Protein AF-A0A2H0WUJ2-F1 (afdb_monomer_lite)

Structure (mmCIF, N/CA/C/O backbone):
data_AF-A0A2H0WUJ2-F1
#
_entry.id   AF-A0A2H0WUJ2-F1
#
loop_
_atom_site.group_PDB
_atom_site.id
_atom_site.type_symbol
_atom_site.label_atom_id
_atom_site.label_alt_id
_atom_site.label_comp_id
_atom_site.label_asym_id
_atom_site.label_entity_id
_atom_site.label_seq_id
_atom_site.pdbx_PDB_ins_code
_atom_site.Cartn_x
_atom_site.Cartn_y
_atom_site.Cartn_z
_atom_site.occupancy
_atom_site.B_iso_or_equiv
_atom_site.auth_seq_id
_atom_site.auth_comp_id
_atom_site.auth_asym_id
_atom_site.auth_atom_id
_atom_site.pdbx_PDB_model_num
ATOM 1 N N . GLU A 1 1 ? 56.604 -8.129 -50.084 1.00 67.81 1 GLU A N 1
ATOM 2 C CA . GLU A 1 1 ? 56.231 -8.376 -48.683 1.00 67.81 1 GLU A CA 1
ATOM 3 C C . GLU A 1 1 ? 54.816 -8.903 -48.728 1.00 67.81 1 GLU A C 1
ATOM 5 O O . GLU A 1 1 ? 53.974 -8.246 -49.330 1.00 67.81 1 GLU A O 1
ATOM 10 N N . ASP A 1 2 ? 54.598 -10.123 -48.249 1.00 68.94 2 ASP A N 1
ATOM 11 C CA . ASP A 1 2 ? 53.270 -10.730 -48.278 1.00 68.94 2 ASP A CA 1
ATOM 12 C C . ASP A 1 2 ? 52.507 -10.238 -47.051 1.00 68.94 2 ASP A C 1
ATOM 14 O O . ASP A 1 2 ? 52.906 -10.500 -45.915 1.00 68.94 2 ASP A O 1
ATOM 18 N N . VAL A 1 3 ? 51.427 -9.495 -47.280 1.00 77.69 3 VAL A N 1
ATOM 19 C CA . VAL A 1 3 ? 50.536 -9.037 -46.213 1.00 77.69 3 VAL A CA 1
ATOM 20 C C . VAL A 1 3 ? 49.468 -10.104 -46.010 1.00 77.69 3 VAL A C 1
ATOM 22 O O . VAL A 1 3 ? 48.633 -10.340 -46.882 1.00 77.69 3 VAL A O 1
ATOM 25 N N . LEU A 1 4 ? 49.503 -10.772 -44.858 1.00 78.88 4 LEU A N 1
ATOM 26 C CA . LEU A 1 4 ? 48.468 -11.723 -44.465 1.00 78.88 4 LEU A CA 1
ATOM 27 C C . LEU A 1 4 ? 47.256 -10.955 -43.928 1.00 78.88 4 LEU A C 1
ATOM 29 O O . LEU A 1 4 ? 47.328 -10.334 -42.870 1.00 78.88 4 LEU A O 1
ATOM 33 N N . LEU A 1 5 ? 46.139 -11.023 -44.651 1.00 80.19 5 LEU A N 1
ATOM 34 C CA . LEU A 1 5 ? 44.842 -10.531 -44.188 1.00 80.19 5 LEU A CA 1
ATOM 35 C C . LEU A 1 5 ? 44.137 -11.611 -43.363 1.00 80.19 5 LEU A C 1
ATOM 37 O O . LEU A 1 5 ? 43.918 -12.727 -43.837 1.00 80.19 5 LEU A O 1
ATOM 41 N N . SER A 1 6 ? 43.752 -11.274 -42.133 1.00 82.00 6 SER A N 1
ATOM 42 C CA . SER A 1 6 ? 42.848 -12.093 -41.328 1.00 82.00 6 SER A CA 1
ATOM 43 C C . SER A 1 6 ? 41.398 -11.689 -41.589 1.00 82.00 6 SER A C 1
ATOM 45 O O . SER A 1 6 ? 41.070 -10.511 -41.727 1.00 82.00 6 SER A O 1
ATOM 47 N N . LYS A 1 7 ? 40.503 -12.681 -41.652 1.00 86.44 7 LYS A N 1
ATOM 48 C CA . LYS A 1 7 ? 39.064 -12.420 -41.732 1.00 86.44 7 LYS A CA 1
ATOM 49 C C . LYS A 1 7 ? 38.579 -11.886 -40.385 1.00 86.44 7 LYS A C 1
ATOM 51 O O . LYS A 1 7 ? 38.838 -12.508 -39.354 1.00 86.44 7 LYS A O 1
ATOM 56 N N . ASN A 1 8 ? 37.845 -10.775 -40.397 1.00 88.06 8 ASN A N 1
ATOM 57 C CA . ASN A 1 8 ? 37.172 -10.278 -39.203 1.00 88.06 8 ASN A CA 1
ATOM 58 C C . ASN A 1 8 ? 36.077 -11.274 -38.782 1.00 88.06 8 ASN A C 1
ATOM 60 O O . ASN A 1 8 ? 35.103 -11.475 -39.505 1.00 88.06 8 ASN A O 1
ATOM 64 N N . ALA A 1 9 ? 36.255 -11.913 -37.626 1.00 92.00 9 ALA A N 1
ATOM 65 C CA . ALA A 1 9 ? 35.328 -12.917 -37.105 1.00 92.00 9 ALA A CA 1
ATOM 66 C C . ALA A 1 9 ? 34.037 -12.316 -36.522 1.00 92.00 9 ALA A C 1
ATOM 68 O O . ALA A 1 9 ? 33.087 -13.053 -36.270 1.00 92.00 9 ALA A O 1
ATOM 69 N N . PHE A 1 10 ? 34.001 -10.999 -36.304 1.00 94.31 10 PHE A N 1
ATOM 70 C CA . PHE A 1 10 ? 32.861 -10.289 -35.723 1.00 94.31 10 PHE A CA 1
ATOM 71 C C . PHE A 1 10 ? 31.959 -9.638 -36.768 1.00 94.31 10 PHE A C 1
ATOM 73 O O . PHE A 1 10 ? 30.916 -9.096 -36.399 1.00 94.31 10 PHE A O 1
ATOM 80 N N . SER A 1 11 ? 32.347 -9.696 -38.047 1.00 91.19 11 SER A N 1
ATOM 81 C CA . SER A 1 11 ? 31.480 -9.271 -39.137 1.00 91.19 11 SER A CA 1
ATOM 82 C C . SER A 1 11 ? 30.548 -10.405 -39.545 1.00 91.19 11 SER A C 1
ATOM 84 O O . SER A 1 11 ? 31.017 -11.476 -39.942 1.00 91.19 11 SER A O 1
ATOM 86 N N . LEU A 1 12 ? 29.242 -10.195 -39.367 1.00 93.00 12 LEU A N 1
ATOM 87 C CA . LEU A 1 12 ? 28.237 -11.263 -39.449 1.00 93.00 12 LEU A CA 1
ATOM 88 C C . LEU A 1 12 ? 27.212 -11.057 -40.567 1.00 93.00 12 LEU A C 1
ATOM 90 O O . LEU A 1 12 ? 26.552 -12.016 -40.961 1.00 93.00 12 LEU A O 1
ATOM 94 N N . THR A 1 13 ? 27.055 -9.827 -41.050 1.00 94.19 13 THR A N 1
ATOM 95 C CA . THR A 1 13 ? 26.090 -9.471 -42.093 1.00 94.19 13 THR A CA 1
ATOM 96 C C . THR A 1 13 ? 26.704 -9.650 -43.479 1.00 94.19 13 THR A C 1
ATOM 98 O O . THR A 1 13 ? 27.832 -9.229 -43.724 1.00 94.19 13 THR A O 1
ATOM 101 N N . ASP A 1 14 ? 25.948 -10.254 -44.396 1.00 93.81 14 ASP A N 1
ATOM 102 C CA . ASP A 1 14 ? 26.376 -10.427 -45.783 1.00 93.81 14 ASP A CA 1
ATOM 103 C C . ASP A 1 14 ? 26.557 -9.077 -46.490 1.00 93.81 14 ASP A C 1
ATOM 105 O O . ASP A 1 14 ? 25.712 -8.186 -46.391 1.00 93.81 14 ASP A O 1
ATOM 109 N N . GLU A 1 15 ? 27.620 -8.959 -47.285 1.00 93.44 15 GLU A N 1
ATOM 110 C CA . GLU A 1 15 ? 27.978 -7.735 -48.018 1.00 93.44 15 GLU A CA 1
ATOM 111 C C . GLU A 1 15 ? 26.830 -7.211 -48.895 1.00 93.44 15 GLU A C 1
ATOM 113 O O . GLU A 1 15 ? 26.529 -6.022 -48.870 1.00 93.44 15 GLU A O 1
ATOM 118 N N . SER A 1 16 ? 26.094 -8.104 -49.565 1.00 93.44 16 SER A N 1
ATOM 119 C CA . SER A 1 16 ? 24.930 -7.727 -50.387 1.00 93.44 16 SER A CA 1
ATOM 120 C C . SER A 1 16 ? 23.806 -7.022 -49.609 1.00 93.44 16 SER A C 1
ATOM 122 O O . SER A 1 16 ? 23.046 -6.247 -50.186 1.00 93.44 16 SER A O 1
ATOM 124 N N . VAL A 1 17 ? 23.687 -7.274 -48.300 1.00 95.12 17 VAL A N 1
ATOM 125 C CA . VAL A 1 17 ? 22.738 -6.565 -47.430 1.00 95.12 17 VAL A CA 1
ATOM 126 C C . VAL A 1 17 ? 23.285 -5.182 -47.087 1.00 95.12 17 VAL A C 1
ATOM 128 O O . VAL A 1 17 ? 22.532 -4.212 -47.103 1.00 95.12 17 VAL A O 1
ATOM 131 N N . LEU A 1 18 ? 24.589 -5.084 -46.812 1.00 96.00 18 LEU A N 1
ATOM 132 C CA . LEU A 1 18 ? 25.268 -3.834 -46.462 1.00 96.00 18 LEU A CA 1
ATOM 133 C C . LEU A 1 18 ? 25.298 -2.846 -47.635 1.00 96.00 18 LEU A C 1
ATOM 135 O O . LEU A 1 18 ? 25.065 -1.658 -47.432 1.00 96.00 18 LEU A O 1
ATOM 139 N N . GLU A 1 19 ? 25.493 -3.335 -48.861 1.00 94.38 19 GLU A N 1
ATOM 140 C CA . GLU A 1 19 ? 25.427 -2.548 -50.102 1.00 94.38 19 GLU A CA 1
ATOM 141 C C . GLU A 1 19 ? 24.089 -1.821 -50.289 1.00 94.38 19 GLU A C 1
ATOM 143 O O . GLU A 1 19 ? 24.043 -0.731 -50.860 1.00 94.38 19 GLU A O 1
ATOM 148 N N . ALA A 1 20 ? 22.994 -2.415 -49.809 1.00 95.12 20 ALA A N 1
ATOM 149 C CA . ALA A 1 20 ? 21.650 -1.864 -49.947 1.00 95.12 20 ALA A CA 1
ATOM 150 C C . ALA A 1 20 ? 21.293 -0.831 -48.860 1.00 95.12 20 ALA A C 1
ATOM 152 O O . ALA A 1 20 ? 20.237 -0.197 -48.940 1.00 95.12 20 ALA A O 1
ATOM 153 N N . ILE A 1 21 ? 22.132 -0.659 -47.832 1.00 97.38 21 ILE A N 1
ATOM 154 C CA . ILE A 1 21 ? 21.874 0.280 -46.737 1.00 97.38 21 ILE A CA 1
ATOM 155 C C . ILE A 1 21 ? 22.119 1.711 -47.220 1.00 97.38 21 ILE A C 1
ATOM 157 O O . ILE A 1 21 ? 23.231 2.094 -47.560 1.00 97.38 21 ILE A O 1
ATOM 161 N N . THR A 1 22 ? 21.068 2.531 -47.181 1.00 96.62 22 THR A N 1
ATOM 162 C CA . THR A 1 22 ? 21.132 3.972 -47.495 1.00 96.62 22 THR A CA 1
ATOM 163 C C . THR A 1 22 ? 20.835 4.863 -46.291 1.00 96.62 22 THR A C 1
ATOM 165 O O . THR A 1 22 ? 20.802 6.083 -46.413 1.00 96.62 22 THR A O 1
ATOM 168 N N . TYR A 1 23 ? 20.534 4.262 -45.140 1.00 97.19 23 TYR A N 1
ATOM 169 C CA . TYR A 1 23 ? 20.039 4.958 -43.951 1.00 97.19 23 TYR A CA 1
ATOM 170 C C . TYR A 1 23 ? 21.100 5.128 -42.857 1.00 97.19 23 TYR A C 1
ATOM 172 O O . TYR A 1 23 ? 20.799 5.735 -41.827 1.00 97.19 23 TYR A O 1
ATOM 180 N N . ILE A 1 24 ? 22.308 4.592 -43.068 1.00 98.19 24 ILE A N 1
ATOM 181 C CA . ILE A 1 24 ? 23.489 4.836 -42.238 1.00 98.19 24 ILE A CA 1
ATOM 182 C C . ILE A 1 24 ? 24.445 5.718 -43.044 1.00 98.19 24 ILE A C 1
ATOM 184 O O . ILE A 1 24 ? 24.920 5.315 -44.103 1.00 98.19 24 ILE A O 1
ATOM 188 N N . ASN A 1 25 ? 24.715 6.920 -42.546 1.00 97.44 25 ASN A N 1
ATOM 189 C CA . ASN A 1 25 ? 25.648 7.871 -43.143 1.00 97.44 25 ASN A CA 1
ATOM 190 C C . ASN A 1 25 ? 26.857 8.058 -42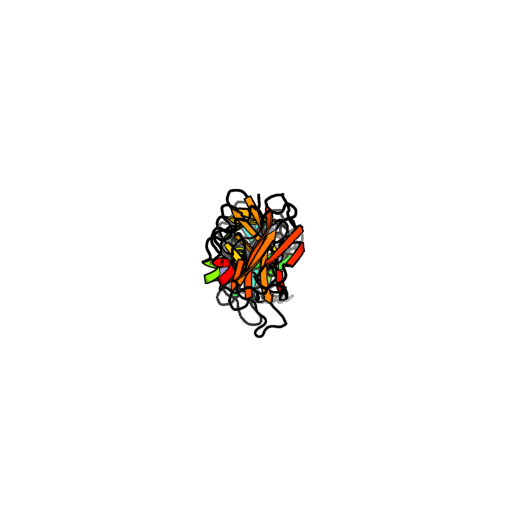.223 1.00 97.44 25 ASN A C 1
ATOM 192 O O . ASN A 1 25 ? 26.671 8.253 -41.024 1.00 97.44 25 ASN A O 1
ATOM 196 N N . ILE A 1 26 ? 28.069 8.029 -42.780 1.00 97.81 26 ILE A N 1
ATOM 197 C CA . ILE A 1 26 ? 29.316 8.249 -42.039 1.00 97.81 26 ILE A CA 1
ATOM 198 C C . ILE A 1 26 ? 29.948 9.544 -42.545 1.00 97.81 26 ILE A C 1
ATOM 200 O O . ILE A 1 26 ? 30.345 9.638 -43.705 1.00 97.81 26 ILE A O 1
ATOM 204 N N . ASP A 1 27 ? 30.042 10.544 -41.674 1.00 97.06 27 ASP A N 1
ATOM 205 C CA . ASP A 1 27 ? 30.787 11.769 -41.938 1.00 97.06 27 ASP A CA 1
ATOM 206 C C . ASP A 1 27 ? 32.141 11.695 -41.229 1.00 97.06 27 ASP A C 1
ATOM 208 O O . ASP A 1 27 ? 32.268 11.960 -40.035 1.00 97.06 27 ASP A O 1
ATOM 212 N N . TYR A 1 28 ? 33.179 11.334 -41.982 1.00 95.81 28 TYR A N 1
ATOM 213 C CA . TYR A 1 28 ? 34.544 11.237 -41.464 1.00 95.81 28 TYR A CA 1
ATOM 214 C C . TYR A 1 28 ? 35.166 12.587 -41.084 1.00 95.81 28 TYR A C 1
ATOM 216 O O . TYR A 1 28 ? 36.140 12.608 -40.332 1.00 95.81 28 TYR A O 1
ATOM 224 N N . ALA A 1 29 ? 34.656 13.705 -41.611 1.00 94.81 29 ALA A N 1
ATOM 225 C CA . ALA A 1 29 ? 35.167 15.032 -41.283 1.00 94.81 29 ALA A CA 1
ATOM 226 C C . ALA A 1 29 ? 34.565 15.542 -39.969 1.00 94.81 29 ALA A C 1
ATOM 228 O O . ALA A 1 29 ? 35.290 16.098 -39.144 1.00 94.81 29 ALA A O 1
ATOM 229 N N . ALA A 1 30 ? 33.263 15.321 -39.775 1.00 96.00 30 ALA A N 1
ATOM 230 C CA . ALA A 1 30 ? 32.561 15.628 -38.531 1.00 96.00 30 ALA A CA 1
ATOM 231 C C . ALA A 1 30 ? 32.790 14.574 -37.433 1.00 96.00 30 ALA A C 1
ATOM 233 O O . ALA A 1 30 ? 32.595 14.881 -36.264 1.00 96.00 30 ALA A O 1
ATOM 234 N N . LYS A 1 31 ? 33.253 13.370 -37.805 1.00 97.12 31 LYS A N 1
ATOM 235 C CA . LYS A 1 31 ? 33.313 12.170 -36.953 1.00 97.12 31 LYS A CA 1
ATOM 236 C C . LYS A 1 31 ? 31.930 11.737 -36.452 1.00 97.12 31 LYS A C 1
ATOM 238 O O . LYS A 1 31 ? 31.743 11.415 -35.283 1.00 97.12 31 LYS A O 1
ATOM 243 N N . GLU A 1 32 ? 30.956 11.688 -37.351 1.00 97.81 32 GLU A N 1
ATOM 244 C CA . GLU A 1 32 ? 29.572 11.346 -37.013 1.00 97.81 32 GLU A CA 1
ATOM 245 C C . GLU A 1 32 ? 29.101 10.108 -37.778 1.00 97.81 32 GLU A C 1
ATOM 247 O O . GLU A 1 32 ? 29.320 9.975 -38.984 1.00 97.81 32 GLU A O 1
ATOM 252 N N . VAL A 1 33 ? 28.383 9.216 -37.094 1.00 98.38 33 VAL A N 1
ATOM 253 C CA . VAL A 1 33 ? 27.589 8.160 -37.730 1.00 98.38 33 VAL A CA 1
ATOM 254 C C . VAL A 1 33 ? 26.113 8.451 -37.500 1.00 98.38 33 VAL A C 1
ATOM 256 O O . VAL A 1 33 ? 25.636 8.408 -36.371 1.00 98.38 33 VAL A O 1
ATOM 259 N N . THR A 1 34 ? 25.369 8.727 -38.570 1.00 98.50 34 THR A N 1
ATOM 260 C CA . THR A 1 34 ? 23.936 9.043 -38.508 1.00 98.50 34 THR A CA 1
ATOM 261 C C . THR A 1 34 ? 23.085 7.874 -38.990 1.00 98.50 34 THR A C 1
ATOM 263 O O . THR A 1 34 ? 23.279 7.378 -40.097 1.00 98.50 34 THR A O 1
ATOM 266 N N . VAL A 1 35 ? 22.099 7.474 -38.187 1.00 98.62 35 VAL A N 1
ATOM 267 C CA . VAL A 1 35 ? 21.146 6.393 -38.465 1.00 98.62 35 VAL A CA 1
ATOM 268 C C . VAL A 1 35 ? 19.733 6.961 -38.586 1.00 98.62 35 VAL A C 1
ATOM 270 O O . VAL A 1 35 ? 19.217 7.561 -37.643 1.00 98.62 35 VAL A O 1
ATOM 273 N N . THR A 1 36 ? 19.099 6.739 -39.741 1.00 98.31 36 THR A N 1
ATOM 274 C CA . THR A 1 36 ? 17.780 7.306 -40.104 1.00 98.31 36 THR A CA 1
ATOM 275 C C . THR A 1 36 ? 16.676 6.269 -40.328 1.00 98.31 36 THR A C 1
ATOM 277 O O . THR A 1 36 ? 15.532 6.627 -40.604 1.00 98.31 36 THR A O 1
ATOM 280 N N . ALA A 1 37 ? 16.988 4.978 -40.192 1.00 98.12 37 ALA A N 1
ATOM 281 C CA . ALA A 1 37 ? 16.012 3.892 -40.221 1.00 98.12 37 ALA A CA 1
ATOM 282 C C . ALA A 1 37 ? 16.367 2.818 -39.189 1.00 98.12 37 ALA A C 1
ATOM 284 O O . ALA A 1 37 ? 17.520 2.689 -38.772 1.00 98.12 37 ALA A O 1
ATOM 285 N N . SER A 1 38 ? 15.356 2.063 -38.755 1.00 98.12 38 SER A N 1
ATOM 286 C CA . SER A 1 38 ? 15.509 1.066 -37.696 1.00 98.12 38 SER A CA 1
ATOM 287 C C . SER A 1 38 ? 16.495 -0.035 -38.079 1.00 98.12 38 SER A C 1
ATOM 289 O O . SER A 1 38 ? 16.425 -0.591 -39.172 1.00 98.12 38 SER A O 1
ATOM 291 N N . THR A 1 39 ? 17.400 -0.366 -37.162 1.00 97.69 39 THR A N 1
ATOM 292 C CA . THR A 1 39 ? 18.475 -1.340 -37.383 1.00 97.69 39 THR A CA 1
ATOM 293 C C . THR A 1 39 ? 18.961 -1.929 -36.053 1.00 97.69 39 THR A C 1
ATOM 295 O O . THR A 1 39 ? 18.383 -1.678 -34.996 1.00 97.69 39 THR A O 1
ATOM 298 N N . THR A 1 40 ? 20.019 -2.736 -36.090 1.00 97.75 40 THR A N 1
ATOM 299 C CA . THR A 1 40 ? 20.667 -3.308 -34.902 1.00 97.75 40 THR A CA 1
ATOM 300 C C . THR A 1 40 ? 22.104 -2.813 -34.771 1.00 97.75 40 THR A C 1
ATOM 302 O O . THR A 1 40 ? 22.696 -2.330 -35.738 1.00 97.75 40 THR A O 1
ATOM 305 N N . ILE A 1 41 ? 22.690 -2.974 -33.583 1.00 97.94 41 ILE A N 1
ATOM 306 C CA . ILE A 1 41 ? 24.096 -2.625 -33.329 1.00 97.94 41 ILE A CA 1
ATOM 307 C C . ILE A 1 41 ? 25.033 -3.486 -34.191 1.00 97.94 41 ILE A C 1
ATOM 309 O O . ILE A 1 41 ? 26.042 -2.983 -34.675 1.00 97.94 41 ILE A O 1
ATOM 313 N N . GLN A 1 42 ? 24.687 -4.757 -34.445 1.00 97.44 42 GLN A N 1
ATOM 314 C CA . GLN A 1 42 ? 25.459 -5.610 -35.359 1.00 97.44 42 GLN A CA 1
ATOM 315 C C . GLN A 1 42 ? 25.503 -5.038 -36.778 1.00 97.44 42 GLN A C 1
ATOM 317 O O . GLN A 1 42 ? 26.581 -4.921 -37.347 1.00 97.44 42 GLN A O 1
ATOM 322 N N . ILE A 1 43 ? 24.346 -4.673 -37.338 1.00 97.44 43 ILE A N 1
ATOM 323 C CA . ILE A 1 43 ? 24.272 -4.130 -38.701 1.00 97.44 43 ILE A CA 1
ATOM 324 C C . ILE A 1 43 ? 25.004 -2.788 -38.778 1.00 97.44 43 ILE A C 1
ATOM 326 O O . ILE A 1 43 ? 25.695 -2.530 -39.758 1.00 97.44 43 ILE A O 1
ATOM 330 N N . LEU A 1 44 ? 24.892 -1.951 -37.740 1.00 97.75 44 LEU A N 1
ATOM 331 C CA . LEU A 1 44 ? 25.644 -0.700 -37.644 1.00 97.75 44 LEU A CA 1
ATOM 332 C C . LEU A 1 44 ? 27.157 -0.950 -37.713 1.00 97.75 44 LEU A C 1
ATOM 334 O O . LEU A 1 44 ? 27.839 -0.336 -38.527 1.00 97.75 44 LEU A O 1
ATOM 338 N N . TYR A 1 45 ? 27.668 -1.874 -36.896 1.00 97.81 45 TYR A N 1
ATOM 339 C CA . TYR A 1 45 ? 29.079 -2.251 -36.907 1.00 97.81 45 TYR A CA 1
ATOM 340 C C . TYR A 1 45 ? 29.523 -2.783 -38.275 1.00 97.81 45 TYR A C 1
ATOM 342 O O . TYR A 1 45 ? 30.519 -2.308 -38.818 1.00 97.81 45 TYR A O 1
ATOM 350 N N . ASP A 1 46 ? 28.775 -3.734 -38.837 1.00 97.62 46 ASP A N 1
ATOM 351 C CA . ASP A 1 46 ? 29.104 -4.370 -40.114 1.00 97.62 46 ASP A CA 1
ATOM 352 C C . ASP A 1 46 ? 29.113 -3.365 -41.262 1.00 97.62 46 ASP A C 1
ATOM 354 O O . ASP A 1 46 ? 30.037 -3.372 -42.071 1.00 97.62 46 ASP A O 1
ATOM 358 N N . TYR A 1 47 ? 28.139 -2.452 -41.294 1.00 98.00 47 TYR A N 1
ATOM 359 C CA . TYR A 1 47 ? 28.099 -1.391 -42.291 1.00 98.00 47 TYR A CA 1
ATOM 360 C C . TYR A 1 47 ? 29.299 -0.452 -42.171 1.00 98.00 47 TYR A C 1
ATOM 362 O O . TYR A 1 47 ? 29.895 -0.112 -43.184 1.00 98.00 47 TYR A O 1
ATOM 370 N N . ILE A 1 48 ? 29.702 -0.071 -40.955 1.00 96.81 48 ILE A N 1
ATOM 371 C CA . ILE A 1 48 ? 30.890 0.769 -40.762 1.00 96.81 48 ILE A CA 1
ATOM 372 C C . ILE A 1 48 ? 32.165 0.042 -41.227 1.00 96.81 48 ILE A C 1
ATOM 374 O O . 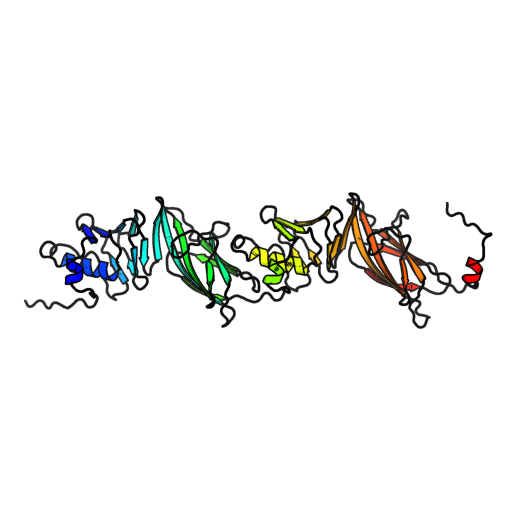ILE A 1 48 ? 33.017 0.656 -41.870 1.00 96.81 48 ILE A O 1
ATOM 378 N N . GLN A 1 49 ? 32.288 -1.267 -40.960 1.00 95.06 49 GLN A N 1
ATOM 379 C CA . GLN A 1 49 ? 33.407 -2.062 -41.484 1.00 95.06 49 GLN A CA 1
ATOM 380 C C . GLN A 1 49 ? 33.392 -2.131 -43.016 1.00 95.06 49 GLN A C 1
ATOM 382 O O . GLN A 1 49 ? 34.448 -2.054 -43.631 1.00 95.06 49 GLN A O 1
ATOM 387 N N . TYR A 1 50 ? 32.216 -2.271 -43.625 1.00 95.06 50 TYR A N 1
ATOM 388 C CA . TYR A 1 50 ? 32.053 -2.275 -45.078 1.00 95.06 50 TYR A CA 1
ATOM 389 C C . TYR A 1 50 ? 32.328 -0.899 -45.709 1.00 95.06 50 TYR A C 1
ATOM 391 O O . TYR A 1 50 ? 32.906 -0.808 -46.787 1.00 95.06 50 TYR A O 1
ATOM 399 N N . ASP A 1 51 ? 31.949 0.197 -45.054 1.00 96.19 51 ASP A N 1
ATOM 400 C CA . ASP A 1 51 ? 32.127 1.537 -45.613 1.00 96.19 51 ASP A CA 1
ATOM 401 C C . ASP A 1 51 ? 33.602 1.954 -45.666 1.00 96.19 51 ASP A C 1
ATOM 403 O O . ASP A 1 51 ? 34.047 2.523 -46.664 1.00 96.19 51 ASP A O 1
ATOM 407 N N . VAL A 1 52 ? 34.389 1.604 -44.640 1.00 93.88 52 VAL A N 1
ATOM 408 C CA . VAL A 1 52 ? 35.824 1.936 -44.587 1.00 93.88 52 VAL A CA 1
ATOM 409 C C . VAL A 1 52 ? 36.674 1.089 -45.548 1.00 93.88 52 VAL A C 1
ATOM 411 O O . VAL A 1 52 ? 37.810 1.451 -45.847 1.00 93.88 52 VAL A O 1
ATOM 414 N N . THR A 1 53 ? 36.150 -0.032 -46.064 1.00 91.44 53 THR A N 1
ATOM 415 C CA . THR A 1 53 ? 36.852 -0.854 -47.069 1.00 91.44 53 THR A CA 1
ATOM 416 C C . THR A 1 53 ? 36.645 -0.364 -48.502 1.00 91.44 53 THR A C 1
ATOM 418 O O . THR A 1 53 ? 37.329 -0.849 -49.408 1.00 91.44 53 THR A O 1
AT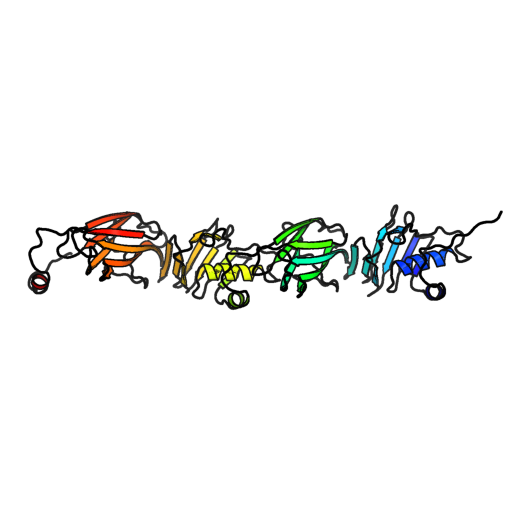OM 421 N N . LYS A 1 54 ? 35.743 0.601 -48.732 1.00 93.12 54 LYS A N 1
ATOM 422 C CA . LYS A 1 54 ? 35.544 1.218 -50.049 1.00 93.12 54 LYS A CA 1
ATOM 423 C C . LYS A 1 54 ? 36.804 1.954 -50.499 1.00 93.12 54 LYS A C 1
ATOM 425 O O . LYS A 1 54 ? 37.518 2.548 -49.693 1.00 93.12 54 LYS A O 1
ATOM 430 N N . ALA A 1 55 ? 37.070 1.938 -51.805 1.00 94.25 55 ALA A N 1
ATOM 431 C CA . ALA A 1 55 ? 38.309 2.470 -52.375 1.00 94.25 55 ALA A CA 1
ATOM 432 C C . ALA A 1 55 ? 38.530 3.958 -52.040 1.00 94.25 55 ALA A C 1
ATOM 434 O O . ALA A 1 55 ? 39.656 4.379 -51.786 1.00 94.25 55 ALA A O 1
ATOM 435 N N . GLU A 1 56 ? 37.452 4.738 -52.011 1.00 93.62 56 GLU A N 1
ATOM 436 C CA . GLU A 1 56 ? 37.424 6.157 -51.659 1.00 93.62 56 GLU A CA 1
ATOM 437 C C . GLU A 1 56 ? 37.668 6.448 -50.169 1.00 93.62 56 GLU A C 1
ATOM 439 O O . GLU A 1 56 ? 38.014 7.580 -49.834 1.00 93.62 56 GLU A O 1
ATOM 444 N N . ASN A 1 57 ? 37.531 5.441 -49.299 1.00 95.06 57 ASN A N 1
ATOM 445 C CA . ASN A 1 57 ? 37.620 5.573 -47.844 1.00 95.06 57 ASN A CA 1
ATOM 446 C C . ASN A 1 57 ? 38.850 4.873 -47.239 1.00 95.06 57 ASN A C 1
ATOM 448 O O . ASN A 1 57 ? 39.005 4.850 -46.020 1.00 95.06 57 ASN A O 1
ATOM 452 N N . LEU A 1 58 ? 39.758 4.337 -48.064 1.00 89.81 58 LEU A N 1
ATOM 453 C CA . LEU A 1 58 ? 40.951 3.615 -47.597 1.00 89.81 58 LEU A CA 1
ATOM 454 C C . LEU A 1 58 ? 41.885 4.453 -46.706 1.00 89.81 58 LEU A C 1
ATOM 456 O O . LEU A 1 58 ? 42.681 3.891 -45.956 1.00 89.81 58 LEU A O 1
ATOM 460 N N . ASP A 1 59 ? 41.832 5.784 -46.809 1.00 91.69 59 ASP A N 1
ATOM 461 C CA . ASP A 1 59 ? 42.614 6.715 -45.988 1.00 91.69 59 ASP A CA 1
ATOM 462 C C . ASP A 1 59 ? 41.928 7.080 -44.661 1.00 91.69 59 ASP A C 1
ATOM 464 O O . ASP A 1 59 ? 42.510 7.800 -43.845 1.00 91.69 59 ASP A O 1
ATOM 468 N N . LYS A 1 60 ? 40.689 6.625 -44.444 1.00 93.81 60 LYS A N 1
ATOM 469 C CA . LYS A 1 60 ? 39.890 6.968 -43.269 1.00 93.81 60 LYS A CA 1
ATOM 470 C C . LYS A 1 60 ? 40.172 6.028 -42.108 1.00 93.81 60 LYS A C 1
ATOM 472 O O . LYS A 1 60 ? 40.490 4.852 -42.275 1.00 93.81 60 LYS A O 1
ATOM 477 N N . THR A 1 61 ? 40.037 6.557 -40.896 1.00 90.81 61 THR A N 1
ATOM 478 C CA . THR A 1 61 ? 40.090 5.737 -39.686 1.00 90.81 61 THR A CA 1
ATOM 479 C C . THR A 1 61 ? 38.798 4.945 -39.538 1.00 90.81 61 THR A C 1
ATOM 481 O O . THR A 1 61 ? 37.727 5.406 -39.926 1.00 90.81 61 THR A O 1
ATOM 484 N N . ASN A 1 62 ? 38.898 3.744 -38.968 1.00 92.06 62 ASN A N 1
ATOM 485 C CA . ASN A 1 62 ? 37.735 2.922 -38.657 1.00 92.06 62 ASN A CA 1
ATOM 486 C C . ASN A 1 62 ? 37.003 3.515 -37.435 1.00 92.06 62 ASN A C 1
ATOM 488 O O . ASN A 1 62 ? 37.592 3.524 -36.352 1.00 92.06 62 ASN A O 1
ATOM 492 N N . PRO A 1 63 ? 35.752 3.992 -37.572 1.00 95.12 63 PRO A N 1
ATOM 493 C CA . PRO A 1 63 ? 35.032 4.674 -36.495 1.00 95.12 63 PRO A CA 1
ATOM 494 C C . PRO A 1 63 ? 34.727 3.801 -35.280 1.00 95.12 63 PRO A C 1
ATOM 496 O O . PRO A 1 63 ? 34.502 4.325 -34.195 1.00 95.12 63 PRO A O 1
ATOM 499 N N . ILE A 1 64 ? 34.655 2.480 -35.451 1.00 96.69 64 ILE A N 1
ATOM 500 C CA . ILE A 1 64 ? 34.194 1.566 -34.408 1.00 96.69 64 ILE A CA 1
ATOM 501 C C . ILE A 1 64 ? 35.001 0.272 -34.425 1.00 96.69 64 ILE A C 1
ATOM 503 O O . ILE A 1 64 ? 35.351 -0.268 -35.476 1.00 96.69 64 ILE A O 1
ATOM 507 N N . SER A 1 65 ? 35.275 -0.261 -33.242 1.00 95.00 65 SER A N 1
ATOM 508 C CA . SER A 1 65 ? 35.996 -1.520 -33.076 1.00 95.00 65 SER A CA 1
ATOM 509 C C . SER A 1 65 ? 35.329 -2.414 -32.036 1.00 95.00 65 SER A C 1
ATOM 511 O O . SER A 1 65 ? 34.533 -1.963 -31.213 1.00 95.00 65 SER A O 1
ATOM 513 N N . THR A 1 66 ? 35.643 -3.706 -32.080 1.00 96.69 66 THR A N 1
ATOM 514 C CA . THR A 1 66 ? 35.260 -4.673 -31.048 1.00 96.69 66 THR A CA 1
ATOM 515 C C . THR A 1 66 ? 36.338 -5.746 -30.936 1.00 96.69 66 THR A C 1
ATOM 517 O O . THR A 1 66 ? 36.988 -6.086 -31.926 1.00 96.69 66 THR A O 1
ATOM 520 N N . ALA A 1 67 ? 36.535 -6.262 -29.724 1.00 94.75 67 ALA A N 1
ATOM 521 C CA . ALA A 1 67 ? 37.458 -7.362 -29.443 1.00 94.75 67 ALA A CA 1
ATOM 522 C C . ALA A 1 67 ? 36.735 -8.676 -29.097 1.00 94.75 67 ALA A C 1
ATOM 524 O O . ALA A 1 67 ? 37.365 -9.731 -29.079 1.00 94.75 67 ALA A O 1
ATOM 525 N N . ASP A 1 68 ? 35.436 -8.613 -28.800 1.00 94.94 68 ASP A N 1
ATOM 526 C CA . ASP A 1 68 ? 34.641 -9.715 -28.248 1.00 94.94 68 ASP A CA 1
ATOM 527 C C . ASP A 1 68 ? 33.303 -9.932 -28.984 1.00 94.94 68 ASP A C 1
ATOM 529 O O . ASP A 1 68 ? 32.611 -10.916 -28.727 1.00 94.94 68 ASP A O 1
ATOM 533 N N . GLY A 1 69 ? 32.916 -9.030 -29.895 1.00 94.19 69 GLY A N 1
ATOM 534 C CA . GLY A 1 69 ? 31.628 -9.060 -30.588 1.00 94.19 69 GLY A CA 1
ATOM 535 C C . GLY A 1 69 ? 30.426 -8.674 -29.714 1.00 94.19 69 GLY A C 1
ATOM 536 O O . GLY A 1 69 ? 29.288 -8.715 -30.196 1.00 94.19 69 GLY A O 1
ATOM 537 N N . ALA A 1 70 ? 30.650 -8.280 -28.460 1.00 96.00 70 ALA A N 1
ATOM 538 C CA . ALA A 1 70 ? 29.624 -7.880 -27.497 1.00 96.00 70 ALA A CA 1
ATOM 539 C C . ALA A 1 70 ? 29.761 -6.404 -27.100 1.00 96.00 70 ALA A C 1
ATOM 541 O O . ALA A 1 70 ? 28.761 -5.698 -26.994 1.00 96.00 70 ALA A O 1
ATOM 542 N N . THR A 1 71 ? 30.988 -5.921 -26.939 1.00 97.25 71 THR A N 1
ATOM 543 C CA . THR A 1 71 ? 31.319 -4.542 -26.597 1.00 97.25 71 THR A CA 1
ATOM 544 C C . THR A 1 71 ? 31.925 -3.855 -27.812 1.00 97.25 71 THR A C 1
ATOM 546 O O . THR A 1 71 ? 32.944 -4.285 -28.354 1.00 97.25 71 THR A O 1
ATOM 549 N N . PHE A 1 72 ? 31.293 -2.770 -28.233 1.00 97.69 72 PHE A N 1
ATOM 550 C CA . PHE A 1 72 ? 31.699 -1.942 -29.354 1.00 97.69 72 PHE A CA 1
ATOM 551 C C . PHE A 1 72 ? 32.205 -0.614 -28.815 1.00 97.69 72 PHE A C 1
ATOM 553 O O . PHE A 1 72 ? 31.589 -0.012 -27.937 1.00 97.69 72 PHE A O 1
ATOM 560 N N . LEU A 1 73 ? 33.349 -0.176 -29.319 1.00 97.56 73 LEU A N 1
ATOM 561 C CA . LEU A 1 73 ? 34.013 1.037 -28.879 1.00 97.56 73 LEU A CA 1
ATOM 562 C C . LEU A 1 73 ? 34.157 1.966 -30.077 1.00 97.56 73 LEU A C 1
ATOM 564 O O . LEU A 1 73 ? 34.883 1.634 -31.020 1.00 97.56 73 LEU A O 1
ATOM 568 N N . PHE A 1 74 ? 33.460 3.100 -30.035 1.00 97.75 74 PHE A N 1
ATOM 569 C CA . PHE A 1 74 ? 33.705 4.187 -30.975 1.00 97.75 74 PHE A CA 1
ATOM 570 C C . PHE A 1 74 ? 35.097 4.775 -30.737 1.00 97.75 74 PHE A C 1
ATOM 572 O O . PHE A 1 74 ? 35.565 4.874 -29.597 1.00 97.75 74 PHE A O 1
ATOM 579 N N . ASP A 1 75 ? 35.775 5.127 -31.825 1.00 96.38 75 ASP A N 1
ATOM 580 C CA . ASP A 1 75 ? 37.061 5.812 -31.787 1.00 96.38 75 ASP A CA 1
ATOM 581 C C . ASP A 1 75 ? 36.909 7.222 -31.182 1.00 96.38 75 ASP A C 1
ATOM 583 O O . ASP A 1 75 ? 35.808 7.722 -30.942 1.00 96.38 75 ASP A O 1
ATOM 587 N N . THR A 1 76 ? 38.033 7.857 -30.875 1.00 96.50 76 THR A N 1
ATOM 588 C CA . THR A 1 76 ? 38.082 9.105 -30.110 1.00 96.50 76 THR A CA 1
ATOM 589 C C . THR A 1 76 ? 37.291 10.220 -30.801 1.00 96.50 76 THR A C 1
ATOM 591 O O . THR A 1 76 ? 37.572 10.575 -31.953 1.00 96.50 76 THR A O 1
ATOM 594 N N . ASP A 1 77 ? 36.348 10.798 -30.054 1.00 96.25 77 ASP A N 1
ATOM 595 C CA . ASP A 1 77 ? 35.465 11.903 -30.452 1.00 96.25 77 ASP A CA 1
ATOM 596 C C . ASP A 1 77 ? 34.443 11.564 -31.547 1.00 96.25 77 ASP A C 1
ATOM 598 O O . ASP A 1 77 ? 33.954 12.475 -32.206 1.00 96.25 77 ASP A O 1
ATOM 602 N N . TRP A 1 78 ? 34.141 10.282 -31.774 1.00 97.81 78 TRP A N 1
ATOM 603 C CA . TRP A 1 78 ? 33.070 9.892 -32.692 1.00 97.81 78 TRP A CA 1
ATOM 604 C C . TRP A 1 78 ? 31.697 9.881 -32.022 1.00 97.81 78 TRP A C 1
ATOM 606 O O . TRP A 1 78 ? 31.530 9.282 -30.955 1.00 97.81 78 TRP A O 1
ATOM 616 N N . ASP A 1 79 ? 30.715 10.452 -32.715 1.00 97.88 79 ASP A N 1
ATOM 617 C CA . ASP A 1 79 ? 29.324 10.511 -32.275 1.00 97.88 79 ASP A CA 1
ATOM 618 C C . ASP A 1 79 ? 28.450 9.498 -33.025 1.00 97.88 79 ASP A C 1
ATOM 620 O O . ASP A 1 79 ? 28.587 9.279 -34.234 1.00 97.88 79 ASP A O 1
ATOM 624 N N . LEU A 1 80 ? 27.493 8.907 -32.306 1.00 98.50 80 LEU A N 1
ATOM 625 C CA . LEU A 1 80 ? 26.386 8.156 -32.892 1.00 98.50 80 LEU A CA 1
ATOM 626 C C . LEU A 1 80 ? 25.114 8.996 -32.809 1.00 98.50 80 LEU A C 1
ATOM 628 O O . LEU A 1 80 ? 24.613 9.282 -31.723 1.00 98.50 80 LEU A O 1
ATOM 632 N N . ILE A 1 81 ? 24.545 9.332 -33.961 1.00 98.50 81 ILE A N 1
ATOM 633 C CA . ILE A 1 81 ? 23.298 10.083 -34.077 1.00 98.50 81 ILE A CA 1
ATOM 634 C C . ILE A 1 81 ? 22.198 9.131 -34.543 1.00 98.50 81 ILE A C 1
ATOM 636 O O . ILE A 1 81 ? 22.236 8.613 -35.655 1.00 98.50 81 ILE A O 1
ATOM 640 N N . VAL A 1 82 ? 21.179 8.917 -33.715 1.00 98.62 82 VAL A N 1
ATOM 641 C CA . VAL A 1 82 ? 19.974 8.162 -34.081 1.00 98.62 82 VAL A CA 1
ATOM 642 C C . VAL A 1 82 ? 18.817 9.143 -34.195 1.00 98.62 82 VAL A C 1
ATOM 644 O O . VAL A 1 82 ? 18.457 9.812 -33.223 1.00 98.62 82 VAL A O 1
ATOM 647 N N . THR A 1 83 ? 18.244 9.269 -35.391 1.00 98.31 83 THR A N 1
ATOM 648 C CA . THR A 1 83 ? 17.260 10.317 -35.671 1.00 98.31 83 THR A CA 1
ATOM 649 C C . THR A 1 83 ? 16.149 9.848 -36.598 1.00 98.31 83 THR A C 1
ATOM 651 O O . THR A 1 83 ? 16.376 9.058 -37.509 1.00 98.31 83 THR A O 1
ATOM 654 N N . GLY A 1 84 ? 14.939 10.352 -36.370 1.00 96.94 84 GLY A N 1
ATOM 655 C CA . GLY A 1 84 ? 13.768 10.095 -37.203 1.00 96.94 84 GLY A CA 1
ATOM 656 C C . GLY A 1 84 ? 12.624 9.440 -36.435 1.00 96.94 84 GLY A C 1
ATOM 657 O O . GLY A 1 84 ? 12.823 8.611 -35.544 1.00 96.94 84 GLY A O 1
ATOM 658 N N . ALA A 1 85 ? 11.397 9.808 -36.802 1.00 95.44 85 ALA A N 1
ATOM 659 C CA . ALA A 1 85 ? 10.207 9.366 -36.091 1.00 95.44 85 ALA A CA 1
ATOM 660 C C . ALA A 1 85 ? 10.046 7.843 -36.198 1.00 95.44 85 ALA A C 1
ATOM 662 O O . ALA A 1 85 ? 9.924 7.296 -37.295 1.00 95.44 85 ALA A O 1
ATOM 663 N N . GLY A 1 86 ? 10.033 7.155 -35.053 1.00 93.94 86 GLY A N 1
ATOM 664 C CA . GLY A 1 86 ? 9.880 5.700 -35.004 1.00 93.94 86 GLY A CA 1
ATOM 665 C C . GLY A 1 86 ? 11.134 4.908 -35.389 1.00 93.94 86 GLY A C 1
ATOM 666 O O . GLY A 1 86 ? 11.054 3.682 -35.492 1.00 93.94 86 GLY A O 1
ATOM 667 N N . VAL A 1 87 ? 12.280 5.574 -35.570 1.00 98.00 87 VAL A N 1
ATOM 668 C CA . VAL A 1 87 ? 13.576 4.919 -35.783 1.00 98.00 87 VAL A CA 1
ATOM 669 C C . VAL A 1 87 ? 14.028 4.251 -34.491 1.00 98.00 87 VAL A C 1
ATOM 671 O O . VAL A 1 87 ? 14.039 4.873 -33.429 1.00 98.00 87 VAL A O 1
ATOM 674 N N . LYS A 1 88 ? 14.394 2.970 -34.581 1.00 98.00 88 LYS A N 1
ATOM 675 C CA . LYS A 1 88 ? 14.827 2.155 -33.443 1.00 98.00 88 LYS A CA 1
ATOM 676 C C . LYS A 1 88 ? 16.172 1.498 -33.716 1.00 98.00 88 LYS A C 1
ATOM 678 O O . LYS A 1 88 ? 16.297 0.739 -34.674 1.00 98.00 88 LYS A O 1
ATOM 683 N N . VAL A 1 89 ? 17.140 1.724 -32.837 1.00 98.31 89 VAL A N 1
ATOM 684 C CA . VAL A 1 89 ? 18.400 0.972 -32.792 1.00 98.31 89 VAL A CA 1
ATOM 685 C C . VAL A 1 89 ? 18.430 0.209 -31.477 1.00 98.31 89 VAL A C 1
ATOM 687 O O . VAL A 1 89 ? 18.698 0.793 -30.436 1.00 98.31 89 VAL A O 1
ATOM 690 N N . VAL A 1 90 ? 18.083 -1.079 -31.512 1.00 97.25 90 VAL A N 1
ATOM 691 C CA . VAL A 1 90 ? 17.875 -1.880 -30.293 1.00 97.25 90 VAL A CA 1
ATOM 692 C C . VAL A 1 90 ? 18.656 -3.181 -30.374 1.00 97.25 90 VAL A C 1
ATOM 694 O O . VAL A 1 90 ? 18.405 -3.999 -31.259 1.00 97.25 90 VAL A O 1
ATOM 697 N N . GLN A 1 91 ? 19.586 -3.394 -29.441 1.00 97.12 91 GLN A N 1
ATOM 698 C CA . GLN A 1 91 ? 20.241 -4.686 -29.244 1.00 97.12 91 GLN A CA 1
ATOM 699 C C . GLN A 1 91 ? 20.868 -4.793 -27.844 1.00 97.12 91 GLN A C 1
ATOM 701 O O . GLN A 1 91 ? 22.055 -4.548 -27.653 1.00 97.12 91 GLN A O 1
ATOM 706 N N . THR A 1 92 ? 20.083 -5.242 -26.866 1.00 95.12 92 THR A N 1
ATOM 707 C CA . THR A 1 92 ? 20.485 -5.323 -25.445 1.00 95.12 92 THR A CA 1
ATOM 708 C C . THR A 1 92 ? 21.595 -6.334 -25.147 1.00 95.12 92 THR A C 1
ATOM 710 O O . THR A 1 92 ? 22.236 -6.266 -24.101 1.00 95.12 92 THR A O 1
ATOM 713 N N . SER A 1 93 ? 21.867 -7.265 -26.066 1.00 95.25 93 SER A N 1
ATOM 714 C CA . SER A 1 93 ? 22.979 -8.217 -25.954 1.00 95.25 93 SER A CA 1
ATOM 715 C C . SER A 1 93 ? 24.346 -7.605 -26.285 1.00 95.25 93 SER A C 1
ATOM 717 O O . SER A 1 93 ? 25.356 -8.298 -26.185 1.00 95.25 93 SER A O 1
ATOM 719 N N . LYS A 1 94 ? 24.386 -6.352 -26.754 1.00 96.62 94 LYS A N 1
ATOM 720 C CA . LYS A 1 94 ? 25.603 -5.633 -27.149 1.00 96.62 94 LYS A CA 1
ATOM 721 C C . LYS A 1 94 ? 25.667 -4.284 -26.455 1.00 96.62 94 LYS A C 1
ATOM 723 O O . LYS A 1 94 ? 24.639 -3.768 -26.046 1.00 96.62 94 LYS A O 1
ATOM 728 N N . LYS A 1 95 ? 26.857 -3.709 -26.333 1.00 96.44 95 LYS A N 1
ATOM 729 C CA . LYS A 1 95 ? 27.098 -2.415 -25.684 1.00 96.44 95 LYS A CA 1
ATOM 730 C C . LYS A 1 95 ? 27.888 -1.509 -26.606 1.00 96.44 95 LYS A C 1
ATOM 732 O O . LYS A 1 95 ? 28.827 -1.988 -27.235 1.00 96.44 95 LYS A O 1
ATOM 737 N N . ILE A 1 96 ? 27.548 -0.228 -26.649 1.00 97.31 96 ILE A N 1
ATOM 738 C CA . ILE A 1 96 ? 28.344 0.804 -27.308 1.00 97.31 96 ILE A CA 1
ATOM 739 C C . ILE A 1 96 ? 28.942 1.718 -26.242 1.00 97.31 96 ILE A C 1
ATOM 741 O O . ILE A 1 96 ? 28.235 2.288 -25.413 1.00 97.31 96 ILE A O 1
ATOM 745 N N . ASN A 1 97 ? 30.260 1.868 -26.294 1.00 96.62 97 ASN A N 1
ATOM 746 C CA . ASN A 1 97 ? 31.024 2.797 -25.478 1.00 96.62 97 ASN A CA 1
ATOM 747 C C . ASN A 1 97 ? 31.662 3.865 -26.374 1.00 96.62 97 ASN A C 1
ATOM 749 O O . ASN A 1 97 ? 32.006 3.597 -27.527 1.00 96.62 97 ASN A O 1
ATOM 753 N N . TYR A 1 98 ? 31.867 5.053 -25.811 1.00 96.25 98 TYR A N 1
ATOM 754 C CA . TYR A 1 98 ? 32.425 6.213 -26.505 1.00 96.25 98 TYR A CA 1
ATOM 755 C C . TYR A 1 98 ? 33.732 6.662 -25.843 1.00 96.25 98 TYR A C 1
ATOM 757 O O . TYR A 1 98 ? 33.953 6.412 -24.654 1.00 96.25 98 TYR A O 1
ATOM 765 N N . GLN A 1 99 ? 34.603 7.311 -26.615 1.00 94.31 99 GLN A N 1
ATOM 766 C CA . GLN A 1 99 ? 35.902 7.819 -26.166 1.00 94.31 99 GLN A CA 1
ATOM 767 C C . GLN A 1 99 ? 36.024 9.321 -26.430 1.00 94.31 99 GLN A C 1
ATOM 769 O O . GLN A 1 99 ? 35.441 9.845 -27.379 1.00 94.31 99 GLN A O 1
ATOM 774 N N . GLY A 1 100 ? 36.838 10.010 -25.626 1.00 95.12 100 GLY A N 1
ATOM 775 C CA . GLY A 1 100 ? 37.046 11.452 -25.770 1.00 95.12 100 GLY A CA 1
ATOM 776 C C . GLY A 1 100 ? 35.757 12.232 -25.518 1.00 95.12 100 GLY A C 1
ATOM 777 O O . GLY A 1 100 ? 35.121 12.047 -24.480 1.00 95.12 100 GLY A O 1
ATOM 778 N N . THR A 1 101 ? 35.382 13.098 -26.459 1.00 94.88 101 THR A N 1
ATOM 779 C CA . THR A 1 101 ? 34.110 13.839 -26.424 1.00 94.88 101 THR A CA 1
ATOM 780 C C . THR A 1 101 ? 32.957 13.128 -27.128 1.00 94.88 101 THR A C 1
ATOM 782 O O . THR A 1 101 ? 31.862 13.682 -27.150 1.00 94.88 101 THR A O 1
ATOM 785 N N . GLY A 1 102 ? 33.198 11.935 -27.682 1.00 95.81 102 GLY A N 1
ATOM 786 C CA . GLY A 1 102 ? 32.209 11.181 -28.446 1.00 95.81 102 GLY A CA 1
ATOM 787 C C . GLY A 1 102 ? 30.977 10.839 -27.610 1.00 95.81 102 GLY A C 1
ATOM 788 O O . GLY A 1 102 ? 31.099 10.506 -26.424 1.00 95.81 102 GLY A O 1
ATOM 789 N N . ASN A 1 103 ? 29.789 10.916 -28.201 1.00 96.12 103 ASN A N 1
ATOM 790 C CA . ASN A 1 103 ? 28.541 10.664 -27.493 1.00 96.12 103 ASN A CA 1
ATOM 791 C C . ASN A 1 103 ? 27.440 10.015 -28.352 1.00 96.12 103 ASN A C 1
ATOM 793 O O . ASN A 1 103 ? 27.512 9.895 -29.573 1.00 96.12 103 ASN A O 1
ATOM 797 N N . LEU A 1 104 ? 26.380 9.582 -27.666 1.00 97.69 104 LEU A N 1
ATOM 798 C CA . LEU A 1 104 ? 25.111 9.221 -28.287 1.00 97.69 104 LEU A CA 1
ATOM 799 C C . LEU A 1 104 ? 24.202 10.451 -28.336 1.00 97.69 104 LEU A C 1
ATOM 801 O O . LEU A 1 104 ? 23.913 11.049 -27.297 1.00 97.69 104 LEU A O 1
ATOM 805 N N . THR A 1 105 ? 23.651 10.737 -29.510 1.00 97.56 105 THR A N 1
ATOM 806 C CA . THR A 1 105 ? 22.571 11.705 -29.699 1.00 97.56 105 THR A CA 1
ATOM 807 C C . THR A 1 105 ? 21.332 10.997 -30.239 1.00 97.56 105 THR A C 1
ATOM 809 O O . THR A 1 105 ? 21.346 10.444 -31.335 1.00 97.56 105 THR A O 1
ATOM 812 N N . VAL A 1 106 ? 20.229 11.041 -29.488 1.00 98.19 106 VAL A N 1
ATOM 813 C CA . VAL A 1 106 ? 18.914 10.549 -29.934 1.00 98.19 106 VAL A CA 1
ATOM 814 C C . VAL A 1 106 ? 17.991 11.740 -30.156 1.00 98.19 106 VAL A C 1
ATOM 816 O O . VAL A 1 106 ? 17.890 12.608 -29.291 1.00 98.19 106 VAL A O 1
ATOM 819 N N . SER A 1 107 ? 17.339 11.810 -31.318 1.00 97.75 107 SER A N 1
ATOM 820 C CA . SER A 1 107 ? 16.511 12.964 -31.694 1.00 97.75 107 SER A CA 1
ATOM 821 C C . SER A 1 107 ? 15.333 12.611 -32.603 1.00 97.75 107 SER A C 1
ATOM 823 O O . SER A 1 107 ? 15.267 11.530 -33.187 1.00 97.75 107 SER A O 1
ATOM 825 N N . SER A 1 108 ? 14.411 13.559 -32.766 1.00 96.50 108 SER A N 1
ATOM 826 C CA . SER A 1 108 ? 13.284 13.500 -33.706 1.00 96.50 108 SER A CA 1
ATOM 827 C C . SER A 1 108 ? 12.388 12.263 -33.541 1.00 96.50 108 SER A C 1
ATOM 829 O O . SER A 1 108 ? 11.962 11.674 -34.532 1.00 96.50 108 SER A O 1
ATOM 831 N N . GLY A 1 109 ? 12.096 11.858 -32.305 1.00 96.38 109 GLY A N 1
ATOM 832 C CA . GLY A 1 109 ? 11.232 10.714 -31.998 1.00 96.38 109 GLY A CA 1
ATOM 833 C C . GLY A 1 109 ? 11.905 9.344 -32.120 1.00 96.38 109 GLY A C 1
ATOM 834 O O . GLY A 1 109 ? 11.203 8.334 -32.242 1.00 96.38 109 GLY A O 1
ATOM 835 N N . ALA A 1 110 ? 13.239 9.300 -32.142 1.00 98.25 110 ALA A N 1
ATOM 836 C CA . ALA A 1 110 ? 14.003 8.062 -32.219 1.00 98.25 110 ALA A CA 1
ATOM 837 C C . ALA A 1 110 ? 14.173 7.370 -30.852 1.00 98.25 110 ALA A C 1
ATOM 839 O O . ALA A 1 110 ? 13.984 7.964 -29.786 1.00 98.25 110 ALA A O 1
ATOM 840 N N . PHE A 1 111 ? 14.564 6.096 -30.904 1.00 98.38 111 PHE A N 1
ATOM 841 C CA . PHE A 1 111 ? 14.842 5.247 -29.751 1.00 98.38 111 PHE A CA 1
ATOM 842 C C . PHE A 1 111 ? 16.134 4.450 -29.951 1.00 98.38 111 PHE A C 1
ATOM 844 O O . PHE A 1 111 ? 16.327 3.799 -30.979 1.00 98.38 111 PHE A O 1
ATOM 851 N N . PHE A 1 112 ? 16.990 4.469 -28.939 1.00 98.50 112 PHE A N 1
ATOM 852 C CA . PHE A 1 112 ? 18.204 3.675 -28.854 1.00 98.50 112 PHE A CA 1
ATOM 853 C C . PHE A 1 112 ? 18.169 2.828 -27.583 1.00 98.50 112 PHE A C 1
ATOM 855 O O . PHE A 1 112 ? 17.844 3.334 -26.510 1.00 98.50 112 PHE A O 1
ATOM 862 N N . GLU A 1 113 ? 18.534 1.556 -27.688 1.00 98.12 113 GLU A N 1
ATOM 863 C CA . GLU A 1 113 ? 18.739 0.706 -26.522 1.00 98.12 113 GLU A CA 1
ATOM 864 C C . GLU A 1 113 ? 19.839 -0.327 -26.763 1.00 98.12 113 GLU A C 1
ATOM 866 O O . GLU A 1 113 ? 19.818 -1.098 -27.727 1.00 98.12 113 GLU A O 1
ATOM 871 N N . ASP A 1 114 ? 20.777 -0.384 -25.830 1.00 96.81 114 ASP A N 1
ATOM 872 C CA . ASP A 1 114 ? 21.849 -1.364 -25.787 1.00 96.81 114 ASP A CA 1
ATOM 873 C C . ASP A 1 114 ? 21.973 -1.957 -24.369 1.00 96.81 114 ASP A C 1
ATOM 875 O O . ASP A 1 114 ? 21.121 -1.768 -23.500 1.00 96.81 114 ASP A O 1
ATOM 879 N N . GLY A 1 115 ? 23.030 -2.720 -24.114 1.00 94.50 115 GLY A N 1
ATOM 880 C CA . GLY A 1 115 ? 23.314 -3.299 -22.804 1.00 94.50 115 GLY A CA 1
ATOM 881 C C . GLY A 1 115 ? 23.786 -2.286 -21.750 1.00 94.50 115 GLY A C 1
ATOM 882 O O . GLY A 1 115 ? 24.051 -2.698 -20.619 1.00 94.50 115 GLY A O 1
ATOM 883 N N . ASN A 1 116 ? 23.938 -1.005 -22.100 1.00 93.38 116 ASN A N 1
ATOM 884 C CA . ASN A 1 116 ? 24.235 0.092 -21.179 1.00 93.38 116 ASN A CA 1
ATOM 885 C C . ASN A 1 116 ? 22.979 0.884 -20.793 1.00 93.38 116 ASN A C 1
ATOM 887 O O . ASN A 1 116 ? 23.015 1.561 -19.768 1.00 93.38 116 ASN A O 1
ATOM 891 N N . GLY A 1 117 ? 21.889 0.785 -21.559 1.00 94.88 117 GLY A N 1
ATOM 892 C CA . GLY A 1 117 ? 20.599 1.369 -21.206 1.00 94.88 117 GLY A CA 1
ATOM 893 C C . GLY A 1 117 ? 19.762 1.807 -22.397 1.00 94.88 117 GLY A C 1
ATOM 894 O O . GLY A 1 117 ? 20.087 1.545 -23.553 1.00 94.88 117 GLY A O 1
ATOM 895 N N . ALA A 1 118 ? 18.671 2.501 -22.087 1.00 98.06 118 ALA A N 1
ATOM 896 C CA . ALA A 1 118 ? 17.716 3.017 -23.056 1.00 98.06 118 ALA A CA 1
ATOM 897 C C . ALA A 1 118 ? 17.767 4.549 -23.121 1.00 98.06 118 ALA A C 1
ATOM 899 O O . ALA A 1 118 ? 17.838 5.224 -22.090 1.00 98.06 118 ALA A O 1
ATOM 900 N N . VAL A 1 119 ? 17.682 5.099 -24.333 1.00 98.38 119 VAL A N 1
ATOM 901 C CA . VAL A 1 119 ? 17.590 6.538 -24.595 1.00 98.38 119 VAL A CA 1
ATOM 902 C C . VAL A 1 119 ? 16.530 6.797 -25.664 1.00 98.38 119 VAL A C 1
ATOM 904 O O . VAL A 1 119 ? 16.554 6.183 -26.729 1.00 98.38 119 VAL A O 1
ATOM 907 N N . TRP A 1 120 ? 15.595 7.711 -25.413 1.00 98.44 120 TRP A N 1
ATOM 908 C CA . TRP A 1 120 ? 14.628 8.157 -26.426 1.00 98.44 120 TRP A CA 1
ATOM 909 C C . TRP A 1 120 ? 14.441 9.662 -26.403 1.00 98.44 120 TRP A C 1
ATOM 911 O O . TRP A 1 120 ? 14.652 10.311 -25.382 1.00 98.44 120 TRP A O 1
ATOM 921 N N . GLU A 1 121 ? 13.991 10.206 -27.526 1.00 97.56 121 GLU A N 1
ATOM 922 C CA . GLU A 1 121 ? 13.531 11.587 -27.603 1.00 97.56 121 GLU A CA 1
ATOM 923 C C . GLU A 1 121 ? 12.021 11.612 -27.830 1.00 97.56 121 GLU A C 1
ATOM 925 O O . GLU A 1 121 ? 11.490 10.878 -28.663 1.00 97.56 121 GLU A O 1
ATOM 930 N N . THR A 1 122 ? 11.315 12.432 -27.057 1.00 95.69 122 THR A N 1
ATOM 931 C CA . THR A 1 122 ? 9.904 12.730 -27.299 1.00 95.69 122 THR A CA 1
ATOM 932 C C . THR A 1 122 ? 9.566 14.133 -26.812 1.00 95.69 122 THR A C 1
ATOM 934 O O . THR A 1 122 ? 9.987 14.561 -25.734 1.00 95.69 122 THR A O 1
ATOM 937 N N . GLY A 1 123 ? 8.791 14.867 -27.613 1.00 90.62 123 GLY A N 1
ATOM 938 C CA . GLY A 1 123 ? 8.306 16.200 -27.251 1.00 90.62 123 GLY A CA 1
ATOM 939 C C . GLY A 1 123 ? 9.408 17.239 -27.009 1.00 90.62 123 GLY A C 1
ATOM 940 O O . GLY A 1 123 ? 9.177 18.186 -26.261 1.00 90.62 123 GLY A O 1
ATOM 941 N N . GLY A 1 124 ? 10.593 17.069 -27.600 1.00 92.88 124 GLY A N 1
ATOM 942 C CA . GLY A 1 124 ? 11.753 17.946 -27.432 1.00 92.88 124 GLY A CA 1
ATOM 943 C C . GLY A 1 124 ? 12.646 17.600 -26.238 1.00 92.88 124 GLY A C 1
ATOM 944 O O . GLY A 1 124 ? 13.634 18.295 -26.008 1.00 92.88 124 GLY A O 1
ATOM 945 N N . ASN A 1 125 ? 12.326 16.546 -25.481 1.00 96.69 125 ASN A N 1
ATOM 946 C CA . ASN A 1 125 ? 13.115 16.092 -24.339 1.00 96.69 125 ASN A CA 1
ATOM 947 C C . ASN A 1 125 ? 13.761 14.736 -24.625 1.00 96.69 125 ASN A C 1
ATOM 949 O O . ASN A 1 125 ? 13.121 13.833 -25.161 1.00 96.69 125 ASN A O 1
ATOM 953 N N . VAL A 1 126 ? 15.015 14.583 -24.195 1.00 98.00 126 VAL A N 1
ATOM 954 C CA . VAL A 1 126 ? 15.746 13.312 -24.249 1.00 98.00 126 VAL A CA 1
ATOM 955 C C . VAL A 1 126 ? 15.678 12.635 -22.887 1.00 98.00 126 VAL A C 1
ATOM 957 O O . VAL A 1 126 ? 16.044 13.231 -21.874 1.00 98.00 126 VAL A O 1
ATOM 960 N N . TYR A 1 127 ? 15.226 11.393 -22.872 1.00 98.50 127 TYR A N 1
ATOM 961 C CA . TYR A 1 127 ? 15.036 10.566 -21.693 1.00 98.50 127 TYR A CA 1
ATOM 962 C C . TYR A 1 127 ? 16.112 9.490 -21.661 1.00 98.50 127 TYR A C 1
ATOM 964 O O . TYR A 1 127 ? 16.361 8.843 -22.675 1.00 98.50 127 TYR A O 1
ATOM 972 N N . TYR A 1 128 ? 16.711 9.280 -20.494 1.00 98.38 128 TYR A N 1
ATOM 973 C CA . TYR A 1 128 ? 17.681 8.222 -20.235 1.00 98.38 128 TYR A CA 1
ATOM 974 C C . TYR A 1 128 ? 17.102 7.292 -19.172 1.00 98.38 128 TYR A C 1
ATOM 976 O O . TYR A 1 128 ? 16.672 7.752 -18.109 1.00 98.38 128 TYR A O 1
ATOM 984 N N . ALA A 1 129 ? 17.086 5.991 -19.446 1.00 98.44 129 ALA A N 1
ATOM 985 C CA . ALA A 1 129 ? 16.422 5.018 -18.593 1.00 98.44 129 ALA A CA 1
ATOM 986 C C . ALA A 1 129 ? 17.197 3.710 -18.443 1.00 98.44 129 ALA A C 1
ATOM 988 O O . ALA A 1 129 ? 17.954 3.300 -19.323 1.00 98.44 129 ALA A O 1
ATOM 989 N N . SER A 1 130 ? 16.938 3.039 -17.325 1.00 98.12 130 SER A N 1
ATOM 990 C CA . SER A 1 130 ? 17.270 1.633 -17.121 1.00 98.12 130 SER A CA 1
ATOM 991 C C . SER A 1 130 ? 16.116 0.764 -17.612 1.00 98.12 130 SER A C 1
ATOM 993 O O . SER A 1 130 ? 14.972 0.986 -17.215 1.00 98.12 130 SER A O 1
ATOM 995 N N . HIS A 1 131 ? 16.404 -0.247 -18.435 1.00 97.94 131 HIS A N 1
ATOM 996 C CA . HIS A 1 131 ? 15.450 -1.325 -18.712 1.00 97.94 131 HIS A CA 1
ATOM 997 C C . HIS A 1 131 ? 15.325 -2.196 -17.460 1.00 97.94 131 HIS A C 1
ATOM 999 O O . HIS A 1 131 ? 16.319 -2.748 -16.991 1.00 97.94 131 HIS A O 1
ATOM 1005 N N . ILE A 1 132 ? 14.123 -2.292 -16.899 1.00 97.88 132 ILE A N 1
ATOM 1006 C CA . ILE A 1 132 ? 13.845 -3.053 -15.680 1.00 97.88 132 ILE A CA 1
ATOM 1007 C C . ILE A 1 132 ? 13.153 -4.377 -16.005 1.00 97.88 132 ILE A C 1
ATOM 1009 O O . ILE A 1 132 ? 12.235 -4.424 -16.820 1.00 97.88 132 ILE A O 1
ATOM 1013 N N . LYS A 1 133 ? 13.605 -5.446 -15.348 1.00 97.81 133 LYS A N 1
ATOM 1014 C CA . LYS A 1 133 ? 13.044 -6.799 -15.397 1.00 97.81 133 LYS A CA 1
ATOM 1015 C C . LYS A 1 133 ? 13.006 -7.352 -13.982 1.00 97.81 133 LYS A C 1
ATOM 1017 O O . LYS A 1 133 ? 14.052 -7.657 -13.413 1.00 97.81 133 LYS A O 1
ATOM 1022 N N . HIS A 1 134 ? 11.815 -7.480 -13.421 1.00 98.38 134 HIS A N 1
ATOM 1023 C CA . HIS A 1 134 ? 11.634 -7.964 -12.056 1.00 98.38 134 HIS A CA 1
ATOM 1024 C C . HIS A 1 134 ? 10.853 -9.263 -12.048 1.00 98.38 134 HIS A C 1
ATOM 1026 O O . HIS A 1 134 ? 9.909 -9.425 -12.817 1.00 98.38 134 HIS A O 1
ATOM 1032 N N . THR A 1 135 ? 11.237 -10.172 -11.157 1.00 98.25 135 THR A N 1
ATOM 1033 C CA . THR A 1 135 ? 10.407 -11.326 -10.795 1.00 98.25 135 THR A CA 1
ATOM 1034 C C . THR A 1 135 ? 9.955 -11.168 -9.349 1.00 98.25 135 THR A C 1
ATOM 1036 O O . THR A 1 135 ? 10.776 -11.187 -8.431 1.00 98.25 135 THR A O 1
ATOM 1039 N N . ILE A 1 136 ? 8.654 -10.982 -9.144 1.00 98.44 136 ILE A N 1
ATOM 1040 C CA . ILE A 1 136 ? 8.040 -10.784 -7.832 1.00 98.44 136 ILE A CA 1
ATOM 1041 C C . ILE A 1 136 ? 7.643 -12.142 -7.264 1.00 98.44 136 ILE A C 1
ATOM 1043 O O . ILE A 1 136 ? 6.941 -12.920 -7.917 1.00 98.44 136 ILE A O 1
ATOM 1047 N N . LYS A 1 137 ? 8.129 -12.460 -6.061 1.00 97.25 137 LYS A N 1
ATOM 1048 C CA . LYS A 1 137 ? 7.931 -13.789 -5.474 1.00 97.25 137 LYS A CA 1
ATOM 1049 C C . LYS A 1 137 ? 7.993 -13.816 -3.953 1.00 97.25 137 LYS A C 1
ATOM 1051 O O . LYS A 1 137 ? 8.597 -12.952 -3.319 1.00 97.25 137 LYS A O 1
ATOM 1056 N N . ILE A 1 138 ? 7.454 -14.887 -3.380 1.00 95.25 138 ILE A N 1
ATOM 1057 C CA . ILE A 1 138 ? 7.664 -15.304 -1.993 1.00 95.25 138 ILE A CA 1
ATOM 1058 C C . ILE A 1 138 ? 8.334 -16.679 -1.974 1.00 95.25 138 ILE A C 1
ATOM 1060 O O . ILE A 1 138 ? 7.772 -17.687 -2.402 1.00 95.25 138 ILE A O 1
ATOM 1064 N N . GLY A 1 139 ? 9.580 -16.736 -1.503 1.00 90.94 139 GLY A N 1
ATOM 1065 C CA . GLY A 1 139 ? 10.390 -17.948 -1.627 1.00 90.94 139 GLY A CA 1
ATOM 1066 C C . GLY A 1 139 ? 10.520 -18.381 -3.094 1.00 90.94 139 GLY A C 1
ATOM 1067 O O . GLY A 1 139 ? 11.223 -17.734 -3.869 1.00 90.94 139 GLY A O 1
ATOM 1068 N N . VAL A 1 140 ? 9.845 -19.474 -3.463 1.00 90.31 140 VAL A N 1
ATOM 1069 C CA . VAL A 1 140 ? 9.797 -20.011 -4.839 1.00 90.31 140 VAL A CA 1
ATOM 1070 C C . VAL A 1 140 ? 8.474 -19.733 -5.566 1.00 90.31 140 VAL A C 1
ATOM 1072 O O . VAL A 1 140 ? 8.373 -20.019 -6.756 1.00 90.31 140 VAL A O 1
ATOM 1075 N N . THR A 1 141 ? 7.467 -19.202 -4.871 1.00 95.44 141 THR A N 1
ATOM 1076 C CA . THR A 1 141 ? 6.133 -18.939 -5.423 1.00 95.44 141 THR A CA 1
ATOM 1077 C C . THR A 1 141 ? 6.103 -17.569 -6.084 1.00 95.44 141 THR A C 1
ATOM 1079 O O . THR A 1 141 ? 6.448 -16.575 -5.451 1.00 95.44 141 THR A O 1
ATOM 1082 N N . LEU A 1 142 ? 5.688 -17.521 -7.346 1.00 97.44 142 LEU A N 1
ATOM 1083 C CA . LEU A 1 142 ? 5.564 -16.295 -8.135 1.00 97.44 142 LEU A CA 1
ATOM 1084 C C . LEU A 1 142 ? 4.264 -15.569 -7.771 1.00 97.44 142 LEU A C 1
ATOM 1086 O O . LEU A 1 142 ? 3.255 -16.225 -7.518 1.00 97.44 142 LEU A O 1
ATOM 1090 N N . ILE A 1 143 ? 4.301 -14.238 -7.734 1.00 97.62 143 ILE A N 1
ATOM 1091 C CA . ILE A 1 143 ? 3.167 -13.403 -7.318 1.00 97.62 143 ILE A CA 1
ATOM 1092 C C . ILE A 1 143 ? 2.621 -12.658 -8.536 1.00 97.62 143 ILE A C 1
ATOM 1094 O O . ILE A 1 143 ? 3.308 -11.801 -9.093 1.00 97.62 143 ILE A O 1
ATOM 1098 N N . GLU A 1 144 ? 1.396 -12.982 -8.941 1.00 97.38 144 GLU A N 1
ATOM 1099 C CA . GLU A 1 144 ? 0.625 -12.250 -9.955 1.00 97.38 144 GLU A CA 1
ATOM 1100 C C . GLU A 1 144 ? -0.068 -11.032 -9.333 1.00 97.38 144 GLU A C 1
ATOM 1102 O O . GLU A 1 144 ? -0.390 -11.051 -8.150 1.00 97.38 144 GLU A O 1
ATOM 1107 N N . GLY A 1 145 ? -0.294 -9.975 -10.117 1.00 96.75 145 GLY A N 1
ATOM 1108 C CA . GLY A 1 145 ? -1.065 -8.809 -9.677 1.00 96.75 145 GLY A CA 1
ATOM 1109 C C . GLY A 1 145 ? -0.292 -7.800 -8.824 1.00 96.75 145 GLY A C 1
ATOM 1110 O O . GLY A 1 145 ? -0.833 -6.752 -8.488 1.00 96.75 145 GLY A O 1
ATOM 1111 N N . ALA A 1 146 ? 0.982 -8.052 -8.516 1.00 98.06 146 ALA A N 1
ATOM 1112 C CA . ALA A 1 146 ? 1.798 -7.110 -7.764 1.00 98.06 146 ALA A CA 1
ATOM 1113 C C . ALA A 1 146 ? 2.082 -5.855 -8.595 1.00 98.06 146 ALA A C 1
ATOM 1115 O O . ALA A 1 146 ? 2.607 -5.927 -9.709 1.00 98.06 146 ALA A O 1
ATOM 1116 N N . GLU A 1 147 ? 1.794 -4.697 -8.016 1.00 98.50 147 GLU A N 1
ATOM 1117 C CA . GLU A 1 147 ? 2.069 -3.400 -8.612 1.00 98.50 147 GLU A CA 1
ATOM 1118 C C . GLU A 1 147 ? 3.501 -2.959 -8.303 1.00 98.50 147 GLU A C 1
ATOM 1120 O O . GLU A 1 147 ? 3.960 -2.991 -7.155 1.00 98.50 147 GLU A O 1
ATOM 1125 N N . VAL A 1 148 ? 4.211 -2.521 -9.341 1.00 98.44 148 VAL A N 1
ATOM 1126 C CA . VAL A 1 148 ? 5.629 -2.156 -9.300 1.00 98.44 148 VAL A CA 1
ATOM 1127 C C . VAL A 1 148 ? 5.833 -0.772 -9.896 1.00 98.44 148 VAL A C 1
ATOM 1129 O O . VAL A 1 148 ? 5.437 -0.503 -11.029 1.00 98.44 148 VAL A O 1
ATOM 1132 N N . ALA A 1 149 ? 6.503 0.108 -9.160 1.00 98.44 149 ALA A N 1
ATOM 1133 C CA . ALA A 1 149 ? 6.861 1.429 -9.658 1.00 98.44 149 ALA A CA 1
ATOM 1134 C C . ALA A 1 149 ? 8.143 1.957 -9.010 1.00 98.44 149 ALA A C 1
ATOM 1136 O O . ALA A 1 149 ? 8.522 1.571 -7.904 1.00 98.44 149 ALA A O 1
ATOM 1137 N N . TYR A 1 150 ? 8.793 2.878 -9.708 1.00 98.50 150 TYR A N 1
ATOM 1138 C CA . TYR A 1 150 ? 9.953 3.616 -9.248 1.00 98.50 150 TYR A CA 1
ATOM 1139 C C . TYR A 1 150 ? 9.589 5.075 -8.977 1.00 98.50 150 TYR A C 1
ATOM 1141 O O . TYR A 1 150 ? 9.121 5.790 -9.865 1.00 98.50 150 TYR A O 1
ATOM 1149 N N . PHE A 1 151 ? 9.852 5.531 -7.757 1.00 98.31 151 PHE A N 1
ATOM 1150 C CA . PHE A 1 151 ? 9.627 6.916 -7.348 1.00 98.31 151 PHE A CA 1
ATOM 1151 C C . PHE A 1 151 ? 10.942 7.590 -7.010 1.00 98.31 151 PHE A C 1
ATOM 1153 O O . PHE A 1 151 ? 11.797 6.977 -6.387 1.00 98.31 151 PHE A O 1
ATOM 1160 N N . VAL A 1 152 ? 11.103 8.862 -7.362 1.00 97.88 152 VAL A N 1
ATOM 1161 C CA . VAL A 1 152 ? 12.248 9.661 -6.903 1.00 97.88 152 VAL A CA 1
ATOM 1162 C C . VAL A 1 152 ? 12.281 9.657 -5.372 1.00 97.88 152 VAL A C 1
ATOM 1164 O O . VAL A 1 152 ? 11.260 9.922 -4.734 1.00 97.88 152 VAL A O 1
ATOM 1167 N N . SER A 1 153 ? 13.438 9.347 -4.780 1.00 94.69 153 SER A N 1
ATOM 1168 C CA . SER A 1 153 ? 13.571 9.210 -3.325 1.00 94.69 153 SER A CA 1
ATOM 1169 C C . SER A 1 153 ? 13.115 10.482 -2.605 1.00 94.69 153 SER A C 1
ATOM 1171 O O . SER A 1 153 ? 13.438 11.594 -3.024 1.00 94.69 153 SER A O 1
ATOM 1173 N N . ALA A 1 154 ? 12.371 10.318 -1.506 1.00 88.19 154 ALA A N 1
ATOM 1174 C CA . ALA A 1 154 ? 11.767 11.418 -0.738 1.00 88.19 154 ALA A CA 1
ATOM 1175 C C . ALA A 1 154 ? 10.826 12.343 -1.550 1.00 88.19 154 ALA A C 1
ATOM 1177 O O . ALA A 1 154 ? 10.553 13.472 -1.140 1.00 88.19 154 ALA A O 1
ATOM 1178 N N . SER A 1 155 ? 10.301 11.861 -2.679 1.00 91.81 155 SER A N 1
ATOM 1179 C CA . SER A 1 155 ? 9.324 12.543 -3.528 1.00 91.81 155 SER A CA 1
ATOM 1180 C C . SER A 1 155 ? 8.178 11.594 -3.907 1.00 91.81 155 SER A C 1
ATOM 1182 O O . SER A 1 155 ? 8.226 10.387 -3.672 1.00 91.81 155 SER A O 1
ATOM 1184 N N . THR A 1 156 ? 7.127 12.150 -4.503 1.00 91.25 156 THR A N 1
ATOM 1185 C CA . THR A 1 156 ? 6.013 11.413 -5.118 1.00 91.25 156 THR A CA 1
ATOM 1186 C C . THR A 1 156 ? 6.136 11.339 -6.644 1.00 91.25 156 THR A C 1
ATOM 1188 O O . THR A 1 156 ? 5.251 10.813 -7.316 1.00 91.25 156 THR A O 1
ATOM 1191 N N . THR A 1 157 ? 7.227 11.859 -7.220 1.00 96.62 157 THR A N 1
ATOM 1192 C CA . THR A 1 157 ? 7.482 11.813 -8.666 1.00 96.62 157 THR A CA 1
ATOM 1193 C C . THR A 1 157 ? 7.741 10.378 -9.120 1.00 96.62 157 THR A C 1
ATOM 1195 O O . THR A 1 157 ? 8.778 9.804 -8.794 1.00 96.62 157 THR A O 1
ATOM 1198 N N . ASN A 1 158 ? 6.819 9.821 -9.902 1.00 98.06 158 ASN A N 1
ATOM 1199 C CA . ASN A 1 158 ? 6.957 8.513 -10.538 1.00 98.06 158 ASN A CA 1
ATOM 1200 C C . ASN A 1 158 ? 7.803 8.616 -11.819 1.00 98.06 158 ASN A C 1
ATOM 1202 O O . ASN A 1 158 ? 7.578 9.517 -12.627 1.00 98.06 158 ASN A O 1
ATOM 1206 N N . GLN A 1 159 ? 8.752 7.698 -12.004 1.00 98.19 159 GLN A N 1
ATOM 1207 C CA . GLN A 1 159 ? 9.616 7.609 -13.187 1.00 98.19 159 GLN A CA 1
ATOM 1208 C C . GLN A 1 159 ? 9.465 6.282 -13.943 1.00 98.19 159 GLN A C 1
ATOM 1210 O O . GLN A 1 159 ? 10.368 5.870 -14.671 1.00 98.19 159 GLN A O 1
ATOM 1215 N N . THR A 1 160 ? 8.323 5.616 -13.784 1.00 98.56 160 THR A N 1
ATOM 1216 C CA . THR A 1 160 ? 8.023 4.320 -14.402 1.00 98.56 160 THR A CA 1
ATOM 1217 C C . THR A 1 160 ? 7.379 4.494 -15.773 1.00 98.56 160 THR A C 1
ATOM 1219 O O . THR A 1 160 ? 6.424 5.258 -15.938 1.00 98.56 160 THR A O 1
ATOM 1222 N N . TYR A 1 161 ? 7.880 3.748 -16.755 1.00 98.56 161 TYR A N 1
ATOM 1223 C CA . TYR A 1 161 ? 7.387 3.756 -18.128 1.00 98.56 161 TYR A CA 1
ATOM 1224 C C . TYR A 1 161 ? 7.160 2.329 -18.628 1.00 98.56 161 TYR A C 1
ATOM 1226 O O . TYR A 1 161 ? 7.905 1.408 -18.285 1.00 98.56 161 TYR A O 1
ATOM 1234 N N . ASP A 1 162 ? 6.138 2.153 -19.462 1.00 98.00 162 ASP A N 1
ATOM 1235 C CA . ASP A 1 162 ? 5.871 0.885 -20.142 1.00 98.00 162 ASP A CA 1
ATOM 1236 C C . ASP A 1 162 ? 6.877 0.622 -21.287 1.00 98.00 162 ASP A C 1
ATOM 1238 O O . ASP A 1 162 ? 7.685 1.478 -21.660 1.00 98.00 162 ASP A O 1
ATOM 1242 N N . LEU A 1 163 ? 6.807 -0.557 -21.914 1.00 96.44 163 LEU A N 1
ATOM 1243 C CA . LEU A 1 163 ? 7.650 -0.909 -23.072 1.00 96.44 163 LEU A CA 1
ATOM 1244 C C . LEU A 1 163 ? 7.410 -0.027 -24.319 1.00 96.44 163 LEU A C 1
ATOM 1246 O O . LEU A 1 163 ? 8.230 0.032 -25.247 1.00 96.44 163 LEU A O 1
ATOM 1250 N N . ASN A 1 164 ? 6.294 0.700 -24.352 1.00 95.81 164 ASN A N 1
ATOM 1251 C CA . ASN A 1 164 ? 5.981 1.684 -25.382 1.00 95.81 164 ASN A CA 1
ATOM 1252 C C . ASN A 1 164 ? 6.501 3.091 -25.042 1.00 95.81 164 ASN A C 1
ATOM 1254 O O . ASN A 1 164 ? 6.356 3.987 -25.878 1.00 95.81 164 ASN A O 1
ATOM 1258 N N . ARG A 1 165 ? 7.194 3.250 -23.904 1.00 96.00 165 ARG A N 1
ATOM 1259 C CA . ARG A 1 165 ? 7.733 4.507 -23.360 1.00 96.00 165 ARG A CA 1
ATOM 1260 C C . ARG A 1 165 ? 6.638 5.506 -22.971 1.00 96.00 165 ARG A C 1
ATOM 1262 O O . ARG A 1 165 ? 6.878 6.712 -22.967 1.00 96.00 165 ARG A O 1
ATOM 1269 N N . ASN A 1 166 ? 5.446 5.023 -22.631 1.00 96.69 166 ASN A N 1
ATOM 1270 C CA . ASN A 1 166 ? 4.408 5.839 -22.011 1.00 96.69 166 ASN A CA 1
ATOM 1271 C C . ASN A 1 166 ? 4.616 5.856 -20.497 1.00 96.69 166 ASN A C 1
ATOM 1273 O O . ASN A 1 166 ? 4.893 4.815 -19.900 1.00 96.69 166 ASN A O 1
ATOM 1277 N N . ALA A 1 167 ? 4.452 7.023 -19.875 1.00 97.19 167 ALA A N 1
ATOM 1278 C CA . ALA A 1 167 ? 4.418 7.112 -18.420 1.00 97.19 167 ALA A CA 1
ATOM 1279 C C . ALA A 1 167 ? 3.230 6.298 -17.887 1.00 97.19 167 ALA A C 1
ATOM 1281 O O . ALA A 1 167 ? 2.116 6.413 -18.403 1.00 97.19 167 ALA A O 1
ATOM 1282 N N . THR A 1 168 ? 3.470 5.495 -16.855 1.00 97.69 168 THR A N 1
ATOM 1283 C CA . THR A 1 168 ? 2.445 4.668 -16.209 1.00 97.69 168 THR A CA 1
ATOM 1284 C C . THR A 1 168 ? 2.416 4.932 -14.707 1.00 97.69 168 THR A C 1
ATOM 1286 O O . THR A 1 168 ? 3.412 5.352 -14.120 1.00 97.69 168 THR A O 1
ATOM 1289 N N . THR A 1 169 ? 1.274 4.684 -14.065 1.00 96.88 169 THR A N 1
ATOM 1290 C CA . THR A 1 169 ? 1.174 4.705 -12.598 1.00 96.88 169 THR A CA 1
ATOM 1291 C C . THR A 1 169 ? 1.992 3.580 -11.973 1.00 96.88 169 THR A C 1
ATOM 1293 O O . THR A 1 169 ? 2.611 3.772 -10.930 1.00 96.88 169 THR A O 1
ATOM 1296 N N . SER A 1 170 ? 2.034 2.430 -12.637 1.00 98.25 170 SER A N 1
ATOM 1297 C CA . SER A 1 170 ? 2.733 1.228 -12.194 1.00 98.25 170 SER A CA 1
ATOM 1298 C C . SER A 1 170 ? 2.781 0.194 -13.319 1.00 98.25 170 SER A C 1
ATOM 1300 O O . SER A 1 170 ? 2.163 0.358 -14.376 1.00 98.25 170 SER A O 1
ATOM 1302 N N . LEU A 1 171 ? 3.566 -0.853 -13.102 1.00 98.38 171 LEU A N 1
ATOM 1303 C CA . LEU A 1 171 ? 3.590 -2.064 -13.905 1.00 98.38 171 LEU A CA 1
ATOM 1304 C C . LEU A 1 171 ? 3.065 -3.215 -13.043 1.00 98.38 171 LEU A C 1
ATOM 1306 O O . LEU A 1 171 ? 3.535 -3.393 -11.921 1.00 98.38 171 LEU A O 1
ATOM 1310 N N . THR A 1 172 ? 2.149 -4.010 -13.582 1.00 98.25 172 THR A N 1
ATOM 1311 C CA . THR A 1 172 ? 1.541 -5.142 -12.871 1.00 98.25 172 THR A CA 1
ATOM 1312 C C . THR A 1 172 ? 2.248 -6.445 -13.241 1.00 98.25 172 THR A C 1
ATOM 1314 O O . THR A 1 172 ? 2.494 -6.708 -14.424 1.00 98.25 172 THR A O 1
ATOM 1317 N N . SER A 1 173 ? 2.576 -7.280 -12.254 1.00 98.44 173 SER A N 1
ATOM 1318 C CA . SER A 1 173 ? 3.154 -8.600 -12.505 1.00 98.44 173 SER A CA 1
ATOM 1319 C C . SER A 1 173 ? 2.138 -9.554 -13.134 1.00 98.44 173 SER A C 1
ATOM 1321 O O . SER A 1 173 ? 0.970 -9.605 -12.752 1.00 98.44 173 SER A O 1
ATOM 1323 N N . ASN A 1 174 ? 2.588 -10.332 -14.118 1.00 97.75 174 ASN A N 1
ATOM 1324 C CA . ASN A 1 174 ? 1.768 -11.376 -14.738 1.00 97.75 174 ASN A CA 1
ATOM 1325 C C . ASN A 1 174 ? 1.760 -12.678 -13.906 1.00 97.75 174 ASN A C 1
ATOM 1327 O O . ASN A 1 174 ? 2.427 -12.768 -12.879 1.00 97.75 174 ASN A O 1
ATOM 1331 N N . ALA A 1 175 ? 1.078 -13.722 -14.391 1.00 96.12 175 ALA A N 1
ATOM 1332 C CA . ALA A 1 175 ? 1.031 -15.057 -13.773 1.00 96.12 175 ALA A CA 1
ATOM 1333 C C . ALA A 1 175 ? 2.402 -15.708 -13.474 1.00 96.12 175 ALA A C 1
ATOM 1335 O O . ALA A 1 175 ? 2.501 -16.613 -12.649 1.00 96.12 175 ALA A O 1
ATOM 1336 N N . SER A 1 176 ? 3.476 -15.258 -14.131 1.00 96.12 176 SER A N 1
ATOM 1337 C CA . SER A 1 176 ? 4.853 -15.698 -13.864 1.00 96.12 176 SER A CA 1
ATOM 1338 C C . SER A 1 176 ? 5.585 -14.781 -12.875 1.00 96.12 176 SER A C 1
ATOM 1340 O O . SER A 1 176 ? 6.808 -14.846 -12.766 1.00 96.12 176 SER A O 1
ATOM 1342 N N . GLY A 1 177 ? 4.874 -13.876 -12.203 1.00 97.00 177 GLY A N 1
ATOM 1343 C CA . GLY A 1 177 ? 5.440 -12.839 -11.345 1.00 97.00 177 GLY A CA 1
ATOM 1344 C C . GLY A 1 177 ? 6.327 -11.836 -12.076 1.00 97.00 177 GLY A C 1
ATOM 1345 O O . GLY A 1 177 ? 7.061 -11.091 -11.433 1.00 97.00 177 GLY A O 1
ATOM 1346 N N . PHE A 1 178 ? 6.305 -11.817 -13.410 1.00 98.25 178 PHE A N 1
ATOM 1347 C CA . PHE A 1 178 ? 7.252 -11.045 -14.203 1.00 98.25 178 PHE A CA 1
ATOM 1348 C C . PHE A 1 178 ? 6.717 -9.649 -14.522 1.00 98.25 178 PHE A C 1
ATOM 1350 O O . PHE A 1 178 ? 5.562 -9.498 -14.926 1.00 98.25 178 PHE A O 1
ATOM 1357 N N . VAL A 1 179 ? 7.593 -8.654 -14.385 1.00 98.12 179 VAL A N 1
ATOM 1358 C CA . VAL A 1 179 ? 7.366 -7.248 -14.731 1.00 98.12 179 VAL A CA 1
ATOM 1359 C C . VAL A 1 179 ? 8.506 -6.751 -15.612 1.00 98.12 179 VAL A C 1
ATOM 1361 O O . VAL A 1 179 ? 9.676 -6.977 -15.302 1.00 98.12 179 VAL A O 1
ATOM 1364 N N . GLU A 1 180 ? 8.171 -6.024 -16.678 1.00 98.06 180 GLU A N 1
ATOM 1365 C CA . GLU A 1 180 ? 9.138 -5.427 -17.602 1.00 98.06 180 GLU A CA 1
ATOM 1366 C C . GLU A 1 180 ? 8.712 -4.015 -18.013 1.00 98.06 180 GLU A C 1
ATOM 1368 O O . GLU A 1 180 ? 7.531 -3.745 -18.240 1.00 98.06 180 GLU A O 1
ATOM 1373 N N . GLY A 1 181 ? 9.682 -3.109 -18.108 1.00 98.19 181 GLY A N 1
ATOM 1374 C CA . GLY A 1 181 ? 9.462 -1.721 -18.500 1.00 98.19 181 GLY A CA 1
ATOM 1375 C C . GLY A 1 181 ? 10.738 -0.900 -18.383 1.00 98.19 181 GLY A C 1
ATOM 1376 O O . GLY A 1 181 ? 11.846 -1.435 -18.451 1.00 98.19 181 GLY A O 1
ATOM 1377 N N . TYR A 1 182 ? 10.595 0.400 -18.151 1.00 98.62 182 TYR A N 1
ATOM 1378 C CA . TYR A 1 182 ? 11.726 1.302 -17.958 1.00 98.62 182 TYR A CA 1
ATOM 1379 C C . TYR A 1 182 ? 11.565 2.138 -16.692 1.00 98.62 182 TYR A C 1
ATOM 1381 O O . TYR A 1 182 ? 10.456 2.537 -16.334 1.00 98.62 182 TYR A O 1
ATOM 1389 N N . SER A 1 183 ? 12.693 2.453 -16.056 1.00 98.44 183 SER A N 1
ATOM 1390 C CA . SER A 1 183 ? 12.762 3.540 -15.082 1.00 98.44 183 SER A CA 1
ATOM 1391 C C . SER A 1 183 ? 13.685 4.652 -15.575 1.00 98.44 183 SER A C 1
ATOM 1393 O O . SER A 1 183 ? 14.871 4.420 -15.835 1.00 98.44 183 SER A O 1
ATOM 1395 N N . VAL A 1 184 ? 13.132 5.856 -15.731 1.00 98.50 184 VAL A N 1
ATOM 1396 C CA . VAL A 1 184 ? 13.855 7.041 -16.212 1.00 98.50 184 VAL A CA 1
ATOM 1397 C C . VAL A 1 184 ? 14.666 7.645 -15.082 1.00 98.50 184 VAL A C 1
ATOM 1399 O O . VAL A 1 184 ? 14.126 8.040 -14.054 1.00 98.50 184 VAL A O 1
ATOM 1402 N N . TRP A 1 185 ? 15.969 7.780 -15.293 1.00 98.12 185 TRP A N 1
ATOM 1403 C CA . TRP A 1 185 ? 16.881 8.362 -14.311 1.00 98.12 185 TRP A CA 1
ATOM 1404 C C . TRP A 1 185 ? 17.355 9.760 -14.697 1.00 98.12 185 TRP A C 1
ATOM 1406 O O . TRP A 1 185 ? 17.907 10.454 -13.854 1.00 98.12 185 TRP A O 1
ATOM 1416 N N . LYS A 1 186 ? 17.130 10.207 -15.938 1.00 97.94 186 LYS A N 1
ATOM 1417 C CA . LYS A 1 186 ? 17.471 11.565 -16.378 1.00 97.94 186 LYS A CA 1
ATOM 1418 C C . LYS A 1 186 ? 16.586 12.017 -17.537 1.00 97.94 186 LYS A C 1
ATOM 1420 O O . LYS A 1 186 ? 16.309 11.238 -18.446 1.00 97.94 186 LYS A O 1
ATOM 1425 N N . ILE A 1 187 ? 16.180 13.287 -17.520 1.00 97.50 187 ILE A N 1
ATOM 1426 C CA . ILE A 1 187 ? 15.432 13.940 -18.606 1.00 97.50 187 ILE A CA 1
ATOM 1427 C C . ILE A 1 187 ? 16.130 15.254 -18.943 1.00 97.50 187 ILE A C 1
ATOM 1429 O O . ILE A 1 187 ? 16.244 16.138 -18.095 1.00 97.50 187 ILE A O 1
ATOM 1433 N N . GLY A 1 188 ? 16.625 15.389 -20.173 1.00 95.12 188 GLY A N 1
ATOM 1434 C CA . GLY A 1 188 ? 17.459 16.520 -20.568 1.00 95.12 188 GLY A CA 1
ATOM 1435 C C . GLY A 1 188 ? 18.679 16.634 -19.650 1.00 95.12 188 GLY A C 1
ATOM 1436 O O . GLY A 1 188 ? 19.534 15.749 -19.634 1.00 95.12 188 GLY A O 1
ATOM 1437 N N . SER A 1 189 ? 18.758 17.713 -18.871 1.00 94.00 189 SER A N 1
ATOM 1438 C CA . SER A 1 189 ? 19.794 17.924 -17.850 1.00 94.00 189 SER A CA 1
ATOM 1439 C C . SER A 1 189 ? 19.348 17.596 -16.420 1.00 94.00 189 SER A C 1
ATOM 1441 O O . SER A 1 189 ? 20.181 17.628 -15.516 1.00 94.00 189 SER A O 1
ATOM 1443 N N . THR A 1 190 ? 18.068 17.291 -16.192 1.00 97.12 190 THR A N 1
ATOM 1444 C CA . THR A 1 190 ? 17.526 17.004 -14.859 1.00 97.12 190 THR A CA 1
ATOM 1445 C C . THR A 1 190 ? 17.791 15.557 -14.462 1.00 97.12 190 THR A C 1
ATOM 1447 O O . THR A 1 190 ? 17.446 14.636 -15.202 1.00 97.12 190 THR A O 1
ATOM 1450 N N . ASP A 1 191 ? 18.388 15.378 -13.286 1.00 96.69 191 ASP A N 1
ATOM 1451 C CA . ASP A 1 191 ? 18.749 14.082 -12.718 1.00 96.69 191 ASP A CA 1
ATOM 1452 C C . ASP A 1 191 ? 17.679 13.560 -11.747 1.00 96.69 191 ASP A C 1
ATOM 1454 O O . ASP A 1 191 ? 17.135 14.297 -10.924 1.00 96.69 191 ASP A O 1
ATOM 1458 N N . TYR A 1 192 ? 17.403 12.267 -11.861 1.00 97.56 192 TYR A N 1
ATOM 1459 C CA . TYR A 1 192 ? 16.452 11.496 -11.070 1.00 97.56 192 TYR A CA 1
ATOM 1460 C C . TYR A 1 192 ? 17.065 10.157 -10.641 1.00 97.56 192 TYR A C 1
ATOM 1462 O O . TYR A 1 192 ? 16.327 9.208 -10.397 1.00 97.56 192 TYR A O 1
ATOM 1470 N N . SER A 1 193 ? 18.393 10.024 -10.587 1.00 97.31 193 SER A N 1
ATOM 1471 C CA . SER A 1 193 ? 19.049 8.731 -10.368 1.00 97.31 193 SER A CA 1
ATOM 1472 C C . SER A 1 193 ? 18.745 8.082 -9.013 1.00 97.31 193 SER A C 1
ATOM 1474 O O . SER A 1 193 ? 18.782 6.857 -8.920 1.00 97.31 193 SER A O 1
ATOM 1476 N N . SER A 1 194 ? 18.460 8.865 -7.965 1.00 98.06 194 SER A N 1
ATOM 1477 C CA . SER A 1 194 ? 18.067 8.353 -6.642 1.00 98.06 194 SER A CA 1
ATOM 1478 C C . SER A 1 194 ? 16.570 8.071 -6.602 1.00 98.06 194 SER A C 1
ATOM 1480 O O . SER A 1 194 ? 15.757 9.000 -6.640 1.00 98.06 194 SER A O 1
ATOM 1482 N N . GLN A 1 195 ? 16.206 6.795 -6.508 1.00 98.44 195 GLN A N 1
ATOM 1483 C CA . GLN A 1 195 ? 14.817 6.347 -6.540 1.00 98.44 195 GLN A CA 1
ATOM 1484 C C . GLN A 1 195 ? 14.552 5.241 -5.522 1.00 98.44 195 GLN A C 1
ATOM 1486 O O . GLN A 1 195 ? 15.467 4.559 -5.081 1.00 98.44 195 GLN A O 1
ATOM 1491 N N . ASP A 1 196 ? 13.288 5.023 -5.186 1.00 97.94 196 ASP A N 1
ATOM 1492 C CA . ASP A 1 196 ? 12.806 3.878 -4.429 1.00 97.94 196 ASP A CA 1
ATOM 1493 C C . ASP A 1 19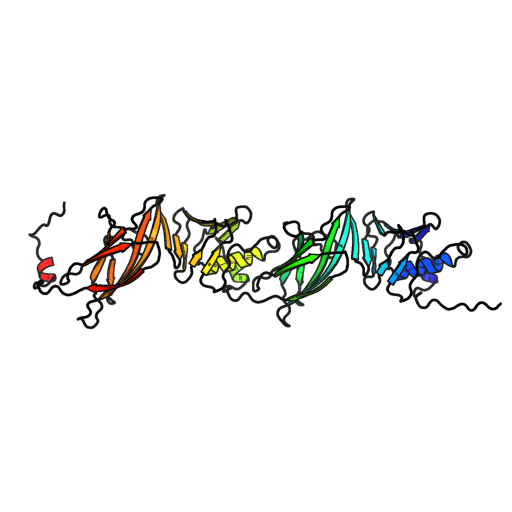6 ? 11.962 2.989 -5.351 1.00 97.94 196 ASP A C 1
ATOM 1495 O O . ASP A 1 196 ? 10.950 3.430 -5.904 1.00 97.94 196 ASP A O 1
ATOM 1499 N N . LEU A 1 19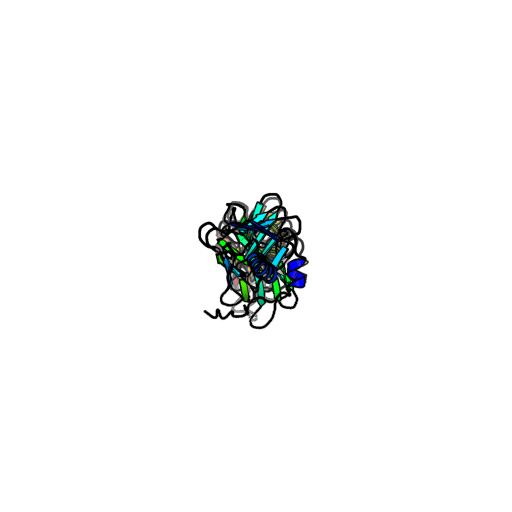7 ? 12.367 1.725 -5.494 1.00 98.19 197 LEU A N 1
ATOM 1500 C CA . LEU A 1 197 ? 11.531 0.669 -6.058 1.00 98.19 197 LEU A CA 1
ATOM 1501 C C . LEU A 1 197 ? 10.461 0.314 -5.026 1.00 98.19 197 LEU A C 1
ATOM 1503 O O . LEU A 1 197 ? 10.776 -0.168 -3.934 1.00 98.19 197 LEU A O 1
ATOM 1507 N N . LYS A 1 198 ? 9.198 0.537 -5.378 1.00 98.12 198 LYS A N 1
ATOM 1508 C CA . LYS A 1 198 ? 8.038 0.177 -4.570 1.00 98.12 198 LYS A CA 1
ATOM 1509 C C . LYS A 1 198 ? 7.313 -0.994 -5.214 1.00 98.12 198 LYS A C 1
ATOM 1511 O O . LYS A 1 198 ? 6.937 -0.916 -6.379 1.00 98.12 198 LYS A O 1
ATOM 1516 N N . VAL A 1 199 ? 7.113 -2.050 -4.429 1.00 98.12 199 VAL A N 1
ATOM 1517 C CA . VAL A 1 199 ? 6.309 -3.218 -4.810 1.00 98.12 199 VAL A CA 1
ATOM 1518 C C . VAL A 1 199 ? 5.195 -3.415 -3.792 1.00 98.12 199 VAL A C 1
ATOM 1520 O O . VAL A 1 199 ? 5.434 -3.350 -2.577 1.00 98.12 199 VAL A O 1
ATOM 1523 N N . ARG A 1 200 ? 3.967 -3.562 -4.280 1.00 97.94 200 ARG A N 1
ATOM 1524 C CA . ARG A 1 200 ? 2.748 -3.621 -3.474 1.00 97.94 200 ARG A CA 1
ATOM 1525 C C . ARG A 1 200 ? 1.842 -4.723 -4.011 1.00 97.94 200 ARG A C 1
ATOM 1527 O O . ARG A 1 200 ? 1.613 -4.797 -5.207 1.00 97.94 200 ARG A O 1
ATOM 1534 N N . GLU A 1 201 ? 1.338 -5.548 -3.114 1.00 97.06 201 GLU A N 1
ATOM 1535 C CA . GLU A 1 201 ? 0.317 -6.564 -3.365 1.00 97.06 201 GLU A CA 1
ATOM 1536 C C . GLU A 1 201 ? -0.411 -6.732 -2.021 1.00 97.06 201 GLU A C 1
ATOM 1538 O O . GLU A 1 201 ? 0.220 -6.566 -0.968 1.00 97.06 201 GLU A O 1
ATOM 1543 N N . TYR A 1 202 ? -1.729 -6.919 -2.055 1.00 97.75 202 TYR A N 1
ATOM 1544 C CA . TYR A 1 202 ? -2.602 -6.883 -0.890 1.00 97.75 202 TYR A CA 1
ATOM 1545 C C . TYR A 1 202 ? -2.149 -7.829 0.222 1.00 97.75 202 TYR A C 1
ATOM 1547 O O . TYR A 1 202 ? -1.947 -7.370 1.345 1.00 97.75 202 TYR A O 1
ATOM 1555 N N . GLU A 1 203 ? -1.899 -9.100 -0.089 1.00 96.06 203 GLU A N 1
ATOM 1556 C CA . GLU A 1 203 ? -1.642 -10.169 0.886 1.00 96.06 203 GLU A CA 1
ATOM 1557 C C . GLU A 1 203 ? -0.226 -10.116 1.498 1.00 96.06 203 GLU A C 1
ATOM 1559 O O . GLU A 1 203 ? 0.132 -10.915 2.374 1.00 96.06 203 GLU A O 1
ATOM 1564 N N . TYR A 1 204 ? 0.615 -9.174 1.057 1.00 96.50 204 TYR A N 1
ATOM 1565 C CA . TYR A 1 204 ? 2.031 -9.114 1.409 1.00 96.50 204 TYR A CA 1
ATOM 1566 C C . TYR A 1 204 ? 2.432 -7.796 2.072 1.00 96.50 204 TYR A C 1
ATOM 1568 O O . TYR A 1 204 ? 1.851 -6.725 1.893 1.00 96.50 204 TYR A O 1
ATOM 1576 N N . ASN A 1 205 ? 3.515 -7.850 2.839 1.00 95.88 205 ASN A N 1
ATOM 1577 C CA . ASN A 1 205 ? 4.181 -6.685 3.396 1.00 95.88 205 ASN A CA 1
ATOM 1578 C C . ASN A 1 205 ? 4.651 -5.742 2.285 1.00 95.88 205 ASN A C 1
ATOM 1580 O O . ASN A 1 205 ? 5.152 -6.162 1.241 1.00 95.88 205 ASN A O 1
ATOM 1584 N N . LEU A 1 206 ? 4.520 -4.441 2.537 1.00 95.62 206 LEU A N 1
ATOM 1585 C CA . LEU A 1 206 ? 4.861 -3.417 1.557 1.00 95.62 206 LEU A CA 1
ATOM 1586 C C . LEU A 1 206 ? 6.387 -3.317 1.408 1.00 95.62 206 LEU A C 1
ATOM 1588 O O . LEU A 1 206 ? 7.096 -3.129 2.396 1.00 95.62 206 LEU A O 1
ATOM 1592 N N . VAL A 1 207 ? 6.901 -3.393 0.178 1.00 96.94 207 VAL A N 1
ATOM 1593 C CA . VAL A 1 207 ? 8.350 -3.406 -0.095 1.00 96.94 207 VAL A CA 1
ATOM 1594 C C . VAL A 1 207 ? 8.828 -2.070 -0.659 1.00 96.94 207 VAL A C 1
ATOM 1596 O O . VAL A 1 207 ? 8.326 -1.606 -1.679 1.00 96.94 207 VAL A O 1
ATOM 1599 N N . SER A 1 208 ? 9.822 -1.443 -0.032 1.00 96.69 208 SER A N 1
ATOM 1600 C CA . SER A 1 208 ? 10.481 -0.235 -0.550 1.00 96.69 208 SER A CA 1
ATOM 1601 C C . SER A 1 208 ? 11.990 -0.442 -0.551 1.00 96.69 208 SER A C 1
ATOM 1603 O O . SER A 1 208 ? 12.577 -0.646 0.510 1.00 96.69 208 SER A O 1
ATOM 1605 N N . ILE A 1 209 ? 12.612 -0.409 -1.729 1.00 97.12 209 ILE A N 1
ATOM 1606 C CA . ILE A 1 209 ? 14.043 -0.678 -1.906 1.00 97.12 209 ILE A CA 1
ATOM 1607 C C . ILE A 1 209 ? 14.696 0.553 -2.545 1.00 97.12 209 ILE A C 1
ATOM 1609 O O . ILE A 1 209 ? 14.384 0.852 -3.698 1.00 97.12 209 ILE A O 1
ATOM 1613 N N . PRO A 1 210 ? 15.618 1.242 -1.853 1.00 97.19 210 PRO A N 1
ATOM 1614 C CA . PRO A 1 210 ? 16.393 2.324 -2.450 1.00 97.19 210 PRO A CA 1
ATOM 1615 C C . PRO A 1 210 ? 17.256 1.828 -3.616 1.00 97.19 210 PRO A C 1
ATOM 1617 O O . PRO A 1 210 ? 17.875 0.762 -3.545 1.00 97.19 210 PRO A O 1
ATOM 1620 N N . LYS A 1 211 ? 17.317 2.613 -4.688 1.00 96.81 211 LYS A N 1
ATOM 1621 C CA . LYS A 1 211 ? 18.027 2.333 -5.936 1.00 96.81 211 LYS A CA 1
ATOM 1622 C C . LYS A 1 211 ? 18.756 3.586 -6.418 1.00 96.81 211 LYS A C 1
ATOM 1624 O O . LYS A 1 211 ? 18.212 4.687 -6.402 1.00 96.81 211 LYS A O 1
ATOM 1629 N N . THR A 1 212 ? 19.967 3.381 -6.925 1.00 96.75 212 THR A N 1
ATOM 1630 C CA . THR A 1 212 ? 20.710 4.391 -7.682 1.00 96.75 212 THR A CA 1
ATOM 1631 C C . THR A 1 212 ? 20.811 3.920 -9.122 1.00 96.75 212 THR A C 1
ATOM 1633 O O . THR A 1 212 ? 21.460 2.912 -9.400 1.00 96.75 212 THR A O 1
ATOM 1636 N N . LEU A 1 213 ? 20.144 4.624 -10.029 1.00 96.88 213 LEU A N 1
ATOM 1637 C CA . LEU A 1 213 ? 20.073 4.272 -11.442 1.00 96.88 213 LEU A CA 1
ATOM 1638 C C . LEU A 1 213 ? 21.175 4.965 -12.247 1.00 96.88 213 LEU A C 1
ATOM 1640 O O . LEU A 1 213 ? 21.491 6.127 -12.014 1.00 96.88 213 LEU A O 1
ATOM 1644 N N . THR A 1 214 ? 21.744 4.250 -13.217 1.00 94.25 214 THR A N 1
ATOM 1645 C CA . THR A 1 214 ? 22.823 4.751 -14.093 1.00 94.25 214 THR A CA 1
ATOM 1646 C C . THR A 1 214 ? 22.544 4.528 -15.581 1.00 94.25 214 THR A C 1
ATOM 1648 O O . THR A 1 214 ? 23.399 4.809 -16.415 1.00 94.25 214 THR A O 1
ATOM 1651 N N . GLY A 1 215 ? 21.371 3.985 -15.921 1.00 92.19 215 GLY A N 1
ATOM 1652 C CA . GLY A 1 215 ? 21.016 3.534 -17.270 1.00 92.19 215 GLY A CA 1
ATOM 1653 C C . GLY A 1 215 ? 21.222 2.040 -17.477 1.00 92.19 215 GLY A C 1
ATOM 1654 O O . GLY A 1 215 ? 20.480 1.436 -18.245 1.00 92.19 215 GLY A O 1
ATOM 1655 N N . ALA A 1 216 ? 22.128 1.409 -16.722 1.00 94.00 216 ALA A N 1
ATOM 1656 C CA . ALA A 1 216 ? 22.352 -0.028 -16.829 1.00 94.00 216 ALA A CA 1
ATOM 1657 C C . ALA A 1 216 ? 21.035 -0.813 -16.627 1.00 94.00 216 ALA A C 1
ATOM 1659 O O . ALA A 1 216 ? 20.265 -0.467 -15.718 1.00 94.00 216 ALA A O 1
ATOM 1660 N N . PRO A 1 217 ? 20.761 -1.849 -17.446 1.00 95.44 217 PRO A N 1
ATOM 1661 C CA . PRO A 1 217 ? 19.609 -2.718 -17.253 1.00 95.44 217 PRO A CA 1
ATOM 1662 C C . PRO A 1 217 ? 19.614 -3.374 -15.870 1.00 95.44 217 PRO A C 1
ATOM 1664 O O . PRO A 1 217 ? 20.661 -3.775 -15.360 1.00 95.44 217 PRO A O 1
ATOM 1667 N N . ILE A 1 218 ? 18.431 -3.513 -15.282 1.00 96.94 218 ILE A N 1
ATOM 1668 C CA . ILE A 1 218 ? 18.218 -4.144 -13.981 1.00 96.94 218 ILE A CA 1
ATOM 1669 C C . ILE A 1 218 ? 17.441 -5.429 -14.213 1.00 96.94 218 ILE A C 1
ATOM 1671 O O . ILE A 1 218 ? 16.365 -5.421 -14.804 1.00 96.94 218 ILE A O 1
ATOM 1675 N N . THR A 1 219 ? 17.993 -6.543 -13.748 1.00 96.62 219 THR A N 1
ATOM 1676 C CA . THR A 1 219 ? 17.309 -7.835 -13.727 1.00 96.62 219 THR A CA 1
ATOM 1677 C C . THR A 1 219 ? 17.500 -8.452 -12.357 1.00 96.62 219 THR A C 1
ATOM 1679 O O . THR A 1 219 ? 18.620 -8.815 -12.001 1.00 96.62 219 THR A O 1
ATOM 1682 N N . GLU A 1 220 ? 16.428 -8.529 -11.576 1.00 96.69 220 GLU A N 1
ATOM 1683 C CA . GLU A 1 220 ? 16.491 -9.027 -10.205 1.00 96.69 220 GLU A CA 1
ATOM 1684 C C . GLU A 1 220 ? 15.179 -9.673 -9.751 1.00 96.69 220 GLU A C 1
ATOM 1686 O O . GLU A 1 220 ? 14.110 -9.501 -10.339 1.00 96.69 220 GLU A O 1
ATOM 1691 N N . ASP A 1 221 ? 15.288 -10.439 -8.673 1.00 97.31 221 ASP A N 1
ATOM 1692 C CA . ASP A 1 221 ? 14.144 -10.930 -7.925 1.00 97.31 221 ASP A CA 1
ATOM 1693 C C . ASP A 1 221 ? 13.768 -9.923 -6.834 1.00 97.31 221 ASP A C 1
ATOM 1695 O O . ASP A 1 221 ? 14.639 -9.458 -6.092 1.00 97.31 221 ASP A O 1
ATOM 1699 N N . VAL A 1 222 ? 12.471 -9.667 -6.661 1.00 97.81 222 VAL A N 1
ATOM 1700 C CA . VAL A 1 222 ? 11.948 -8.936 -5.504 1.00 97.81 222 VAL A CA 1
ATOM 1701 C C . VAL A 1 222 ? 11.227 -9.921 -4.596 1.00 97.81 222 VAL A C 1
ATOM 1703 O O . VAL A 1 222 ? 10.196 -10.490 -4.958 1.00 97.81 222 VAL A O 1
ATOM 1706 N N . LEU A 1 223 ? 11.793 -10.129 -3.408 1.00 96.81 223 LEU A N 1
ATOM 1707 C CA . LEU A 1 223 ? 11.221 -11.015 -2.401 1.00 96.81 223 LEU A CA 1
ATOM 1708 C C . LEU A 1 223 ? 10.220 -10.255 -1.531 1.00 96.81 223 LEU A C 1
ATOM 1710 O O . LEU A 1 223 ? 10.579 -9.275 -0.877 1.00 96.81 223 LEU A O 1
ATOM 1714 N N . MET A 1 224 ? 8.985 -10.743 -1.497 1.00 96.62 224 MET A N 1
ATOM 1715 C CA . MET A 1 224 ? 7.940 -10.281 -0.588 1.00 96.62 224 MET A CA 1
ATOM 1716 C C . MET A 1 224 ? 7.790 -11.243 0.598 1.00 96.62 224 MET A C 1
ATOM 1718 O O . MET A 1 224 ? 8.268 -12.379 0.576 1.00 96.62 224 MET A O 1
ATOM 1722 N N . ALA A 1 225 ? 7.114 -10.782 1.645 1.00 96.19 225 ALA A N 1
ATOM 1723 C CA . ALA A 1 225 ? 6.738 -11.590 2.801 1.00 96.19 225 ALA A CA 1
ATOM 1724 C C . ALA A 1 225 ? 5.241 -11.418 3.047 1.00 96.19 225 ALA A C 1
ATOM 1726 O O . ALA A 1 225 ? 4.751 -10.305 2.899 1.00 96.19 225 ALA A O 1
ATOM 1727 N N . THR A 1 226 ? 4.531 -12.481 3.421 1.00 95.94 226 THR A N 1
ATOM 1728 C CA . THR A 1 226 ? 3.097 -12.405 3.741 1.00 95.94 226 THR A CA 1
ATOM 1729 C C . THR A 1 226 ? 2.839 -11.429 4.881 1.00 95.94 226 THR A C 1
ATOM 1731 O O . THR A 1 226 ? 3.606 -11.386 5.851 1.00 95.94 226 THR A O 1
ATOM 1734 N N . ASP A 1 227 ? 1.737 -10.698 4.794 1.00 96.06 227 ASP A N 1
ATOM 1735 C CA . ASP A 1 227 ? 1.219 -9.909 5.902 1.00 96.06 227 ASP A CA 1
ATOM 1736 C C . ASP A 1 227 ? 0.264 -10.780 6.733 1.00 96.06 227 ASP A C 1
ATOM 1738 O O . ASP A 1 227 ? -0.865 -11.061 6.344 1.00 96.06 227 ASP A O 1
ATOM 1742 N N . GLY A 1 228 ? 0.748 -11.273 7.876 1.00 96.31 228 GLY A N 1
ATOM 1743 C CA . GLY A 1 228 ? 0.011 -12.228 8.712 1.00 96.31 228 GLY A CA 1
ATOM 1744 C C . GLY A 1 228 ? -1.158 -11.632 9.502 1.00 96.31 228 GLY A C 1
ATOM 1745 O O . GLY A 1 228 ? -1.778 -12.358 10.277 1.00 96.31 228 GLY A O 1
ATOM 1746 N N . PHE A 1 229 ? -1.424 -10.331 9.365 1.00 97.31 229 PHE A N 1
ATOM 1747 C CA . PHE A 1 229 ? -2.484 -9.634 10.099 1.00 97.31 229 PHE A CA 1
ATOM 1748 C C . PHE A 1 229 ? -3.714 -9.327 9.250 1.00 97.31 229 PHE A C 1
ATOM 1750 O O . PHE A 1 229 ? -4.715 -8.852 9.790 1.00 97.31 229 PHE A O 1
ATOM 1757 N N . ILE A 1 230 ? -3.643 -9.599 7.950 1.00 97.06 230 ILE A N 1
ATOM 1758 C CA . ILE A 1 230 ? -4.778 -9.502 7.039 1.00 97.06 230 ILE A CA 1
ATOM 1759 C C . ILE A 1 230 ? -5.745 -10.654 7.320 1.00 97.06 230 ILE A C 1
ATOM 1761 O O . ILE A 1 230 ? -5.319 -11.792 7.535 1.00 97.06 230 ILE A O 1
ATOM 1765 N N . VAL A 1 231 ? -7.044 -10.350 7.346 1.00 97.19 231 VAL A N 1
ATOM 1766 C CA . VAL A 1 231 ? -8.097 -11.346 7.601 1.00 97.19 231 VAL A CA 1
ATOM 1767 C C . VAL A 1 231 ? -9.038 -11.492 6.409 1.00 97.19 231 VAL A C 1
ATOM 1769 O O . VAL A 1 231 ? -9.398 -12.619 6.066 1.00 97.19 231 VAL A O 1
ATOM 1772 N N . ALA A 1 232 ? -9.444 -10.387 5.785 1.00 97.31 232 ALA A N 1
ATOM 1773 C CA . ALA A 1 232 ? -10.192 -10.411 4.534 1.00 97.31 232 ALA A CA 1
ATOM 1774 C C . ALA A 1 232 ? -9.299 -10.830 3.353 1.00 97.31 232 ALA A C 1
ATOM 1776 O O . ALA A 1 232 ? -8.100 -10.576 3.358 1.00 97.31 232 ALA A O 1
ATOM 1777 N N . ASP A 1 233 ? -9.884 -11.454 2.330 1.00 96.94 233 ASP A N 1
ATOM 1778 C CA . ASP A 1 233 ? -9.218 -11.574 1.031 1.00 96.94 233 ASP A CA 1
ATOM 1779 C C . ASP A 1 233 ? -9.318 -10.251 0.247 1.00 96.94 233 ASP A C 1
ATOM 1781 O O . ASP A 1 233 ? -10.088 -9.348 0.601 1.00 96.94 233 ASP A O 1
ATOM 1785 N N . GLU A 1 234 ? -8.529 -10.116 -0.824 1.00 96.69 234 GLU A N 1
ATOM 1786 C CA . GLU A 1 234 ? -8.471 -8.873 -1.606 1.00 96.69 234 GLU A CA 1
ATOM 1787 C C . GLU A 1 234 ? -9.847 -8.489 -2.170 1.00 96.69 234 GLU A C 1
ATOM 1789 O O . GLU A 1 234 ? -10.240 -7.319 -2.156 1.00 96.69 234 GLU A O 1
ATOM 1794 N N . ALA A 1 235 ? -10.623 -9.480 -2.617 1.00 97.25 235 ALA A N 1
ATOM 1795 C CA . ALA A 1 235 ? -11.952 -9.256 -3.167 1.00 97.25 235 ALA A CA 1
ATOM 1796 C C . ALA A 1 235 ? -12.909 -8.687 -2.108 1.00 97.25 235 ALA A C 1
ATOM 1798 O O . ALA A 1 235 ? -13.607 -7.706 -2.377 1.00 97.25 235 ALA A O 1
ATOM 1799 N N . ALA A 1 236 ? -12.917 -9.247 -0.899 1.00 98.00 236 ALA A N 1
ATOM 1800 C CA . ALA A 1 236 ? -13.717 -8.766 0.217 1.00 98.00 236 ALA A CA 1
ATOM 1801 C C . ALA A 1 236 ? -13.284 -7.365 0.664 1.00 98.00 236 ALA A C 1
ATOM 1803 O O . ALA A 1 236 ? -14.146 -6.506 0.846 1.00 98.00 236 ALA A O 1
ATOM 1804 N N . ALA A 1 237 ? -11.976 -7.105 0.771 1.00 98.00 237 ALA A N 1
ATOM 1805 C CA . ALA A 1 237 ? -11.453 -5.782 1.108 1.00 98.00 237 ALA A CA 1
ATOM 1806 C C . ALA A 1 237 ? -11.845 -4.730 0.057 1.00 98.00 237 ALA A C 1
ATOM 1808 O O . ALA A 1 237 ? -12.325 -3.654 0.410 1.00 98.00 237 ALA A O 1
ATOM 1809 N N . SER A 1 238 ? -11.739 -5.063 -1.234 1.00 97.44 238 SER A N 1
ATOM 1810 C CA . SER A 1 238 ? -12.136 -4.176 -2.338 1.00 97.44 238 SER A CA 1
ATOM 1811 C C . SER A 1 238 ? -13.631 -3.839 -2.351 1.00 97.44 238 SER A C 1
ATOM 1813 O O . SER A 1 238 ? -14.026 -2.773 -2.827 1.00 97.44 238 SER A O 1
ATOM 1815 N N . ALA A 1 239 ? -14.464 -4.735 -1.815 1.00 98.06 239 ALA A N 1
ATOM 1816 C CA . ALA A 1 239 ? -15.912 -4.583 -1.757 1.00 98.06 239 ALA A CA 1
ATOM 1817 C C . ALA A 1 239 ? -16.395 -3.800 -0.524 1.00 98.06 239 ALA A C 1
ATOM 1819 O O . ALA A 1 239 ? -17.580 -3.461 -0.452 1.00 98.06 239 ALA A O 1
ATOM 1820 N N . MET A 1 240 ? -15.521 -3.506 0.447 1.00 98.06 240 MET A N 1
ATOM 1821 C CA . MET A 1 240 ? -15.900 -2.747 1.639 1.00 98.06 240 MET A CA 1
ATOM 1822 C C . MET A 1 240 ? -16.309 -1.321 1.260 1.00 98.06 240 MET A C 1
ATOM 1824 O O . MET A 1 240 ? -15.566 -0.565 0.637 1.00 98.06 240 MET A O 1
ATOM 1828 N N . THR A 1 241 ? -17.512 -0.930 1.673 1.00 98.00 241 THR A N 1
ATOM 1829 C CA . THR A 1 241 ? -18.056 0.415 1.449 1.00 98.00 241 THR A CA 1
ATOM 1830 C C . THR A 1 241 ? -18.096 1.215 2.741 1.00 98.00 241 THR A C 1
ATOM 1832 O O . THR A 1 241 ? -18.220 0.646 3.820 1.00 98.00 241 THR A O 1
ATOM 1835 N N . GLY A 1 242 ? -18.074 2.543 2.645 1.00 98.06 242 GLY A N 1
ATOM 1836 C CA . GLY A 1 242 ? -18.177 3.414 3.820 1.00 98.06 242 GLY A CA 1
ATOM 1837 C C . GLY A 1 242 ? -16.869 3.580 4.593 1.00 98.06 242 GLY A C 1
ATOM 1838 O O . GLY A 1 242 ? -16.895 4.118 5.690 1.00 98.06 242 GLY A O 1
ATOM 1839 N N . ILE A 1 243 ? -15.734 3.166 4.023 1.00 98.62 243 ILE A N 1
ATOM 1840 C CA . ILE A 1 243 ? -14.390 3.526 4.486 1.00 98.62 243 ILE A CA 1
ATOM 1841 C C . ILE A 1 243 ? -13.735 4.353 3.380 1.00 98.62 243 ILE A C 1
ATOM 1843 O O . ILE A 1 243 ? -13.673 3.940 2.222 1.00 98.62 243 ILE A O 1
ATOM 1847 N N . SER A 1 244 ? -13.239 5.540 3.710 1.00 98.00 244 SER A N 1
ATOM 1848 C CA . SER A 1 244 ? -12.510 6.389 2.763 1.00 98.00 244 SER A CA 1
ATOM 1849 C C . SER A 1 244 ? -11.174 6.824 3.347 1.00 98.00 244 SER A C 1
ATOM 1851 O O . SER A 1 244 ? -11.095 7.213 4.509 1.00 98.00 244 SER A O 1
ATOM 1853 N N . VAL A 1 245 ? -10.117 6.744 2.535 1.00 98.56 245 VAL A N 1
ATOM 1854 C CA . VAL A 1 245 ? -8.752 7.122 2.918 1.00 98.56 245 VAL A CA 1
ATOM 1855 C C . VAL A 1 245 ? -8.351 8.347 2.108 1.00 98.56 245 VAL A C 1
ATOM 1857 O O . VAL A 1 245 ? -8.154 8.267 0.897 1.00 98.56 245 VAL A O 1
ATOM 1860 N N . ASN A 1 246 ? -8.225 9.492 2.770 1.00 97.88 246 ASN A N 1
ATOM 1861 C CA . ASN A 1 246 ? -7.759 10.722 2.148 1.00 97.88 246 ASN A CA 1
ATOM 1862 C C . ASN A 1 246 ? -6.288 10.959 2.503 1.00 97.88 246 ASN A C 1
ATOM 1864 O O . ASN A 1 246 ? -5.959 11.435 3.590 1.00 97.88 246 ASN A O 1
ATOM 1868 N N . TYR A 1 247 ? -5.398 10.649 1.560 1.00 96.38 247 TYR A N 1
ATOM 1869 C CA . TYR A 1 247 ? -3.956 10.843 1.725 1.00 96.38 247 TYR A CA 1
ATOM 1870 C C . TYR A 1 247 ? -3.523 12.315 1.730 1.00 96.38 247 TYR A C 1
ATOM 1872 O O . TYR A 1 247 ? -2.447 12.621 2.236 1.00 96.38 247 TYR A O 1
ATOM 1880 N N . THR A 1 248 ? -4.332 13.230 1.188 1.00 95.06 248 THR A N 1
ATOM 1881 C CA . THR A 1 248 ? -4.027 14.669 1.173 1.00 95.06 248 THR A CA 1
ATOM 1882 C C . THR A 1 248 ? -4.330 15.314 2.519 1.00 95.06 248 THR A C 1
ATOM 1884 O O . THR A 1 248 ? -3.508 16.070 3.027 1.00 95.06 248 THR A O 1
ATOM 1887 N N . SER A 1 249 ? -5.489 15.012 3.111 1.00 96.56 249 SER A N 1
ATOM 1888 C CA . SER A 1 249 ? -5.871 15.516 4.436 1.00 96.56 249 SER A CA 1
ATOM 1889 C C . SER A 1 249 ? -5.437 14.603 5.586 1.00 96.56 249 SER A C 1
ATOM 1891 O O . SER A 1 249 ? -5.819 14.858 6.726 1.00 96.56 249 SER A O 1
ATOM 1893 N N . THR A 1 250 ? -4.718 13.513 5.288 1.00 97.75 250 THR A N 1
ATOM 1894 C CA . THR A 1 250 ? -4.289 12.477 6.246 1.00 97.75 250 THR A CA 1
ATOM 1895 C C . THR A 1 250 ? -5.427 12.041 7.169 1.00 97.75 250 THR A C 1
ATOM 1897 O O . THR A 1 250 ? -5.356 12.157 8.391 1.00 97.75 250 THR A O 1
ATOM 1900 N N . THR A 1 251 ? -6.544 11.621 6.576 1.00 98.38 251 THR A N 1
ATOM 1901 C CA . THR A 1 251 ? -7.773 11.292 7.310 1.00 98.38 251 THR A CA 1
ATOM 1902 C C . THR A 1 251 ? -8.389 10.004 6.781 1.00 98.38 251 THR A C 1
ATOM 1904 O O . THR A 1 251 ? -8.500 9.825 5.568 1.00 98.38 251 THR A O 1
ATOM 1907 N N . VAL A 1 252 ? -8.817 9.129 7.689 1.00 98.75 252 VAL A N 1
ATOM 1908 C CA . VAL A 1 252 ? -9.713 8.009 7.391 1.00 98.75 252 VAL A CA 1
ATOM 1909 C C . VAL A 1 252 ? -11.107 8.363 7.898 1.00 98.75 252 VAL A C 1
ATOM 1911 O O . VAL A 1 252 ? -11.256 8.742 9.057 1.00 98.75 252 VAL A O 1
ATOM 1914 N N . THR A 1 253 ? -12.121 8.254 7.043 1.00 98.75 253 THR A N 1
ATOM 1915 C CA . THR A 1 253 ? -13.519 8.545 7.397 1.00 98.75 253 THR A CA 1
ATOM 1916 C C . THR A 1 253 ? -14.383 7.310 7.208 1.00 98.75 253 THR A C 1
ATOM 1918 O O . THR A 1 253 ? -14.337 6.686 6.143 1.00 98.75 253 THR A O 1
ATOM 1921 N N . ILE A 1 254 ? -15.168 6.998 8.240 1.00 98.81 254 ILE A N 1
ATOM 1922 C CA . ILE A 1 254 ? -16.059 5.845 8.331 1.00 98.81 254 ILE A CA 1
ATOM 1923 C C . ILE A 1 254 ? -17.513 6.322 8.342 1.00 98.81 254 ILE A C 1
ATOM 1925 O O . ILE A 1 254 ? -17.882 7.106 9.211 1.00 98.81 254 ILE A O 1
ATOM 1929 N N . THR A 1 255 ? -18.318 5.848 7.390 1.00 98.62 255 THR A N 1
ATOM 1930 C CA . THR A 1 255 ? -19.741 6.204 7.207 1.00 98.62 255 THR A CA 1
ATOM 1931 C C . THR A 1 255 ? -20.680 4.996 7.141 1.00 98.62 255 THR A C 1
ATOM 1933 O O . THR A 1 255 ? -21.875 5.142 6.890 1.00 98.62 255 THR A O 1
ATOM 1936 N N . ALA A 1 256 ? -20.146 3.795 7.356 1.00 98.44 256 ALA A N 1
ATOM 1937 C CA . ALA A 1 256 ? -20.901 2.561 7.535 1.00 98.44 256 ALA A CA 1
ATOM 1938 C C . ALA A 1 256 ? -20.286 1.759 8.685 1.00 98.44 256 ALA A C 1
ATOM 1940 O O . ALA A 1 256 ? -19.115 1.954 9.007 1.00 98.44 256 ALA A O 1
ATOM 1941 N N . ASN A 1 257 ? -21.066 0.877 9.306 1.00 98.50 257 ASN A N 1
ATOM 1942 C CA . ASN A 1 257 ? -20.592 0.112 10.455 1.00 98.50 257 ASN A CA 1
ATOM 1943 C C . ASN A 1 257 ? -19.480 -0.858 10.044 1.00 98.50 257 ASN A C 1
ATOM 1945 O O . ASN A 1 257 ? -19.640 -1.600 9.076 1.00 98.50 257 ASN A O 1
ATOM 1949 N N . HIS A 1 258 ? -18.394 -0.857 10.812 1.00 98.38 258 HIS A N 1
ATOM 1950 C CA . HIS A 1 258 ? -17.194 -1.665 10.598 1.00 98.38 258 HIS A CA 1
ATOM 1951 C C . HIS A 1 258 ? -16.567 -2.054 11.936 1.00 98.38 258 HIS A C 1
ATOM 1953 O O . HIS A 1 258 ? -16.956 -1.574 12.999 1.00 98.38 258 HIS A O 1
ATOM 1959 N N . ASN A 1 259 ? -15.556 -2.910 11.902 1.00 98.12 259 ASN A N 1
ATOM 1960 C CA . ASN A 1 259 ? -14.684 -3.153 13.047 1.00 98.12 259 ASN A CA 1
ATOM 1961 C C . ASN A 1 259 ? -13.230 -2.747 12.726 1.00 98.12 259 ASN A C 1
ATOM 1963 O O . ASN A 1 259 ? -12.878 -2.442 11.589 1.00 98.12 259 ASN A O 1
ATOM 1967 N N . ILE A 1 260 ? -12.351 -2.736 13.733 1.00 98.44 260 ILE A N 1
ATOM 1968 C CA . ILE A 1 260 ? -10.949 -2.296 13.569 1.00 98.44 260 ILE A CA 1
ATOM 1969 C C . ILE A 1 260 ? -10.168 -3.158 12.552 1.00 98.44 260 ILE A C 1
ATOM 1971 O O . ILE A 1 260 ? -9.260 -2.648 11.898 1.00 98.44 260 ILE A O 1
ATOM 1975 N N . GLN A 1 261 ? -10.511 -4.445 12.399 1.00 98.12 261 GLN A N 1
ATOM 1976 C CA . GLN A 1 261 ? -9.909 -5.311 11.377 1.00 98.12 261 GLN A CA 1
ATOM 1977 C C . GLN A 1 261 ? -10.315 -4.867 9.970 1.00 98.12 261 GLN A C 1
ATOM 1979 O O . GLN A 1 261 ? -9.436 -4.735 9.127 1.00 98.12 261 GLN A O 1
ATOM 1984 N N . ASP A 1 262 ? -11.597 -4.568 9.740 1.00 98.38 262 ASP A N 1
ATOM 1985 C CA . ASP A 1 262 ? -12.084 -4.105 8.430 1.00 98.38 262 ASP A CA 1
ATOM 1986 C C . ASP A 1 262 ? -11.353 -2.826 8.000 1.00 98.38 262 ASP A C 1
ATOM 1988 O O . ASP A 1 262 ? -10.939 -2.681 6.851 1.00 98.38 262 ASP A O 1
ATOM 1992 N N . LEU A 1 263 ? -11.115 -1.911 8.950 1.00 98.44 263 LEU A N 1
ATOM 1993 C CA . LEU A 1 263 ? -10.319 -0.707 8.713 1.00 98.44 263 LEU A CA 1
ATOM 1994 C C . LEU A 1 263 ? -8.894 -1.054 8.268 1.00 98.44 263 LEU A C 1
ATOM 1996 O O . LEU A 1 263 ? -8.407 -0.473 7.302 1.00 98.44 263 LEU A O 1
ATOM 2000 N N . TYR A 1 264 ? -8.216 -1.970 8.961 1.00 98.38 264 TYR A N 1
ATOM 2001 C CA . TYR A 1 264 ? -6.859 -2.379 8.598 1.00 98.38 264 TYR A CA 1
ATOM 2002 C C . TYR A 1 264 ? -6.808 -3.026 7.210 1.00 98.38 264 TYR A C 1
ATOM 2004 O O . TYR A 1 264 ? -6.000 -2.605 6.380 1.00 98.38 264 TYR A O 1
ATOM 2012 N N . ASP A 1 265 ? -7.710 -3.970 6.944 1.00 98.56 265 ASP A N 1
ATOM 2013 C CA . ASP A 1 265 ? -7.800 -4.690 5.675 1.00 98.56 265 ASP A CA 1
ATOM 2014 C C . ASP A 1 265 ? -8.094 -3.723 4.519 1.00 98.56 265 ASP A C 1
ATOM 2016 O O . ASP A 1 265 ? -7.381 -3.709 3.517 1.00 98.56 265 ASP A O 1
ATOM 2020 N N . TYR A 1 266 ? -9.065 -2.821 4.665 1.00 98.62 266 TYR A N 1
ATOM 2021 C CA . TYR A 1 266 ? -9.360 -1.841 3.621 1.00 98.62 266 TYR A CA 1
ATOM 2022 C C . TYR A 1 266 ? -8.227 -0.831 3.411 1.00 98.62 266 TYR A C 1
ATOM 2024 O O . TYR A 1 266 ? -7.892 -0.481 2.279 1.00 98.62 266 TYR A O 1
ATOM 2032 N N . ILE A 1 267 ? -7.613 -0.332 4.487 1.00 98.38 267 ILE A N 1
ATOM 2033 C CA . ILE A 1 267 ? -6.498 0.619 4.386 1.00 98.38 267 ILE A CA 1
ATOM 2034 C C . ILE A 1 267 ? -5.298 -0.034 3.688 1.00 98.38 267 ILE A C 1
ATOM 2036 O O . ILE A 1 267 ? -4.612 0.634 2.906 1.00 98.38 267 ILE A O 1
ATOM 2040 N N . LYS A 1 268 ? -5.061 -1.326 3.943 1.00 98.06 268 LYS A N 1
ATOM 2041 C CA . LYS A 1 268 ? -4.053 -2.124 3.249 1.00 98.06 268 LYS A CA 1
ATOM 2042 C C . LYS A 1 268 ? -4.358 -2.224 1.757 1.00 98.06 268 LYS A C 1
ATOM 2044 O O . LYS A 1 268 ? -3.497 -1.876 0.958 1.00 98.06 268 LYS A O 1
ATOM 2049 N N . TYR A 1 269 ? -5.582 -2.593 1.389 1.00 98.25 269 TYR A N 1
ATOM 2050 C CA . TYR A 1 269 ? -6.028 -2.614 -0.006 1.00 98.25 269 TYR A CA 1
ATOM 2051 C C . TYR A 1 269 ? -5.879 -1.241 -0.688 1.00 98.25 269 TYR A C 1
ATOM 2053 O O . TYR A 1 269 ? -5.323 -1.119 -1.776 1.00 98.25 269 TYR A O 1
ATOM 2061 N N . SER A 1 270 ? -6.291 -0.162 -0.021 1.00 98.06 270 SER A N 1
ATOM 2062 C CA . SER A 1 270 ? -6.218 1.192 -0.580 1.00 98.06 270 SER A CA 1
ATOM 2063 C C . SER A 1 270 ? -4.786 1.606 -0.948 1.00 98.06 270 SER A C 1
ATOM 2065 O O . SER A 1 270 ? -4.576 2.219 -1.997 1.00 98.06 270 SER A O 1
ATOM 2067 N N . VAL A 1 271 ? -3.785 1.250 -0.130 1.00 96.94 271 VAL A N 1
ATOM 2068 C CA . VAL A 1 271 ? -2.375 1.600 -0.392 1.00 96.94 271 VAL A CA 1
ATOM 2069 C C . VAL A 1 271 ? -1.695 0.684 -1.421 1.00 96.94 271 VAL A C 1
ATOM 2071 O O . VAL A 1 271 ? -0.605 1.015 -1.892 1.00 96.94 271 VAL A O 1
ATOM 2074 N N . THR A 1 272 ? -2.304 -0.447 -1.791 1.00 97.25 272 THR A N 1
ATOM 2075 C CA . THR A 1 272 ? -1.780 -1.334 -2.845 1.00 97.25 272 THR A CA 1
ATOM 2076 C C . THR A 1 272 ? -2.291 -0.985 -4.238 1.00 97.25 272 THR A C 1
ATOM 2078 O O . THR A 1 272 ? -1.678 -1.397 -5.218 1.00 97.25 272 THR A O 1
ATOM 2081 N N . LEU A 1 273 ? -3.329 -0.149 -4.347 1.00 97.06 273 LEU A N 1
ATOM 2082 C CA . LEU A 1 273 ? -3.812 0.365 -5.629 1.00 97.06 273 LEU A CA 1
ATOM 2083 C C . LEU A 1 273 ? -2.717 1.113 -6.401 1.00 97.06 273 LEU A C 1
ATOM 2085 O O . LEU A 1 273 ? -2.011 1.949 -5.833 1.00 97.06 273 LEU A O 1
ATOM 2089 N N . ALA A 1 274 ? -2.682 0.916 -7.724 1.00 96.00 274 ALA A N 1
ATOM 2090 C CA . ALA A 1 274 ? -1.777 1.574 -8.678 1.00 96.00 274 ALA A CA 1
ATOM 2091 C C . ALA A 1 274 ? -1.604 3.094 -8.447 1.00 96.00 274 ALA A C 1
ATOM 2093 O O . ALA A 1 274 ? -0.505 3.642 -8.519 1.00 96.00 274 ALA A O 1
ATOM 2094 N N . ALA A 1 275 ? -2.699 3.789 -8.126 1.00 95.38 275 ALA A N 1
ATOM 2095 C CA . ALA A 1 275 ? -2.707 5.234 -7.898 1.00 95.38 275 ALA A CA 1
ATOM 2096 C C . ALA A 1 275 ? -2.086 5.675 -6.557 1.00 95.38 275 ALA A C 1
ATOM 2098 O O . ALA A 1 275 ? -1.785 6.856 -6.394 1.00 95.38 275 ALA A O 1
ATOM 2099 N N . ASN A 1 276 ? -1.905 4.753 -5.606 1.00 96.75 276 ASN A N 1
ATOM 2100 C CA . ASN A 1 276 ? -1.502 5.035 -4.229 1.00 96.75 276 ASN A CA 1
ATOM 2101 C C . ASN A 1 276 ? -0.151 4.410 -3.841 1.00 96.75 276 ASN A C 1
ATOM 2103 O O . ASN A 1 276 ? 0.228 4.490 -2.672 1.00 96.75 276 ASN A O 1
ATOM 2107 N N . LEU A 1 277 ? 0.615 3.833 -4.779 1.00 95.81 277 LEU A N 1
ATOM 2108 C CA . LEU A 1 277 ? 1.924 3.231 -4.465 1.00 95.81 277 LEU A CA 1
ATOM 2109 C C . LEU A 1 277 ? 2.906 4.215 -3.820 1.00 95.81 277 LEU A C 1
ATOM 2111 O O . LEU A 1 277 ? 3.795 3.809 -3.067 1.00 95.81 277 LEU A O 1
ATOM 2115 N N . ASP A 1 278 ? 2.777 5.511 -4.108 1.00 94.50 278 ASP A N 1
ATOM 2116 C CA . ASP A 1 278 ? 3.621 6.538 -3.511 1.00 94.50 278 ASP A CA 1
ATOM 2117 C C . ASP A 1 278 ? 3.310 6.765 -2.024 1.00 94.50 278 ASP A C 1
ATOM 2119 O O . ASP A 1 278 ? 4.165 7.281 -1.300 1.00 94.50 278 ASP A O 1
ATOM 2123 N N . LYS A 1 279 ? 2.132 6.343 -1.556 1.00 94.94 279 LYS A N 1
ATOM 2124 C CA . LYS A 1 279 ? 1.640 6.592 -0.205 1.00 94.94 279 LYS A CA 1
ATOM 2125 C C . LYS A 1 279 ? 2.204 5.606 0.814 1.00 94.94 279 LYS A C 1
ATOM 2127 O O . LYS A 1 279 ? 2.568 4.467 0.521 1.00 94.94 279 LYS A O 1
ATOM 2132 N N . THR A 1 280 ? 2.262 6.073 2.054 1.00 93.06 280 THR A N 1
ATOM 2133 C CA . THR A 1 280 ? 2.564 5.247 3.227 1.00 93.06 280 THR A CA 1
ATOM 2134 C C . THR A 1 280 ? 1.273 4.645 3.759 1.00 93.06 280 THR A C 1
ATOM 2136 O O . THR A 1 280 ? 0.245 5.320 3.741 1.00 93.06 280 THR A O 1
ATOM 2139 N N . GLN A 1 281 ? 1.329 3.411 4.269 1.00 95.44 281 GLN A N 1
ATOM 2140 C CA . GLN A 1 281 ? 0.194 2.776 4.939 1.00 95.44 281 GLN A CA 1
ATOM 2141 C C . GLN A 1 281 ? -0.197 3.566 6.204 1.00 95.44 281 GLN A C 1
ATOM 2143 O O . GLN A 1 281 ? 0.622 3.686 7.116 1.00 95.44 281 GLN A O 1
ATOM 2148 N N . PRO A 1 282 ? -1.427 4.104 6.276 1.00 97.00 282 PRO A N 1
ATOM 2149 C CA . PRO A 1 282 ? -1.894 4.902 7.408 1.00 97.00 282 PRO A CA 1
ATOM 2150 C C . PRO A 1 282 ? -2.001 4.152 8.733 1.00 97.00 282 PRO A C 1
ATOM 2152 O O . PRO A 1 282 ? -1.756 4.755 9.767 1.00 97.00 282 PRO A O 1
ATOM 2155 N N . LEU A 1 283 ? -2.393 2.877 8.717 1.00 97.94 283 LEU A N 1
ATOM 2156 C CA . LEU A 1 283 ? -2.673 2.086 9.915 1.00 97.94 283 LEU A CA 1
ATOM 2157 C C . LEU A 1 283 ? -1.824 0.817 9.890 1.00 97.94 283 LEU A C 1
ATOM 2159 O O . LEU A 1 283 ? -1.944 0.016 8.963 1.00 97.94 283 LEU A O 1
ATOM 2163 N N . THR A 1 284 ? -0.964 0.641 10.888 1.00 97.19 284 THR A N 1
ATOM 2164 C CA . THR A 1 284 ? -0.056 -0.510 10.989 1.00 97.19 284 THR A CA 1
ATOM 2165 C C . THR A 1 284 ? -0.263 -1.265 12.297 1.00 97.19 284 THR A C 1
ATOM 2167 O O . THR A 1 284 ? -0.803 -0.728 13.263 1.00 97.19 284 THR A O 1
ATOM 2170 N N . THR A 1 285 ? 0.164 -2.524 12.335 1.00 97.81 285 THR A N 1
ATOM 2171 C CA . THR A 1 285 ? 0.197 -3.345 13.548 1.00 97.81 285 THR A CA 1
ATOM 2172 C C . THR A 1 285 ? 1.406 -4.277 13.503 1.00 97.81 285 THR A C 1
ATOM 2174 O O . THR A 1 285 ? 1.912 -4.593 12.426 1.00 97.81 285 THR A O 1
ATOM 2177 N N . SER A 1 286 ? 1.887 -4.692 14.673 1.00 96.44 286 SER A N 1
ATOM 2178 C CA . SER A 1 286 ? 2.949 -5.695 14.824 1.00 96.44 286 SER A CA 1
ATOM 2179 C C . SER A 1 286 ? 2.484 -6.963 15.542 1.00 96.44 286 SER A C 1
ATOM 2181 O O . SER A 1 286 ? 3.275 -7.889 15.698 1.00 96.44 286 SER A O 1
ATOM 2183 N N . ASP A 1 287 ? 1.242 -6.992 16.030 1.00 96.69 287 ASP A N 1
ATOM 2184 C CA . ASP A 1 287 ? 0.704 -8.092 16.840 1.00 96.69 287 ASP A CA 1
ATOM 2185 C C . ASP A 1 287 ? -0.764 -8.449 16.526 1.00 96.69 287 ASP A C 1
ATOM 2187 O O . ASP A 1 287 ? -1.299 -9.389 17.111 1.00 96.69 287 ASP A O 1
ATOM 2191 N N . GLY A 1 288 ? -1.427 -7.723 15.617 1.00 96.31 288 GLY A N 1
ATOM 2192 C CA . GLY A 1 288 ? -2.826 -7.949 15.242 1.00 96.31 288 GLY A CA 1
ATOM 2193 C C . GLY A 1 288 ? -3.857 -7.467 16.272 1.00 96.31 288 GLY A C 1
ATOM 2194 O O . GLY A 1 288 ? -5.062 -7.653 16.069 1.00 96.31 288 GLY A O 1
ATOM 2195 N N . THR A 1 289 ? -3.414 -6.834 17.364 1.00 97.19 289 THR A N 1
ATOM 2196 C CA . THR A 1 289 ? -4.258 -6.347 18.469 1.00 97.19 289 THR A CA 1
ATOM 2197 C C . THR A 1 289 ? -4.070 -4.861 18.769 1.00 97.19 289 THR A C 1
ATOM 2199 O O . THR A 1 289 ? -5.043 -4.176 19.076 1.00 97.19 289 THR A O 1
ATOM 2202 N N . ALA A 1 290 ? -2.855 -4.336 18.640 1.00 97.69 290 ALA A N 1
ATOM 2203 C CA . ALA A 1 290 ? -2.522 -2.931 18.771 1.00 97.69 290 ALA A CA 1
ATOM 2204 C C . ALA A 1 290 ? -2.261 -2.332 17.389 1.00 97.69 290 ALA A C 1
ATOM 2206 O O . ALA A 1 290 ? -1.320 -2.715 16.691 1.00 97.69 290 ALA A O 1
ATOM 2207 N N . PHE A 1 291 ? -3.104 -1.379 17.006 1.00 98.50 291 PHE A N 1
ATOM 2208 C CA . PHE A 1 291 ? -3.025 -0.674 15.736 1.00 98.50 291 PHE A CA 1
ATOM 2209 C C . PHE A 1 291 ? -2.573 0.755 15.985 1.00 98.50 291 PHE A C 1
ATOM 2211 O O . PHE A 1 291 ? -3.014 1.410 16.931 1.00 98.50 291 PHE A O 1
ATOM 2218 N N . LEU A 1 292 ? -1.680 1.242 15.135 1.00 98.19 292 LEU A N 1
ATOM 2219 C CA . LEU A 1 292 ? -1.112 2.573 15.240 1.00 98.19 292 LEU A CA 1
ATOM 2220 C C . LEU A 1 292 ? -1.366 3.331 13.946 1.00 98.19 292 LEU A C 1
ATOM 2222 O O . LEU A 1 292 ? -0.892 2.933 12.880 1.00 98.19 292 LEU A O 1
ATOM 2226 N N . PHE A 1 293 ? -2.088 4.444 14.051 1.00 98.31 293 PHE A N 1
ATOM 2227 C CA . PHE A 1 293 ? -2.129 5.413 12.970 1.00 98.31 293 PHE A CA 1
ATOM 2228 C C . PHE A 1 293 ? -0.771 6.106 12.838 1.00 98.31 293 PHE A C 1
ATOM 2230 O O . PHE A 1 293 ? -0.169 6.541 13.828 1.00 98.31 293 PHE A O 1
ATOM 2237 N N . ALA A 1 294 ? -0.307 6.232 11.597 1.00 97.06 294 ALA A N 1
ATOM 2238 C CA . ALA A 1 294 ? 0.863 7.007 11.230 1.00 97.06 294 ALA A CA 1
ATOM 2239 C C . ALA A 1 294 ? 0.723 8.461 11.703 1.00 97.06 294 ALA A C 1
ATOM 2241 O O . ALA A 1 294 ? -0.378 8.976 11.912 1.00 97.06 294 ALA A O 1
ATOM 2242 N N . SER A 1 295 ? 1.855 9.144 11.867 1.00 97.00 295 SER A N 1
ATOM 2243 C CA . SER A 1 295 ? 1.869 10.484 12.447 1.00 97.00 295 SER A CA 1
ATOM 2244 C C . SER A 1 295 ? 0.916 11.451 11.732 1.00 97.00 295 SER A C 1
ATOM 2246 O O . SER A 1 295 ? 0.932 11.547 10.506 1.00 97.00 295 SER A O 1
ATOM 2248 N N . ASN A 1 296 ? 0.131 12.193 12.517 1.00 96.88 296 ASN A N 1
ATOM 2249 C CA . ASN A 1 296 ? -0.873 13.178 12.093 1.00 96.88 296 ASN A CA 1
ATOM 2250 C C . ASN A 1 296 ? -2.099 12.613 11.351 1.00 96.88 296 ASN A C 1
ATOM 2252 O O . ASN A 1 296 ? -2.926 13.393 10.877 1.00 96.88 296 ASN A O 1
ATOM 2256 N N . TRP A 1 297 ? -2.254 11.288 11.266 1.00 98.31 297 TRP A N 1
ATOM 2257 C CA . TRP A 1 297 ? -3.466 10.693 10.707 1.00 98.31 297 TRP A CA 1
ATOM 2258 C C . TRP A 1 297 ? -4.635 10.742 11.684 1.00 98.31 297 TRP A C 1
ATOM 2260 O O . TRP A 1 297 ? -4.500 10.383 12.853 1.00 98.31 297 TRP A O 1
ATOM 2270 N N . ASN A 1 298 ? -5.795 11.158 11.181 1.00 98.38 298 ASN A N 1
ATOM 2271 C CA . ASN A 1 298 ? -7.033 11.224 11.951 1.00 98.38 298 ASN A CA 1
ATOM 2272 C C . ASN A 1 298 ? -7.998 10.107 11.550 1.00 98.38 298 ASN A C 1
ATOM 2274 O O . ASN A 1 298 ? -8.055 9.726 10.379 1.00 98.38 298 ASN A O 1
ATOM 2278 N N . LEU A 1 299 ? -8.792 9.645 12.515 1.00 98.69 299 LEU A N 1
ATOM 2279 C CA . LEU A 1 299 ? -9.955 8.795 12.281 1.00 98.69 299 LEU A CA 1
ATOM 2280 C C . LEU A 1 299 ? -11.223 9.606 12.546 1.00 98.69 299 LEU A C 1
ATOM 2282 O O . LEU A 1 299 ? -11.363 10.202 13.613 1.00 98.69 299 LEU A O 1
ATOM 2286 N N . ILE A 1 300 ? -12.146 9.607 11.591 1.00 98.69 300 ILE A N 1
ATOM 2287 C CA . ILE A 1 300 ? -13.479 10.190 11.735 1.00 98.69 300 ILE A CA 1
ATOM 2288 C C . ILE A 1 300 ? -14.503 9.064 11.644 1.00 98.69 300 ILE A C 1
ATOM 2290 O O . ILE A 1 300 ? -14.559 8.367 10.633 1.00 98.69 300 ILE A O 1
ATOM 2294 N N . VAL A 1 301 ? -15.325 8.918 12.678 1.00 98.75 301 VAL A N 1
ATOM 2295 C CA . VAL A 1 301 ? -16.500 8.044 12.681 1.00 98.75 301 VAL A CA 1
ATOM 2296 C C . VAL A 1 301 ? -17.739 8.927 12.568 1.00 98.75 301 VAL A C 1
ATOM 2298 O O . VAL A 1 301 ? -18.030 9.707 13.475 1.00 98.75 301 VAL A O 1
ATOM 2301 N N . ASP A 1 302 ? -18.425 8.849 11.430 1.00 98.50 302 ASP A N 1
ATOM 2302 C CA . ASP A 1 302 ? -19.496 9.761 11.027 1.00 98.50 302 ASP A CA 1
ATOM 2303 C C . ASP A 1 302 ? -20.778 8.979 10.729 1.00 98.50 302 ASP A C 1
ATOM 2305 O O . ASP A 1 302 ? -20.864 8.295 9.708 1.00 98.50 302 ASP A O 1
ATOM 2309 N N . ASN A 1 303 ? -21.763 9.066 11.630 1.00 97.81 303 ASN A N 1
ATOM 2310 C CA . ASN A 1 303 ? -23.028 8.328 11.524 1.00 97.81 303 ASN A CA 1
ATOM 2311 C C . ASN A 1 303 ? -22.824 6.816 11.266 1.00 97.81 303 ASN A C 1
ATOM 2313 O O . ASN A 1 303 ? -23.486 6.205 10.425 1.00 97.81 303 ASN A O 1
ATOM 2317 N N . ALA A 1 304 ? -21.849 6.232 11.961 1.00 98.38 304 ALA A N 1
ATOM 2318 C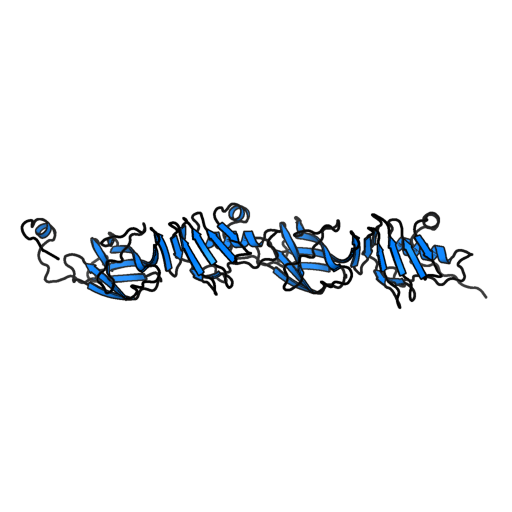 CA . ALA A 1 304 ? -21.428 4.846 11.820 1.00 98.38 304 ALA A CA 1
ATOM 2319 C C . ALA A 1 304 ? -20.906 4.297 13.149 1.00 98.38 304 ALA A C 1
ATOM 2321 O O . ALA A 1 304 ? -20.578 5.058 14.060 1.00 98.38 304 ALA A O 1
ATOM 2322 N N . GLU A 1 305 ? -20.775 2.979 13.232 1.00 98.19 305 GLU A N 1
ATOM 2323 C CA . GLU A 1 305 ? -20.198 2.290 14.384 1.00 98.19 305 GLU A CA 1
ATOM 2324 C C . GLU A 1 305 ? -18.849 1.660 14.021 1.00 98.19 305 GLU A C 1
ATOM 2326 O O . GLU A 1 305 ? -18.729 0.976 13.005 1.00 98.19 305 GLU A O 1
ATOM 2331 N N . VAL A 1 306 ? -17.834 1.864 14.862 1.00 98.50 306 VAL A N 1
ATOM 2332 C CA . VAL A 1 306 ? -16.558 1.140 14.811 1.00 98.50 306 VAL A CA 1
ATOM 2333 C C . VAL A 1 306 ? -16.323 0.483 16.158 1.00 98.50 306 VAL A C 1
ATOM 2335 O O . VAL A 1 306 ? -15.907 1.154 17.098 1.00 98.50 306 VAL A O 1
ATOM 2338 N N . VAL A 1 307 ? -16.590 -0.820 16.259 1.00 97.12 307 VAL A N 1
ATOM 2339 C CA . VAL A 1 307 ? -16.577 -1.539 17.545 1.00 97.12 307 VAL A CA 1
ATOM 2340 C C . VAL A 1 307 ? -15.652 -2.747 17.475 1.00 97.12 307 VAL A C 1
ATOM 2342 O O . VAL A 1 307 ? -15.853 -3.647 16.662 1.00 97.12 307 VAL A O 1
ATOM 2345 N N . GLN A 1 308 ? -14.632 -2.788 18.336 1.00 96.06 308 GLN A N 1
ATOM 2346 C CA . GLN A 1 308 ? -13.805 -3.977 18.544 1.00 96.06 308 GLN A CA 1
ATOM 2347 C C . GLN A 1 308 ? -13.079 -3.946 19.901 1.00 96.06 308 GLN A C 1
ATOM 2349 O O . GLN A 1 308 ? -11.951 -3.471 20.014 1.00 96.06 308 GLN A O 1
ATOM 2354 N N . THR A 1 309 ? -13.676 -4.540 20.933 1.00 94.25 309 THR A N 1
ATOM 2355 C CA . THR A 1 309 ? -13.179 -4.493 22.328 1.00 94.25 309 THR A CA 1
ATOM 2356 C C . THR A 1 309 ? -11.901 -5.298 22.588 1.00 94.25 309 THR A C 1
ATOM 2358 O O . THR A 1 309 ? -11.256 -5.148 23.626 1.00 94.25 309 THR A O 1
ATOM 2361 N N . THR A 1 310 ? -11.496 -6.156 21.651 1.00 95.38 310 THR A N 1
ATOM 2362 C CA . THR A 1 310 ? -10.275 -6.972 21.749 1.00 95.38 310 THR A CA 1
ATOM 2363 C C . THR A 1 310 ? -9.041 -6.298 21.152 1.00 95.38 310 THR A C 1
ATOM 2365 O O . THR A 1 310 ? -7.923 -6.759 21.393 1.00 95.38 310 THR A O 1
ATOM 2368 N N . LYS A 1 311 ? -9.221 -5.210 20.393 1.00 97.38 311 LYS A N 1
ATOM 2369 C CA . LYS A 1 311 ? -8.151 -4.482 19.699 1.00 97.38 311 LYS A CA 1
ATOM 2370 C C . LYS A 1 311 ? -8.145 -3.023 20.129 1.00 97.38 311 LYS A C 1
ATOM 2372 O O . LYS A 1 311 ? -9.120 -2.544 20.686 1.00 97.38 311 LYS A O 1
ATOM 2377 N N . GLN A 1 312 ? -7.048 -2.320 19.890 1.00 96.50 312 GLN A N 1
ATOM 2378 C CA . GLN A 1 312 ? -6.918 -0.898 20.205 1.00 96.50 312 GLN A CA 1
ATOM 2379 C C . GLN A 1 312 ? -6.386 -0.119 19.009 1.00 96.50 312 GLN A C 1
ATOM 2381 O O . GLN A 1 312 ? -5.531 -0.628 18.282 1.00 96.50 312 GLN A O 1
ATOM 2386 N N . ILE A 1 313 ? -6.832 1.127 18.853 1.00 97.94 313 ILE A N 1
ATOM 2387 C CA . ILE A 1 313 ? -6.230 2.095 17.935 1.00 97.94 313 ILE A CA 1
ATOM 2388 C C . ILE A 1 313 ? -5.539 3.190 18.745 1.00 97.94 313 ILE A C 1
ATOM 2390 O O . ILE A 1 313 ? -6.122 3.839 19.606 1.00 97.94 313 ILE A O 1
ATOM 2394 N N . SER A 1 314 ? -4.272 3.428 18.428 1.00 97.00 314 SER A N 1
ATOM 2395 C CA . SER A 1 314 ? -3.465 4.516 18.974 1.00 97.00 314 SER A CA 1
ATOM 2396 C C . SER A 1 314 ? -3.113 5.538 17.895 1.00 97.00 314 SER A C 1
ATOM 2398 O O . SER A 1 314 ? -3.035 5.216 16.709 1.00 97.00 314 SER A O 1
ATOM 2400 N N . TYR A 1 315 ? -2.852 6.773 18.323 1.00 96.94 315 TYR A N 1
ATOM 2401 C CA . TYR A 1 315 ? -2.562 7.906 17.444 1.00 96.94 315 TYR A CA 1
ATOM 2402 C C . TYR A 1 315 ? -1.249 8.573 17.848 1.00 96.94 315 TYR A C 1
ATOM 2404 O O . TYR A 1 315 ? -0.959 8.729 19.033 1.00 96.94 315 TYR A O 1
ATOM 2412 N N . THR A 1 316 ? -0.479 9.029 16.859 1.00 96.06 316 THR A N 1
ATOM 2413 C CA . THR A 1 316 ? 0.689 9.897 17.073 1.00 96.06 316 THR A CA 1
ATOM 2414 C C . THR A 1 316 ? 0.428 11.243 16.408 1.00 96.06 316 THR A C 1
ATOM 2416 O O . THR A 1 316 ? 0.397 11.325 15.189 1.00 96.06 316 THR A O 1
ATOM 2419 N N . GLY A 1 317 ? 0.184 12.310 17.172 1.00 95.44 317 GLY A N 1
ATOM 2420 C CA . GLY A 1 317 ? -0.098 13.653 16.626 1.00 95.44 317 GLY A CA 1
ATOM 2421 C C . GLY A 1 317 ? -1.445 13.819 15.899 1.00 95.44 317 GLY A C 1
ATOM 2422 O O . GLY A 1 317 ? -1.870 14.947 15.676 1.00 95.44 317 GLY A O 1
ATOM 2423 N N . GLY A 1 318 ? -2.124 12.722 15.556 1.00 97.00 318 GLY A N 1
ATOM 2424 C CA . GLY A 1 318 ? -3.501 12.702 15.066 1.00 97.00 318 GLY A CA 1
ATOM 2425 C C . GLY A 1 318 ? -4.527 12.458 16.175 1.00 97.00 318 GLY A C 1
ATOM 2426 O O . GLY A 1 318 ? -4.185 12.435 17.360 1.00 97.00 318 GLY A O 1
ATOM 2427 N N . SER A 1 319 ? -5.791 12.278 15.792 1.00 96.69 319 SER A N 1
ATOM 2428 C CA . SER A 1 319 ? -6.906 12.157 16.737 1.00 96.69 319 SER A CA 1
ATOM 2429 C C . SER A 1 319 ? -8.090 11.341 16.206 1.00 96.69 319 SER A C 1
ATOM 2431 O O . SER A 1 319 ? -8.251 11.153 14.999 1.00 96.69 319 SER A O 1
ATOM 2433 N N . LEU A 1 320 ? -8.936 10.893 17.138 1.00 98.00 320 LEU A N 1
ATOM 2434 C CA . LEU A 1 320 ? -10.275 10.372 16.873 1.00 98.00 320 LEU A CA 1
ATOM 2435 C C . LEU A 1 320 ? -11.297 11.516 16.924 1.00 98.00 320 LEU A C 1
ATOM 2437 O O . LEU A 1 320 ? -11.332 12.272 17.896 1.00 98.00 320 LEU A O 1
ATOM 2441 N N . THR A 1 321 ? -12.172 11.583 15.925 1.00 98.19 321 THR A N 1
ATOM 2442 C CA . THR A 1 321 ? -13.391 12.399 15.923 1.00 98.19 321 THR A CA 1
ATOM 2443 C C . THR A 1 321 ? -14.600 11.490 15.751 1.00 98.19 321 THR A C 1
ATOM 2445 O O . THR A 1 321 ? -14.626 10.661 14.846 1.00 98.19 321 THR A O 1
ATOM 2448 N N . VAL A 1 322 ? -15.607 11.658 16.604 1.00 98.50 322 VAL A N 1
ATOM 2449 C CA . VAL A 1 322 ? -16.894 10.963 16.503 1.00 98.50 322 VAL A CA 1
ATOM 2450 C C . VAL A 1 322 ? -17.977 12.018 16.315 1.00 98.50 322 VAL A C 1
ATOM 2452 O O . VAL A 1 322 ? -18.004 12.991 17.070 1.00 98.50 322 VAL A O 1
ATOM 2455 N N . GLN A 1 323 ? -18.812 11.871 15.286 1.00 98.06 323 GLN A N 1
ATOM 2456 C CA . GLN A 1 323 ? -19.784 12.891 14.889 1.00 98.06 323 GLN A CA 1
ATOM 2457 C C . GLN A 1 323 ? -21.050 12.302 14.259 1.00 98.06 323 GLN A C 1
ATOM 2459 O O . GLN A 1 323 ? -21.065 11.154 13.815 1.00 98.06 323 GLN A O 1
ATOM 2464 N N . ASN A 1 324 ? -22.098 13.125 14.201 1.00 97.19 324 ASN A N 1
ATOM 2465 C CA . ASN A 1 324 ? -23.387 12.844 13.569 1.00 97.19 324 ASN A CA 1
ATOM 2466 C C . ASN A 1 324 ? -24.002 11.498 13.994 1.00 97.19 324 ASN A C 1
ATOM 2468 O O . ASN A 1 324 ? -24.460 10.736 13.150 1.00 97.19 324 ASN A O 1
ATOM 2472 N N . GLY A 1 325 ? -24.002 11.181 15.288 1.00 96.88 325 GLY A N 1
ATOM 2473 C CA . GLY A 1 325 ? -24.517 9.901 15.786 1.00 96.88 325 GLY A CA 1
ATOM 2474 C C . GLY A 1 325 ? -23.521 8.741 15.728 1.00 96.88 325 GLY A C 1
ATOM 2475 O O . GLY A 1 325 ? -23.919 7.597 15.921 1.00 96.88 325 GLY A O 1
ATOM 2476 N N . GLY A 1 326 ? -22.246 9.003 15.425 1.00 98.31 326 GLY A N 1
ATOM 2477 C CA . GLY A 1 326 ? -21.219 7.968 15.382 1.00 98.31 326 GLY A CA 1
ATOM 2478 C C . GLY A 1 326 ? -20.933 7.336 16.749 1.00 98.31 326 GLY A C 1
ATOM 2479 O O . GLY A 1 326 ? -21.117 7.963 17.797 1.00 98.31 326 GLY A O 1
ATOM 2480 N N . PHE A 1 327 ? -20.409 6.113 16.723 1.00 98.56 327 PHE A N 1
ATOM 2481 C CA . PHE A 1 327 ? -19.949 5.375 17.896 1.00 98.56 327 PHE A CA 1
ATOM 2482 C C . PHE A 1 327 ? -18.620 4.672 17.610 1.00 98.56 327 PHE A C 1
ATOM 2484 O O . PHE A 1 327 ? -18.457 3.989 16.604 1.00 98.56 327 PHE A O 1
ATOM 2491 N N . PHE A 1 328 ? -17.657 4.840 18.504 1.00 98.62 328 PHE A N 1
ATOM 2492 C CA . PHE A 1 328 ? -16.362 4.182 18.468 1.00 98.62 328 PHE A CA 1
ATOM 2493 C C . PHE A 1 328 ? -16.131 3.455 19.786 1.00 98.62 328 PHE A C 1
ATOM 2495 O O . PHE A 1 328 ? -16.219 4.063 20.852 1.00 98.62 328 PHE A O 1
ATOM 2502 N N . GLU A 1 329 ? -15.751 2.189 19.718 1.00 97.94 329 GLU A N 1
ATOM 2503 C CA . GLU A 1 329 ? -15.302 1.439 20.877 1.00 97.94 329 GLU A CA 1
ATOM 2504 C C . GLU A 1 329 ? -14.125 0.534 20.529 1.00 97.94 329 GLU A C 1
ATOM 2506 O O . GLU A 1 329 ? -14.164 -0.268 19.593 1.00 97.94 329 GLU A O 1
ATOM 2511 N N . ASP A 1 330 ? -13.082 0.634 21.343 1.00 97.12 330 ASP A N 1
ATOM 2512 C CA . ASP A 1 330 ? -11.942 -0.262 21.313 1.00 97.12 330 ASP A CA 1
ATOM 2513 C C . ASP A 1 330 ? -11.594 -0.741 22.730 1.00 97.12 330 ASP A C 1
ATOM 2515 O O . ASP A 1 330 ? -12.281 -0.447 23.708 1.00 97.12 330 ASP A O 1
ATOM 2519 N N . LYS A 1 331 ? -10.505 -1.495 22.868 1.00 95.25 331 LYS A N 1
ATOM 2520 C CA . LYS A 1 331 ? -10.022 -2.013 24.156 1.00 95.25 331 LYS A CA 1
ATOM 2521 C C . LYS A 1 331 ? -9.690 -0.916 25.181 1.00 95.25 331 LYS A C 1
ATOM 2523 O O . LYS A 1 331 ? -9.489 -1.223 26.354 1.00 95.25 331 LYS A O 1
ATOM 2528 N N . THR A 1 332 ? -9.564 0.340 24.770 1.00 94.62 332 THR A N 1
ATOM 2529 C CA . THR A 1 332 ? -9.097 1.441 25.619 1.00 94.62 332 THR A CA 1
ATOM 2530 C C . THR A 1 332 ? -10.171 2.465 25.945 1.00 94.62 332 THR A C 1
ATOM 2532 O O . THR A 1 332 ? -10.022 3.153 26.952 1.00 94.62 332 THR A O 1
ATOM 2535 N N . GLN A 1 333 ? -11.221 2.590 25.130 1.00 94.50 333 GLN A N 1
ATOM 2536 C CA . GLN A 1 333 ? -12.277 3.579 25.338 1.00 94.50 333 GLN A CA 1
ATOM 2537 C C . GLN A 1 333 ? -13.545 3.298 24.528 1.00 94.50 333 GLN A C 1
ATOM 2539 O O . GLN A 1 333 ? -13.490 2.716 23.448 1.00 94.50 333 GLN A O 1
ATOM 2544 N N . ALA A 1 334 ? -14.664 3.838 25.018 1.00 97.81 334 ALA A N 1
ATOM 2545 C CA . ALA A 1 334 ? -15.902 4.013 24.266 1.00 97.81 334 ALA A CA 1
ATOM 2546 C C . ALA A 1 334 ? -16.197 5.513 24.083 1.00 97.81 334 ALA A C 1
ATOM 2548 O O . ALA A 1 334 ? -16.086 6.297 25.033 1.00 97.81 334 ALA A O 1
ATOM 2549 N N . VAL A 1 335 ? -16.559 5.924 22.867 1.00 98.38 335 VAL A N 1
ATOM 2550 C CA . VAL A 1 335 ? -16.844 7.315 22.496 1.00 98.38 335 VAL A CA 1
ATOM 2551 C C . VAL A 1 335 ? -18.038 7.368 21.550 1.00 98.38 335 VAL A C 1
ATOM 2553 O O . VAL A 1 335 ? -18.014 6.718 20.513 1.00 98.38 335 VAL A O 1
ATOM 2556 N N . TRP A 1 336 ? -19.057 8.170 21.848 1.00 98.62 336 TRP A N 1
ATOM 2557 C CA . TRP A 1 336 ? -20.178 8.405 20.927 1.00 98.62 336 TRP A CA 1
ATOM 2558 C C . TRP A 1 336 ? -20.547 9.878 20.848 1.00 98.62 336 TRP A C 1
ATOM 2560 O O . TRP A 1 336 ? -20.236 10.658 21.750 1.00 98.62 336 TRP A O 1
ATOM 2570 N N . GLU A 1 337 ? -21.235 10.256 19.778 1.00 98.00 337 GLU A N 1
ATOM 2571 C CA . GLU A 1 337 ? -21.830 11.580 19.638 1.00 98.00 337 GLU A CA 1
ATOM 2572 C C . GLU A 1 337 ? -23.354 11.475 19.627 1.00 98.00 337 GLU A C 1
ATOM 2574 O O . GLU A 1 337 ? -23.914 10.713 18.848 1.00 98.00 337 GLU A O 1
ATOM 2579 N N . THR A 1 338 ? -24.021 12.259 20.475 1.00 96.56 338 THR A N 1
ATOM 2580 C CA . THR A 1 338 ? -25.481 12.406 20.443 1.00 96.56 338 THR A CA 1
ATOM 2581 C C . THR A 1 338 ? -25.874 13.844 20.758 1.00 96.56 338 THR A C 1
ATOM 2583 O O . THR A 1 338 ? -25.519 14.392 21.805 1.00 96.56 338 THR A O 1
ATOM 2586 N N . GLY A 1 339 ? -26.693 14.446 19.891 1.00 92.94 339 GLY A N 1
ATOM 2587 C CA . GLY A 1 339 ? -27.306 15.753 20.146 1.00 92.94 339 GLY A CA 1
ATOM 2588 C C . GLY A 1 339 ? -26.308 16.915 20.224 1.00 92.94 339 GLY A C 1
ATOM 2589 O O . GLY A 1 339 ? -26.560 17.885 20.936 1.00 92.94 339 GLY A O 1
ATOM 2590 N N . GLY A 1 340 ? -25.177 16.814 19.526 1.00 94.38 340 GLY A N 1
ATOM 2591 C CA . GLY A 1 340 ? -24.083 17.784 19.507 1.00 94.38 340 GLY A CA 1
ATOM 2592 C C . GLY A 1 340 ? -23.054 17.602 20.626 1.00 94.38 340 GLY A C 1
ATOM 2593 O O . GLY A 1 340 ? -22.138 18.417 20.736 1.00 94.38 340 GLY A O 1
ATOM 2594 N N . ASN A 1 341 ? -23.195 16.574 21.467 1.00 97.19 341 ASN A N 1
ATOM 2595 C CA . ASN A 1 341 ? -22.271 16.285 22.560 1.00 97.19 341 ASN A CA 1
ATOM 2596 C C . ASN A 1 341 ? -21.499 14.997 22.287 1.00 97.19 341 ASN A C 1
ATOM 2598 O O . ASN A 1 341 ? -22.097 13.974 21.960 1.00 97.19 341 ASN A O 1
ATOM 2602 N N . VAL A 1 342 ? -20.185 15.037 22.507 1.00 98.19 342 VAL A N 1
ATOM 2603 C CA . VAL A 1 342 ? -19.309 13.864 22.444 1.00 98.19 342 VAL A CA 1
ATOM 2604 C C . VAL A 1 342 ? -19.101 13.318 23.849 1.00 98.19 342 VAL A C 1
ATOM 2606 O O . VAL A 1 342 ? -18.585 14.010 24.729 1.00 98.19 342 VAL A O 1
ATOM 2609 N N . TYR A 1 343 ? -19.495 12.073 24.058 1.00 98.31 343 TYR A N 1
ATOM 2610 C CA . TYR A 1 343 ? -19.412 11.357 25.321 1.00 98.31 343 TYR A CA 1
ATOM 2611 C C . TYR A 1 343 ? -18.219 10.411 25.282 1.00 98.31 343 TYR A C 1
ATOM 2613 O O . TYR A 1 343 ? -18.043 9.682 24.315 1.00 98.31 343 TYR A O 1
ATOM 2621 N N . TYR A 1 344 ? -17.421 10.405 26.345 1.00 98.12 344 TYR A N 1
ATOM 2622 C CA . TYR A 1 344 ? -16.333 9.459 26.567 1.00 98.12 344 TYR A CA 1
ATOM 2623 C C . TYR A 1 344 ? -16.684 8.614 27.789 1.00 98.12 344 TYR A C 1
ATOM 2625 O O . TYR A 1 344 ? -17.001 9.154 28.859 1.00 98.12 344 TYR A O 1
ATOM 2633 N N . ALA A 1 345 ? -16.616 7.297 27.642 1.00 97.88 345 ALA A N 1
ATOM 2634 C CA . ALA A 1 345 ? -17.031 6.353 28.663 1.00 97.88 345 ALA A CA 1
ATOM 2635 C C . ALA A 1 345 ? -16.052 5.193 28.820 1.00 97.88 345 ALA A C 1
ATOM 2637 O O . ALA A 1 345 ? -15.255 4.896 27.931 1.00 97.88 345 ALA A O 1
ATOM 2638 N N . SER A 1 346 ? -16.155 4.542 29.975 1.00 96.94 346 SER A N 1
ATOM 2639 C CA . SER A 1 346 ? -15.637 3.196 30.192 1.00 96.94 346 SER A CA 1
ATOM 2640 C C . SER A 1 346 ? -16.760 2.191 29.954 1.00 96.94 346 SER A C 1
ATOM 2642 O O . SER A 1 346 ? -17.859 2.375 30.484 1.00 96.94 346 SER A O 1
ATOM 2644 N N . HIS A 1 347 ? -16.483 1.130 29.196 1.00 97.38 347 HIS A N 1
ATOM 2645 C CA . HIS A 1 347 ? -17.346 -0.050 29.154 1.00 97.38 347 HIS A CA 1
ATOM 2646 C C . HIS A 1 347 ? -17.204 -0.807 30.476 1.00 97.38 347 HIS A C 1
ATOM 2648 O O . HIS A 1 347 ? -16.098 -1.124 30.913 1.00 97.38 347 HIS A O 1
ATOM 2654 N N . ILE A 1 348 ? -18.319 -1.037 31.151 1.00 97.31 348 ILE A N 1
ATOM 2655 C CA . ILE A 1 348 ? -18.395 -1.680 32.451 1.00 97.31 348 ILE A CA 1
ATOM 2656 C C . ILE A 1 348 ? -19.030 -3.058 32.310 1.00 97.31 348 ILE A C 1
ATOM 2658 O O . ILE A 1 348 ? -20.124 -3.173 31.768 1.00 97.31 348 ILE A O 1
ATOM 2662 N N . GLY A 1 349 ? -18.382 -4.069 32.885 1.00 96.06 349 GLY A N 1
ATOM 2663 C CA . GLY A 1 349 ? -18.953 -5.392 33.107 1.00 96.06 349 GLY A CA 1
ATOM 2664 C C . GLY A 1 349 ? -18.685 -5.848 34.538 1.00 96.06 349 GLY A C 1
ATOM 2665 O O . GLY A 1 349 ? -17.578 -6.271 34.846 1.00 96.06 349 GLY A O 1
ATOM 2666 N N . HIS A 1 350 ? -19.672 -5.783 35.427 1.00 97.50 350 HIS A N 1
ATOM 2667 C CA . HIS A 1 350 ? -19.495 -6.241 36.814 1.00 97.50 350 HIS A CA 1
ATOM 2668 C C . HIS A 1 350 ? -20.194 -7.565 37.050 1.00 97.50 350 HIS A C 1
ATOM 2670 O O . HIS A 1 350 ? -21.256 -7.809 36.482 1.00 97.50 350 HIS A O 1
ATOM 2676 N N . THR A 1 351 ? -19.644 -8.379 37.952 1.00 97.75 351 THR A N 1
ATOM 2677 C CA . THR A 1 351 ? -20.370 -9.515 38.537 1.00 97.75 351 THR A CA 1
ATOM 2678 C C . THR A 1 351 ? -20.596 -9.265 40.022 1.00 97.75 351 THR A C 1
ATOM 2680 O O . THR A 1 351 ? -19.649 -9.087 40.786 1.00 97.75 351 THR A O 1
ATOM 2683 N N . ILE A 1 352 ? -21.855 -9.235 40.444 1.00 97.25 352 ILE A N 1
ATOM 2684 C CA . ILE A 1 352 ? -22.252 -8.957 41.822 1.00 97.25 352 ILE A CA 1
ATOM 2685 C C . ILE A 1 352 ? -22.344 -10.275 42.587 1.00 97.25 352 ILE A C 1
ATOM 2687 O O . ILE A 1 352 ? -23.054 -11.189 42.163 1.00 97.25 352 ILE A O 1
ATOM 2691 N N . LYS A 1 353 ? -21.613 -10.390 43.701 1.00 96.88 353 LYS A N 1
ATOM 2692 C CA . LYS A 1 353 ? -21.458 -11.657 44.431 1.00 96.88 353 LYS A CA 1
ATOM 2693 C C . LYS A 1 353 ? -21.631 -11.508 45.938 1.00 96.88 353 LYS A C 1
ATOM 2695 O O . LYS A 1 353 ? -21.153 -10.541 46.522 1.00 96.88 353 LYS A O 1
ATOM 2700 N N . ASP A 1 354 ? -22.227 -12.512 46.571 1.00 95.06 354 ASP A N 1
ATOM 2701 C CA . ASP A 1 354 ? -22.088 -12.808 47.995 1.00 95.06 354 ASP A CA 1
ATOM 2702 C C . ASP A 1 354 ? -21.213 -14.061 48.140 1.00 95.06 354 ASP A C 1
ATOM 2704 O O . ASP A 1 354 ? -21.646 -15.155 47.775 1.00 95.06 354 ASP A O 1
ATOM 2708 N N . PRO A 1 355 ? -19.994 -13.960 48.695 1.00 93.19 355 PRO A N 1
ATOM 2709 C CA . PRO A 1 355 ? -19.129 -15.124 48.874 1.00 93.19 355 PRO A CA 1
ATOM 2710 C C . PRO A 1 355 ? -19.689 -16.167 49.859 1.00 93.19 355 PRO A C 1
ATOM 2712 O O . PRO A 1 355 ? -19.107 -17.243 49.991 1.00 93.19 355 PRO A O 1
ATOM 2715 N N . THR A 1 356 ? -20.771 -15.858 50.580 1.00 92.31 356 THR A N 1
ATOM 2716 C CA . THR A 1 356 ? -21.436 -16.770 51.521 1.00 92.31 356 THR A CA 1
ATOM 2717 C C . THR A 1 356 ? -22.591 -17.561 50.904 1.00 92.31 356 THR A C 1
ATOM 2719 O O . THR A 1 356 ? -23.066 -18.511 51.528 1.00 92.31 356 THR A O 1
ATOM 2722 N N . GLU A 1 357 ? -23.012 -17.222 49.683 1.00 89.50 357 GLU A N 1
ATOM 2723 C CA . GLU A 1 357 ? -24.083 -17.907 48.955 1.00 89.50 357 GLU A CA 1
ATOM 2724 C C . GLU A 1 357 ? -23.548 -18.998 48.016 1.00 89.50 357 GLU A C 1
ATOM 2726 O O . GLU A 1 357 ? -22.357 -19.084 47.707 1.00 89.50 357 GLU A O 1
ATOM 2731 N N . THR A 1 358 ? -24.430 -19.896 47.571 1.00 89.31 358 THR A N 1
ATOM 2732 C CA . THR A 1 358 ? -24.100 -20.918 46.566 1.00 89.31 358 THR A CA 1
ATOM 2733 C C . THR A 1 358 ? -25.284 -21.118 45.612 1.00 89.31 358 THR A C 1
ATOM 2735 O O . THR A 1 358 ? -26.272 -21.740 46.010 1.00 89.31 358 THR A O 1
ATOM 2738 N N . PRO A 1 359 ? -25.197 -20.659 44.350 1.00 91.38 359 PRO A N 1
ATOM 2739 C CA . PRO A 1 359 ? -24.069 -19.939 43.744 1.00 91.38 359 PRO A CA 1
ATOM 2740 C C . PRO A 1 359 ? -23.850 -18.542 44.368 1.00 91.38 359 PRO A C 1
ATOM 2742 O O . PRO A 1 359 ? -24.799 -17.981 44.914 1.00 91.38 359 PRO A O 1
ATOM 2745 N N . PRO A 1 360 ? -22.617 -17.997 44.346 1.00 94.00 360 PRO A N 1
ATOM 2746 C CA . PRO A 1 360 ? -22.321 -16.702 44.959 1.00 94.00 360 PRO A CA 1
ATOM 2747 C C . PRO A 1 360 ? -22.927 -15.516 44.197 1.00 94.00 360 PRO A C 1
ATOM 2749 O O . PRO A 1 360 ? -23.018 -14.426 44.747 1.00 94.00 360 PRO A O 1
ATOM 2752 N N . GLU A 1 361 ? -23.312 -15.681 42.935 1.00 96.44 361 GLU A N 1
ATOM 2753 C CA . GLU A 1 361 ? -23.869 -14.621 42.097 1.00 96.44 361 GLU A CA 1
ATOM 2754 C C . GLU A 1 361 ? -25.236 -14.119 42.603 1.00 96.44 361 GLU A C 1
ATOM 2756 O O . GLU A 1 361 ? -26.153 -14.898 42.860 1.00 96.44 361 GLU A O 1
ATOM 2761 N N . ILE A 1 362 ? -25.392 -12.796 42.702 1.00 94.25 362 ILE A N 1
ATOM 2762 C CA . ILE A 1 362 ? -26.616 -12.144 43.187 1.00 94.25 362 ILE A CA 1
ATOM 2763 C C . ILE A 1 362 ? -27.405 -11.591 42.006 1.00 94.25 362 ILE A C 1
ATOM 2765 O O . ILE A 1 362 ? -26.932 -10.690 41.313 1.00 94.25 362 ILE A O 1
ATOM 2769 N N . SER A 1 363 ? -28.638 -12.062 41.824 1.00 94.88 363 SER A N 1
ATOM 2770 C CA . SER A 1 363 ? -29.590 -11.500 40.859 1.00 94.88 363 SER A CA 1
ATOM 2771 C C . SER A 1 363 ? -30.430 -10.374 41.472 1.00 94.88 363 SER A C 1
ATOM 2773 O O . SER A 1 363 ? -30.752 -10.418 42.659 1.00 94.88 363 SER A O 1
ATOM 2775 N N . GLY A 1 364 ? -30.800 -9.387 40.653 1.00 94.56 364 GLY A N 1
ATOM 2776 C CA . GLY A 1 364 ? -31.666 -8.269 41.035 1.00 94.56 364 GLY A CA 1
ATOM 2777 C C . GLY A 1 364 ? -30.940 -7.057 41.619 1.00 94.56 364 GLY A C 1
ATOM 2778 O O . GLY A 1 364 ? -31.579 -6.040 41.851 1.00 94.56 364 GLY A O 1
ATOM 2779 N N . ALA A 1 365 ? -29.620 -7.126 41.817 1.00 95.56 365 ALA A N 1
ATOM 2780 C CA . ALA A 1 365 ? -28.851 -6.017 42.363 1.00 95.56 365 ALA A CA 1
ATOM 2781 C C . ALA A 1 365 ? -28.787 -4.846 41.375 1.00 95.56 365 ALA A C 1
ATOM 2783 O O . ALA A 1 365 ? -28.444 -5.019 40.207 1.00 95.56 365 ALA A O 1
ATOM 2784 N N . GLU A 1 366 ? -29.060 -3.646 41.873 1.00 97.38 366 GLU A N 1
ATOM 2785 C CA . GLU A 1 366 ? -29.035 -2.404 41.111 1.00 97.38 366 GLU A CA 1
ATOM 2786 C C . GLU A 1 366 ? -27.662 -1.738 41.198 1.00 97.38 366 GLU A C 1
ATOM 2788 O O . GLU A 1 366 ? -27.131 -1.506 42.290 1.00 97.38 366 GLU A O 1
ATOM 2793 N N . VAL A 1 367 ? -27.099 -1.401 40.038 1.00 97.81 367 VAL A N 1
ATOM 2794 C CA . VAL A 1 367 ? -25.743 -0.866 39.886 1.00 97.81 367 VAL A CA 1
ATOM 2795 C C . VAL A 1 367 ? -25.775 0.455 39.127 1.00 97.81 367 VAL A C 1
ATOM 2797 O O . VAL A 1 367 ? -26.350 0.536 38.045 1.00 97.81 367 VAL A O 1
ATOM 2800 N N . ALA A 1 368 ? -25.144 1.495 39.668 1.00 97.94 368 ALA A N 1
ATOM 2801 C CA . ALA A 1 368 ? -25.070 2.802 39.016 1.00 97.94 368 ALA A CA 1
ATOM 2802 C C . ALA A 1 368 ? -23.787 3.561 39.372 1.00 97.94 368 ALA A C 1
ATOM 2804 O O . ALA A 1 368 ? -23.198 3.369 40.436 1.00 97.94 368 ALA A O 1
ATOM 2805 N N . TYR A 1 369 ? -23.387 4.467 38.487 1.00 98.19 369 TYR A N 1
ATOM 2806 C CA . TYR A 1 369 ? -22.262 5.376 38.654 1.00 98.19 369 TYR A CA 1
ATOM 2807 C C . TYR A 1 369 ? -22.747 6.815 38.827 1.00 98.19 369 TYR A C 1
ATOM 2809 O O . TYR A 1 369 ? -23.540 7.311 38.027 1.00 98.19 369 TYR A O 1
ATOM 2817 N N . PHE A 1 370 ? -22.234 7.497 39.849 1.00 97.62 370 PHE A N 1
ATOM 2818 C CA . PHE A 1 370 ? -22.531 8.904 40.124 1.00 97.62 370 PHE A CA 1
ATOM 2819 C C . PHE A 1 370 ? -21.250 9.727 40.136 1.00 97.62 370 PHE A C 1
ATOM 2821 O O . PHE A 1 370 ? -20.254 9.294 40.713 1.00 97.62 370 PHE A O 1
ATOM 2828 N N . ASP A 1 371 ? -21.260 10.910 39.527 1.00 96.50 371 ASP A N 1
ATOM 2829 C CA . ASP A 1 371 ? -20.133 11.837 39.643 1.00 96.50 371 ASP A CA 1
ATOM 2830 C C . ASP A 1 371 ? -20.092 12.551 41.005 1.00 96.50 371 ASP A C 1
ATOM 2832 O O . ASP A 1 371 ? -20.913 12.305 41.892 1.00 96.50 371 ASP A O 1
ATOM 2836 N N . THR A 1 372 ? -19.099 13.421 41.198 1.00 94.31 372 THR A N 1
ATOM 2837 C CA . THR A 1 372 ? -18.904 14.164 42.454 1.00 94.31 372 THR A CA 1
ATOM 2838 C C . THR A 1 372 ? -20.053 15.105 42.804 1.00 94.31 372 THR A C 1
ATOM 2840 O O . THR A 1 372 ? -20.197 15.453 43.974 1.00 94.31 372 THR A O 1
ATOM 2843 N N . ASP A 1 373 ? -20.866 15.488 41.819 1.00 94.25 373 ASP A N 1
ATOM 2844 C CA . ASP A 1 373 ? -22.039 16.342 42.006 1.00 94.25 373 ASP A CA 1
ATOM 2845 C C . ASP A 1 373 ? -23.312 15.506 42.245 1.00 94.25 373 ASP A C 1
ATOM 2847 O O . ASP A 1 373 ? -24.406 16.051 42.385 1.00 94.25 373 ASP A O 1
ATOM 2851 N N . GLY A 1 374 ? -23.183 14.173 42.304 1.00 93.44 374 GLY A N 1
ATOM 2852 C CA . GLY A 1 374 ? -24.293 13.242 42.482 1.00 93.44 374 GLY A CA 1
ATOM 2853 C C . GLY A 1 374 ? -25.108 13.005 41.210 1.00 93.44 374 GLY A C 1
ATOM 2854 O O . GLY A 1 374 ? -26.199 12.439 41.284 1.00 93.44 374 GLY A O 1
ATOM 2855 N N . ILE A 1 375 ? -24.611 13.414 40.040 1.00 95.88 375 ILE A N 1
ATOM 2856 C CA . ILE A 1 375 ? -25.295 13.199 38.763 1.00 95.88 375 ILE A CA 1
ATOM 2857 C C . ILE A 1 375 ? -25.041 11.766 38.302 1.00 95.88 375 ILE A C 1
ATOM 2859 O O . ILE A 1 375 ? -23.901 11.303 38.259 1.00 95.88 375 ILE A O 1
ATOM 2863 N N . ASN A 1 376 ? -26.108 11.067 37.914 1.00 97.12 376 ASN A N 1
ATOM 2864 C CA . ASN A 1 376 ? -26.015 9.718 37.370 1.00 97.12 376 ASN A CA 1
ATOM 2865 C C . ASN A 1 376 ? -25.342 9.730 35.985 1.00 97.12 376 ASN A C 1
ATOM 2867 O O . ASN A 1 376 ? -25.775 10.438 35.072 1.00 97.12 376 ASN A O 1
ATOM 2871 N N . ARG A 1 377 ? -24.284 8.934 35.829 1.00 97.62 377 ARG A N 1
ATOM 2872 C CA . ARG A 1 377 ? -23.492 8.781 34.600 1.00 97.62 377 ARG A CA 1
ATOM 2873 C C . ARG A 1 377 ? -23.604 7.379 33.995 1.00 97.62 377 ARG A C 1
ATOM 2875 O O . ARG A 1 377 ? -22.720 6.972 33.245 1.00 97.62 377 ARG A O 1
ATOM 2882 N N . THR A 1 378 ? -24.683 6.666 34.307 1.00 98.12 378 THR A N 1
ATOM 2883 C CA . THR A 1 378 ? -24.946 5.284 33.886 1.00 98.12 378 THR A CA 1
ATOM 2884 C C . THR A 1 378 ? -25.736 5.243 32.579 1.00 98.12 378 THR A C 1
ATOM 2886 O O . THR A 1 378 ? -26.792 5.869 32.451 1.00 98.12 378 THR A O 1
ATOM 2889 N N . TYR A 1 379 ? -25.233 4.485 31.608 1.00 98.31 379 TYR A N 1
ATOM 2890 C CA . TYR A 1 379 ? -25.822 4.335 30.280 1.00 98.31 379 TYR A CA 1
ATOM 2891 C C . TYR A 1 379 ? -25.963 2.858 29.916 1.00 98.31 379 TYR A C 1
ATOM 2893 O O . TYR A 1 379 ? -25.152 2.013 30.293 1.00 98.31 379 TYR A O 1
ATOM 2901 N N . THR A 1 380 ? -27.021 2.537 29.185 1.00 97.62 380 THR A N 1
ATOM 2902 C CA . THR A 1 380 ? -27.248 1.203 28.614 1.00 97.62 380 THR A CA 1
ATOM 2903 C C . THR A 1 380 ? -26.280 0.925 27.463 1.00 97.62 380 THR A C 1
ATOM 2905 O O . THR A 1 380 ? -25.693 1.853 26.909 1.00 97.62 380 THR A O 1
ATOM 2908 N N . LEU A 1 381 ? -26.181 -0.339 27.038 1.00 95.69 381 LEU A N 1
ATOM 2909 C CA . LEU A 1 381 ? -25.468 -0.709 25.807 1.00 95.69 381 LEU A CA 1
ATOM 2910 C C . LEU A 1 381 ? -26.043 -0.029 24.549 1.00 95.69 381 LEU A C 1
ATOM 2912 O O . LEU A 1 381 ? -25.324 0.194 23.587 1.00 95.69 381 LEU A O 1
ATOM 2916 N N . GLY A 1 382 ? -27.320 0.370 24.576 1.00 95.94 382 GLY A N 1
ATOM 2917 C CA . GLY A 1 382 ? -27.952 1.179 23.527 1.00 95.94 382 GLY A CA 1
ATOM 2918 C C . GLY A 1 382 ? -27.695 2.685 23.648 1.00 95.94 382 GLY A C 1
ATOM 2919 O O . GLY A 1 382 ? -28.466 3.470 23.103 1.00 95.94 382 GLY A O 1
ATOM 2920 N N . LEU A 1 383 ? -26.681 3.101 24.418 1.00 96.31 383 LEU A N 1
ATOM 2921 C CA . LEU A 1 383 ? -26.243 4.495 24.602 1.00 96.31 383 LEU A CA 1
ATOM 2922 C C . LEU A 1 383 ? -27.300 5.440 25.210 1.00 96.31 383 LEU A C 1
ATOM 2924 O O . LEU A 1 383 ? -27.136 6.660 25.214 1.00 96.31 383 LEU A O 1
ATOM 2928 N N . ALA A 1 384 ? -28.378 4.891 25.776 1.00 96.00 384 ALA A N 1
ATOM 2929 C CA . ALA A 1 384 ? -29.406 5.652 26.482 1.00 96.00 384 ALA A CA 1
ATOM 2930 C C . ALA A 1 384 ? -29.092 5.762 27.979 1.00 96.00 384 ALA A C 1
ATOM 2932 O O . ALA A 1 384 ? -28.636 4.793 28.591 1.00 96.00 384 ALA A O 1
ATOM 2933 N N . THR A 1 385 ? -29.391 6.917 28.580 1.00 96.19 385 THR A N 1
ATOM 2934 C CA . THR A 1 385 ? -29.333 7.114 30.036 1.00 96.19 385 THR A CA 1
ATOM 2935 C C . THR A 1 385 ? -30.238 6.113 30.752 1.00 96.19 385 THR A C 1
ATOM 2937 O O . THR A 1 385 ? -31.383 5.924 30.339 1.00 96.19 385 THR A O 1
ATOM 2940 N N . THR A 1 386 ? -29.768 5.535 31.854 1.00 97.31 386 THR A N 1
ATOM 2941 C CA . THR A 1 386 ? -30.572 4.672 32.733 1.00 97.31 386 THR A CA 1
ATOM 2942 C C . THR A 1 386 ? -30.392 5.079 34.192 1.00 97.31 386 THR A C 1
ATOM 2944 O O . THR A 1 386 ? -29.392 5.695 34.559 1.00 97.31 386 THR A O 1
ATOM 2947 N N . THR A 1 387 ? -31.359 4.741 35.045 1.00 96.06 387 THR A N 1
ATOM 2948 C CA . THR A 1 387 ? -31.229 4.934 36.496 1.00 96.06 387 THR A CA 1
ATOM 2949 C C . THR A 1 387 ? -30.198 3.985 37.099 1.00 96.06 387 THR A C 1
ATOM 2951 O O . THR A 1 387 ? -29.487 4.369 38.025 1.00 96.06 387 THR A O 1
ATOM 2954 N N . SER A 1 388 ? -30.098 2.774 36.558 1.00 97.44 388 SER A N 1
ATOM 2955 C CA . SER A 1 388 ? -29.215 1.706 37.024 1.00 97.44 388 SER A CA 1
ATOM 2956 C C . SER A 1 388 ? -29.195 0.549 36.018 1.00 97.44 388 SER A C 1
ATOM 2958 O O . SER A 1 388 ? -29.979 0.519 35.062 1.00 97.44 388 SER A O 1
ATOM 2960 N N . TRP A 1 389 ? -28.280 -0.393 36.227 1.00 98.19 389 TRP A N 1
ATOM 2961 C CA . TRP A 1 389 ? -28.310 -1.727 35.638 1.00 98.19 389 TRP A CA 1
ATOM 2962 C C . TRP A 1 389 ? -28.741 -2.742 36.694 1.00 98.19 389 TRP A C 1
ATOM 2964 O O . TRP A 1 389 ? -28.178 -2.755 37.788 1.00 98.19 389 TRP A O 1
ATOM 2974 N N . THR A 1 390 ? -29.671 -3.623 36.338 1.00 97.56 390 THR A N 1
ATOM 2975 C CA . THR A 1 390 ? -30.118 -4.724 37.196 1.00 97.56 390 THR A CA 1
ATOM 2976 C C . THR A 1 390 ? -29.324 -5.987 36.881 1.00 97.56 390 THR A C 1
ATOM 2978 O O . THR A 1 390 ? -29.252 -6.403 35.720 1.00 97.56 390 THR A O 1
ATOM 2981 N N . SER A 1 391 ? -28.742 -6.625 37.897 1.00 97.44 391 SER A N 1
ATOM 2982 C CA . SER A 1 391 ? -27.974 -7.853 37.707 1.00 97.44 391 SER A CA 1
ATOM 2983 C C . SER A 1 391 ? -28.865 -9.029 37.299 1.00 97.44 391 SER A C 1
ATOM 2985 O O . SER A 1 391 ? -29.918 -9.298 37.888 1.00 97.44 391 SER A O 1
ATOM 2987 N N . ASN A 1 392 ? -28.439 -9.764 36.274 1.00 96.19 392 ASN A N 1
ATOM 2988 C CA . ASN A 1 392 ? -29.170 -10.933 35.786 1.00 96.19 392 ASN A CA 1
ATOM 2989 C C . ASN A 1 392 ? -28.980 -12.166 36.701 1.00 96.19 392 ASN A C 1
ATOM 2991 O O . ASN A 1 392 ? -28.413 -12.078 37.788 1.00 96.19 392 ASN A O 1
ATOM 2995 N N . ALA A 1 393 ? -29.447 -13.340 36.267 1.00 94.31 393 ALA A N 1
ATOM 2996 C CA . ALA A 1 393 ? -29.337 -14.584 37.039 1.00 94.31 393 ALA A CA 1
ATOM 2997 C C . ALA A 1 393 ? -27.887 -15.046 37.294 1.00 94.31 393 ALA A C 1
ATOM 2999 O O . ALA A 1 393 ? -27.644 -15.785 38.242 1.00 94.31 393 ALA A O 1
ATOM 3000 N N . SER A 1 394 ? -26.930 -14.612 36.468 1.00 95.50 394 SER A N 1
ATOM 3001 C CA . SER A 1 394 ? -25.490 -14.811 36.686 1.00 95.50 394 SER A CA 1
ATOM 3002 C C . SER A 1 394 ? -24.845 -13.669 37.476 1.00 95.50 394 SER A C 1
ATOM 3004 O O . SER A 1 394 ? -23.625 -13.566 37.531 1.00 95.50 394 SER A O 1
ATOM 3006 N N . GLY A 1 395 ? -25.646 -12.772 38.051 1.00 95.00 395 GLY A N 1
ATOM 3007 C CA . GLY A 1 395 ? -25.173 -11.612 38.793 1.00 95.00 395 GLY A CA 1
ATOM 3008 C C . GLY A 1 395 ? -24.439 -10.580 37.945 1.00 95.00 395 GLY A C 1
ATOM 3009 O O . GLY A 1 395 ? -23.806 -9.692 38.508 1.00 95.00 395 GLY A O 1
ATOM 3010 N N . THR A 1 396 ? -24.513 -10.658 36.615 1.00 97.56 396 THR A N 1
ATOM 3011 C CA . THR A 1 396 ? -23.781 -9.742 35.740 1.00 97.56 396 THR A CA 1
ATOM 3012 C C . THR A 1 396 ? -24.602 -8.508 35.387 1.00 97.56 396 THR A C 1
ATOM 3014 O O . THR A 1 396 ? -25.817 -8.592 35.184 1.00 97.56 396 THR A O 1
ATOM 3017 N N . VAL A 1 397 ? -23.919 -7.365 35.310 1.00 97.56 397 VAL A N 1
ATOM 3018 C CA . VAL A 1 397 ? -24.412 -6.109 34.729 1.00 97.56 397 VAL A CA 1
ATOM 3019 C C . VAL A 1 397 ? -23.429 -5.620 33.676 1.00 97.56 397 VAL A C 1
ATOM 3021 O O . VAL A 1 397 ? -22.221 -5.800 33.833 1.00 97.56 397 VAL A O 1
ATOM 3024 N N . GLU A 1 398 ? -23.941 -4.978 32.631 1.00 97.25 398 GLU A N 1
ATOM 3025 C CA . GLU A 1 398 ? -23.130 -4.480 31.522 1.00 97.25 398 GLU A CA 1
ATOM 3026 C C . GLU A 1 398 ? -23.692 -3.157 30.980 1.00 97.25 398 GLU A C 1
ATOM 3028 O O . GLU A 1 398 ? -24.911 -2.984 30.867 1.00 97.25 398 GLU A O 1
ATOM 3033 N N . GLY A 1 399 ? -22.807 -2.212 30.663 1.00 97.69 399 GLY A N 1
ATOM 3034 C CA . GLY A 1 399 ? -23.167 -0.912 30.098 1.00 97.69 399 GLY A CA 1
ATOM 3035 C C . GLY A 1 399 ? -22.005 0.079 30.103 1.00 97.69 399 GLY A C 1
ATOM 3036 O O . GLY A 1 399 ? -20.849 -0.303 30.252 1.00 97.69 399 GLY A O 1
ATOM 3037 N N . TYR A 1 400 ? -22.298 1.372 29.968 1.00 98.25 400 TYR A N 1
ATOM 3038 C CA . TYR A 1 400 ? -21.277 2.422 29.923 1.00 98.25 400 TYR A CA 1
ATOM 3039 C C . TYR A 1 400 ? -21.374 3.396 31.101 1.00 98.25 400 TYR A C 1
ATOM 3041 O O . TYR A 1 400 ? -22.456 3.866 31.457 1.00 98.25 400 TYR A O 1
ATOM 3049 N N . ALA A 1 401 ? -20.223 3.757 31.670 1.00 97.88 401 ALA A N 1
ATOM 3050 C CA . ALA A 1 401 ? -20.102 4.843 32.640 1.00 97.88 401 ALA A CA 1
ATOM 3051 C C . ALA A 1 401 ? -19.384 6.041 31.999 1.00 97.88 401 ALA A C 1
ATOM 3053 O O . ALA A 1 401 ? -18.191 5.972 31.685 1.00 97.88 401 ALA A O 1
ATOM 3054 N N . VAL A 1 402 ? -20.113 7.142 31.783 1.00 98.12 402 VAL A N 1
ATOM 3055 C CA . VAL A 1 402 ? -19.587 8.351 31.124 1.00 98.12 402 VAL A CA 1
ATOM 3056 C C . VAL A 1 402 ? -18.729 9.145 32.086 1.00 98.12 402 VAL A C 1
ATOM 3058 O O . VAL A 1 402 ? -19.214 9.617 33.110 1.00 98.12 402 VAL A O 1
ATOM 3061 N N . TRP A 1 403 ? -17.476 9.380 31.718 1.00 96.94 403 TRP A N 1
ATOM 3062 C CA . TRP A 1 403 ? -16.527 10.129 32.537 1.00 96.94 403 TRP A CA 1
ATOM 3063 C C . TRP A 1 403 ? -16.153 11.482 31.948 1.00 96.94 403 TRP A C 1
ATOM 3065 O O . TRP A 1 403 ? -15.558 12.294 32.650 1.00 96.94 403 TRP A O 1
ATOM 3075 N N . LYS A 1 404 ? -16.497 11.763 30.690 1.00 97.00 404 LYS A N 1
ATOM 3076 C CA . LYS A 1 404 ? -16.274 13.073 30.074 1.00 97.00 404 LYS A CA 1
ATOM 3077 C C . LYS A 1 404 ? -17.315 13.348 28.995 1.00 97.00 404 LYS A C 1
ATOM 3079 O O . LYS A 1 404 ? -17.689 12.454 28.246 1.00 97.00 404 LYS A O 1
ATOM 3084 N N . ILE A 1 405 ? -17.768 14.596 28.920 1.00 96.81 405 ILE A N 1
ATOM 3085 C CA . ILE A 1 405 ? -18.673 15.098 27.882 1.00 96.81 405 ILE A CA 1
ATOM 3086 C C . ILE A 1 405 ? -18.050 16.367 27.309 1.00 96.81 405 ILE A C 1
ATOM 3088 O O . ILE A 1 405 ? -17.840 17.344 28.032 1.00 96.81 405 ILE A O 1
ATOM 3092 N N . ASN A 1 406 ? -17.745 16.365 26.013 1.00 95.88 406 ASN A N 1
ATOM 3093 C CA . ASN A 1 406 ? -16.981 17.417 25.347 1.00 95.88 406 ASN A CA 1
ATOM 3094 C C . ASN A 1 406 ? -15.678 17.711 26.115 1.00 95.88 406 ASN A C 1
ATOM 3096 O O . ASN A 1 406 ? -14.829 16.837 26.261 1.00 95.88 406 ASN A O 1
ATOM 3100 N N . ALA A 1 407 ? -15.509 18.930 26.631 1.00 92.44 407 ALA A N 1
ATOM 3101 C CA . ALA A 1 407 ? -14.354 19.315 27.440 1.00 92.44 407 ALA A CA 1
ATOM 3102 C C . ALA A 1 407 ? -14.527 19.045 28.950 1.00 92.44 407 ALA A C 1
ATOM 3104 O O . ALA A 1 407 ? -13.539 19.071 29.683 1.00 92.44 407 ALA A O 1
ATOM 3105 N N . SER A 1 408 ? -15.748 18.785 29.424 1.00 93.75 408 SER A N 1
ATOM 3106 C CA . SER A 1 408 ? -16.058 18.628 30.848 1.00 93.75 408 SER A CA 1
ATOM 3107 C C . SER A 1 408 ? -15.789 17.202 31.318 1.00 93.75 408 SER A C 1
ATOM 3109 O O . SER A 1 408 ? -16.312 16.253 30.739 1.00 93.75 408 SER A O 1
ATOM 3111 N N . SER A 1 409 ? -14.995 17.047 32.380 1.00 93.88 409 SER A N 1
ATOM 3112 C CA . SER A 1 409 ? -14.627 15.744 32.948 1.00 93.88 409 SER A CA 1
ATOM 3113 C C . SER A 1 409 ? -15.288 15.512 34.305 1.00 93.88 409 SER A C 1
ATOM 3115 O O . SER A 1 409 ? -15.236 16.367 35.185 1.00 93.88 409 SER A O 1
ATOM 3117 N N . SER A 1 410 ? -15.832 14.312 34.463 1.00 94.31 410 SER A N 1
ATOM 3118 C CA . SER A 1 410 ? -16.411 13.718 35.667 1.00 94.31 410 SER A CA 1
ATOM 3119 C C . SER A 1 410 ? -15.675 12.410 35.996 1.00 94.31 410 SER A C 1
ATOM 3121 O O . SER A 1 410 ? -16.301 11.399 36.294 1.00 94.31 410 SER A O 1
ATOM 3123 N N . ALA A 1 411 ? -14.343 12.384 35.864 1.00 93.56 411 ALA A N 1
ATOM 3124 C CA . ALA A 1 411 ? -13.541 11.163 36.010 1.00 93.56 411 ALA A CA 1
ATOM 3125 C C . ALA A 1 411 ? -13.609 10.533 37.411 1.00 93.56 411 ALA A C 1
ATOM 3127 O O . ALA A 1 411 ? -13.584 9.310 37.532 1.00 93.56 411 ALA A O 1
ATOM 3128 N N . ALA A 1 412 ? -13.703 11.351 38.461 1.00 96.50 412 ALA A N 1
ATOM 3129 C CA . ALA A 1 412 ? -13.949 10.870 39.815 1.00 96.50 412 ALA A CA 1
ATOM 3130 C C . ALA A 1 412 ? -15.444 10.572 39.983 1.00 96.50 412 ALA A C 1
ATOM 3132 O O . ALA A 1 412 ? -16.278 11.469 39.865 1.00 96.50 412 ALA A O 1
ATOM 3133 N N . GLN A 1 413 ? -15.773 9.313 40.254 1.00 97.19 413 GLN A N 1
ATOM 3134 C CA . GLN A 1 413 ? -17.144 8.832 40.403 1.00 97.19 413 GLN A CA 1
ATOM 3135 C C . GLN A 1 413 ? -17.272 7.891 41.595 1.00 97.19 413 GLN A C 1
ATOM 3137 O O . GLN A 1 413 ? -16.285 7.446 42.177 1.00 97.19 413 GLN A O 1
ATOM 3142 N N . THR A 1 414 ? -18.505 7.566 41.955 1.00 97.62 414 THR A N 1
ATOM 3143 C CA . THR A 1 414 ? -18.845 6.566 42.960 1.00 97.62 414 THR A CA 1
ATOM 3144 C C . THR A 1 414 ? -19.718 5.496 42.318 1.00 97.62 414 THR A C 1
ATOM 3146 O O . THR A 1 414 ? -20.830 5.782 41.874 1.00 97.62 414 THR A O 1
ATOM 3149 N N . LEU A 1 415 ? -19.221 4.259 42.294 1.00 97.81 415 LEU A N 1
ATOM 3150 C CA . LEU A 1 415 ? -20.006 3.067 41.987 1.00 97.81 415 LEU A CA 1
ATOM 3151 C C . LEU A 1 415 ? -20.904 2.765 43.186 1.00 97.81 415 LEU A C 1
ATOM 3153 O O . LEU A 1 415 ? -20.411 2.551 44.292 1.00 97.81 415 LEU A O 1
ATOM 3157 N N . THR A 1 416 ? -22.210 2.744 42.968 1.00 97.50 416 THR A N 1
ATOM 3158 C CA . THR A 1 416 ? -23.214 2.395 43.972 1.00 97.50 416 THR A CA 1
ATOM 3159 C C . THR A 1 416 ? -23.848 1.068 43.596 1.00 97.50 416 THR A C 1
ATOM 3161 O O . THR A 1 416 ? -24.309 0.913 42.466 1.00 97.50 416 THR A O 1
ATOM 3164 N N . VAL A 1 417 ? -23.892 0.134 44.547 1.00 96.75 417 VAL A N 1
ATOM 3165 C CA . VAL A 1 417 ? -24.555 -1.165 44.382 1.00 96.75 417 VAL A CA 1
ATOM 3166 C C . VAL A 1 417 ? -25.549 -1.373 45.514 1.00 96.75 417 VAL A C 1
ATOM 3168 O O . VAL A 1 417 ? -25.221 -1.160 46.687 1.00 96.75 417 VAL A O 1
ATOM 3171 N N . ARG A 1 418 ? -26.780 -1.753 45.165 1.00 94.50 418 ARG A N 1
ATOM 3172 C CA . ARG A 1 418 ? -27.879 -1.928 46.120 1.00 94.50 418 ARG A CA 1
ATOM 3173 C C . ARG A 1 418 ? -28.660 -3.196 45.810 1.00 94.50 418 ARG A C 1
ATOM 3175 O O . ARG A 1 418 ? -28.993 -3.445 44.663 1.00 94.50 418 ARG A O 1
ATOM 3182 N N . GLN A 1 419 ? -28.985 -3.952 46.850 1.00 92.75 419 GLN A N 1
ATOM 3183 C CA . GLN A 1 419 ? -29.960 -5.036 46.800 1.00 92.75 419 GLN A CA 1
ATOM 3184 C C . GLN A 1 419 ? -30.625 -5.136 48.167 1.00 92.75 419 GLN A C 1
ATOM 3186 O O . GLN A 1 419 ? -29.947 -5.007 49.194 1.00 92.75 419 GLN A O 1
ATOM 3191 N N . TYR A 1 420 ? -31.941 -5.340 48.202 1.00 89.81 420 TYR A N 1
ATOM 3192 C CA . TYR A 1 420 ? -32.626 -5.539 49.472 1.00 89.81 420 TYR A CA 1
ATOM 3193 C C . TYR A 1 420 ? -32.048 -6.757 50.215 1.00 89.81 420 TYR A C 1
ATOM 3195 O O . TYR A 1 420 ? -31.674 -7.759 49.612 1.00 89.81 420 TYR A O 1
ATOM 3203 N N . GLY A 1 421 ? -31.907 -6.653 51.539 1.00 89.94 421 GLY A N 1
ATOM 3204 C CA . GLY A 1 421 ? -31.261 -7.687 52.353 1.00 89.94 421 GLY A CA 1
ATOM 3205 C C . GLY A 1 421 ? -29.726 -7.651 52.363 1.00 89.94 421 GLY A C 1
ATOM 3206 O O . GLY A 1 421 ? -29.119 -8.400 53.129 1.00 89.94 421 GLY A O 1
ATOM 3207 N N . TYR A 1 422 ? -29.085 -6.758 51.602 1.00 93.38 422 TYR A N 1
ATOM 3208 C CA . TYR A 1 422 ? -27.629 -6.575 51.578 1.00 93.38 422 TYR A CA 1
ATOM 3209 C C . TYR A 1 422 ? -27.195 -5.229 52.167 1.00 93.38 422 TYR A C 1
ATOM 3211 O O . TYR A 1 422 ? -27.967 -4.273 52.260 1.00 93.38 422 TYR A O 1
ATOM 3219 N N . ASN A 1 423 ? -25.937 -5.152 52.599 1.00 92.56 423 ASN A N 1
ATOM 3220 C CA . ASN A 1 423 ? -25.317 -3.890 52.986 1.00 92.56 423 ASN A CA 1
ATOM 3221 C C . ASN A 1 423 ? -25.185 -2.980 51.759 1.00 92.56 423 ASN A C 1
ATOM 3223 O O . ASN A 1 423 ? -24.772 -3.425 50.690 1.00 92.56 423 ASN A O 1
ATOM 3227 N N . LEU A 1 424 ? -25.518 -1.699 51.924 1.00 90.81 424 LEU A N 1
ATOM 3228 C CA . LEU A 1 424 ? -25.374 -0.703 50.864 1.00 90.81 424 LEU A CA 1
ATOM 3229 C C . LEU A 1 424 ? -23.892 -0.391 50.656 1.00 90.81 424 LEU A C 1
ATOM 3231 O O . LEU A 1 424 ? -23.184 -0.097 51.622 1.00 90.81 424 LEU A O 1
ATOM 3235 N N . ILE A 1 425 ? -23.435 -0.430 49.404 1.00 93.06 425 ILE A N 1
ATOM 3236 C CA . ILE A 1 425 ? -22.029 -0.212 49.065 1.00 93.06 425 ILE A CA 1
ATOM 3237 C C . ILE A 1 425 ? -21.884 0.982 48.123 1.00 93.06 425 ILE A C 1
ATOM 3239 O O . ILE A 1 425 ? -22.594 1.098 47.123 1.00 93.06 425 ILE A O 1
ATOM 3243 N N . SER A 1 426 ? -20.902 1.826 48.442 1.00 94.81 426 SER A N 1
ATOM 3244 C CA . SER A 1 426 ? -20.422 2.927 47.609 1.00 94.81 426 SER A CA 1
ATOM 3245 C C . SER A 1 426 ? -18.903 2.827 47.481 1.00 94.81 426 SER A C 1
ATOM 3247 O O . SER A 1 426 ? -18.192 2.875 48.485 1.00 94.81 426 SER A O 1
ATOM 3249 N N . ILE A 1 427 ? -18.401 2.683 46.256 1.00 96.25 427 ILE A N 1
ATOM 3250 C CA . ILE A 1 427 ? -16.978 2.493 45.958 1.00 96.25 427 ILE A CA 1
ATOM 3251 C C . ILE A 1 427 ? -16.495 3.680 45.120 1.00 96.25 427 ILE A C 1
ATOM 3253 O O . ILE A 1 427 ? -16.975 3.853 43.998 1.00 96.25 427 ILE A O 1
ATOM 3257 N N . PRO A 1 428 ? -15.541 4.490 45.607 1.00 96.50 428 PRO A N 1
ATOM 3258 C CA . PRO A 1 428 ? -14.900 5.508 44.784 1.00 96.50 428 PRO A CA 1
ATOM 3259 C C . PRO A 1 428 ? -14.190 4.875 43.582 1.00 96.50 428 PRO A C 1
ATOM 3261 O O . PRO A 1 428 ? -13.462 3.890 43.722 1.00 96.50 428 PRO A O 1
ATOM 3264 N N . LYS A 1 429 ? -14.385 5.453 42.399 1.00 95.62 429 LYS A N 1
ATOM 3265 C CA . LYS A 1 429 ? -13.796 5.027 41.128 1.00 95.62 429 LYS A CA 1
ATOM 3266 C C . LYS A 1 429 ? -13.193 6.226 40.406 1.00 95.62 429 LYS A C 1
ATOM 3268 O O . LYS A 1 429 ? -13.742 7.324 40.437 1.00 95.62 429 LYS A O 1
ATOM 3273 N N . THR A 1 430 ? -12.087 5.985 39.713 1.00 95.31 430 THR A N 1
ATOM 3274 C CA . THR A 1 430 ? -11.509 6.939 38.764 1.00 95.31 430 THR A CA 1
ATOM 3275 C C . THR A 1 430 ? -11.589 6.320 37.382 1.00 95.31 430 THR A C 1
ATOM 3277 O O . THR A 1 430 ? -10.974 5.285 37.138 1.00 95.31 430 THR A O 1
ATOM 3280 N N . LEU A 1 431 ? -12.365 6.936 36.499 1.00 95.56 431 LEU A N 1
ATOM 3281 C CA . LEU A 1 431 ? -12.576 6.472 35.135 1.00 95.56 431 LEU A CA 1
ATOM 3282 C C . LEU A 1 431 ? -11.643 7.202 34.164 1.00 95.56 431 LEU A C 1
ATOM 3284 O O . LEU A 1 431 ? -11.368 8.391 34.323 1.00 95.56 431 LEU A O 1
ATOM 3288 N N . SER A 1 432 ? -11.166 6.479 33.154 1.00 92.44 432 SER A N 1
ATOM 3289 C CA . SER A 1 432 ? -10.241 6.993 32.133 1.00 92.44 432 SER A CA 1
ATOM 3290 C C . SER A 1 432 ? -10.585 6.552 30.708 1.00 92.44 432 SER A C 1
ATOM 3292 O O . SER A 1 432 ? -9.844 6.873 29.785 1.00 92.44 432 SER A O 1
ATOM 3294 N N . GLY A 1 433 ? -11.683 5.813 30.524 1.00 91.88 433 GLY A N 1
ATOM 3295 C CA . GLY A 1 433 ? -12.083 5.211 29.250 1.00 91.88 433 GLY A CA 1
ATOM 3296 C C . GLY A 1 433 ? -11.823 3.711 29.195 1.00 91.88 433 GLY A C 1
ATOM 3297 O O . GLY A 1 433 ? -12.631 2.983 28.628 1.00 91.88 433 GLY A O 1
ATOM 3298 N N . ALA A 1 434 ? -10.774 3.227 29.869 1.00 92.62 434 ALA A N 1
ATOM 3299 C CA . ALA A 1 434 ? -10.458 1.802 29.868 1.00 92.62 434 ALA A CA 1
ATOM 3300 C C . ALA A 1 434 ? -11.664 0.977 30.361 1.00 92.62 434 ALA A C 1
ATOM 3302 O O . ALA A 1 434 ? -12.297 1.385 31.348 1.00 92.62 434 ALA A O 1
ATOM 3303 N N . PRO A 1 435 ? -11.987 -0.155 29.707 1.00 94.56 435 PRO A N 1
ATOM 3304 C CA . PRO A 1 435 ? -13.011 -1.068 30.180 1.00 94.56 435 PRO A CA 1
ATOM 3305 C C . PRO A 1 435 ? -12.707 -1.563 31.594 1.00 94.56 435 PRO A C 1
ATOM 3307 O O . PRO A 1 435 ? -11.550 -1.793 31.954 1.00 94.56 435 PRO A O 1
ATOM 3310 N N . ILE A 1 436 ? -13.752 -1.733 32.397 1.00 95.38 436 ILE A N 1
ATOM 3311 C CA . ILE A 1 436 ? -13.657 -2.228 33.769 1.00 95.38 436 ILE A CA 1
ATOM 3312 C C . ILE A 1 436 ? -14.472 -3.506 33.865 1.00 95.38 436 ILE A C 1
ATOM 3314 O O . ILE A 1 436 ? -15.689 -3.487 33.686 1.00 95.38 436 ILE A O 1
ATOM 3318 N N . THR A 1 437 ? -13.790 -4.596 34.210 1.00 94.75 437 THR A N 1
ATOM 3319 C CA . THR A 1 437 ? -14.425 -5.862 34.561 1.00 94.75 437 THR A CA 1
ATOM 3320 C C . THR A 1 437 ? -13.937 -6.317 35.922 1.00 94.75 437 THR A C 1
ATOM 3322 O O . THR A 1 437 ? -12.743 -6.560 36.101 1.00 94.75 437 THR A O 1
ATOM 3325 N N . GLU A 1 438 ? -14.840 -6.407 36.894 1.00 95.50 438 GLU A N 1
ATOM 3326 C CA . GLU A 1 438 ? -14.506 -6.811 38.260 1.00 95.50 438 GLU A CA 1
ATOM 3327 C C . GLU A 1 438 ? -15.680 -7.501 38.966 1.00 95.50 438 GLU A C 1
ATOM 3329 O O . GLU A 1 438 ? -16.849 -7.367 38.595 1.00 95.50 438 GLU A O 1
ATOM 3334 N N . ASP A 1 439 ? -15.344 -8.243 40.018 1.00 96.25 439 ASP A N 1
ATOM 3335 C CA . ASP A 1 439 ? -16.321 -8.752 40.969 1.00 96.25 439 ASP A CA 1
ATOM 3336 C C . ASP A 1 439 ? -16.609 -7.679 42.026 1.00 96.25 439 ASP A C 1
ATOM 3338 O O . ASP A 1 439 ? -15.685 -7.145 42.649 1.00 96.25 439 ASP A O 1
ATOM 3342 N N . VAL A 1 440 ? -17.889 -7.409 42.284 1.00 96.31 440 VAL A N 1
ATOM 3343 C CA . VAL A 1 440 ? -18.327 -6.530 43.372 1.00 96.31 440 VAL A CA 1
ATOM 3344 C C . VAL A 1 440 ? -18.966 -7.375 44.461 1.00 96.31 440 VAL A C 1
ATOM 3346 O O . VAL A 1 440 ? -19.998 -8.016 44.260 1.00 96.31 440 VAL A O 1
ATOM 3349 N N . LEU A 1 441 ? -18.334 -7.377 45.632 1.00 95.31 441 LEU A N 1
ATOM 3350 C CA . LEU A 1 441 ? -18.757 -8.205 46.753 1.00 95.31 441 LEU A CA 1
ATOM 3351 C C . LEU A 1 441 ? -19.772 -7.460 47.616 1.00 95.31 441 LEU A C 1
ATOM 3353 O O . LEU A 1 441 ? -19.451 -6.422 48.194 1.00 95.31 441 LEU A O 1
ATOM 3357 N N . LEU A 1 442 ? -20.968 -8.023 47.748 1.00 94.38 442 LEU A N 1
ATOM 3358 C CA . LEU A 1 442 ? -21.958 -7.632 48.739 1.00 94.38 442 LEU A CA 1
ATOM 3359 C C . LEU A 1 442 ? -21.898 -8.584 49.937 1.00 94.38 442 LEU A C 1
ATOM 3361 O O . LEU A 1 442 ? -21.444 -9.721 49.854 1.00 94.38 442 LEU A O 1
ATOM 3365 N N . SER A 1 443 ? -22.372 -8.098 51.079 1.00 92.00 443 SER A N 1
ATOM 3366 C CA . SER A 1 443 ? -22.571 -8.911 52.279 1.00 92.00 443 SER A CA 1
ATOM 3367 C C . SER A 1 443 ? -23.996 -8.730 52.767 1.00 92.00 443 SER A C 1
ATOM 3369 O O . SER A 1 443 ? -24.502 -7.602 52.774 1.00 92.00 443 SER A O 1
ATOM 3371 N N . LYS A 1 444 ? -24.649 -9.824 53.169 1.00 90.81 444 LYS A N 1
ATOM 3372 C CA . LYS A 1 444 ? -25.986 -9.744 53.758 1.00 90.81 444 LYS A CA 1
ATOM 3373 C C . LYS A 1 444 ? -26.013 -8.812 54.963 1.00 90.81 444 LYS A C 1
ATOM 3375 O O . LYS A 1 444 ? -25.135 -8.829 55.828 1.00 90.81 444 LYS A O 1
ATOM 3380 N N . ASN A 1 445 ? -27.074 -8.023 55.036 1.00 90.00 445 ASN A N 1
ATOM 3381 C CA . ASN A 1 445 ? -27.377 -7.207 56.191 1.00 90.00 445 ASN A CA 1
ATOM 3382 C C . ASN A 1 445 ? -28.166 -8.049 57.202 1.00 90.00 445 ASN A C 1
ATOM 3384 O O . ASN A 1 445 ? -29.363 -8.277 57.038 1.00 90.00 445 ASN A O 1
ATOM 3388 N N . ALA A 1 446 ? -27.500 -8.476 58.277 1.00 85.94 446 ALA A N 1
ATOM 3389 C CA . ALA A 1 446 ? -28.091 -9.316 59.323 1.00 85.94 446 ALA A CA 1
ATOM 3390 C C . ALA A 1 446 ? -29.273 -8.665 60.076 1.00 85.94 446 ALA A C 1
ATOM 3392 O O . ALA A 1 446 ? -29.969 -9.346 60.827 1.00 85.94 446 ALA A O 1
ATOM 3393 N N . PHE A 1 447 ? -29.500 -7.361 59.898 1.00 87.00 447 PHE A N 1
ATOM 3394 C CA . PHE A 1 447 ? -30.594 -6.623 60.530 1.00 87.00 447 PHE A CA 1
ATOM 3395 C C . PHE A 1 447 ? -31.825 -6.468 59.623 1.00 87.00 447 PHE A C 1
ATOM 3397 O O . PHE A 1 447 ? -32.858 -5.979 60.080 1.00 87.00 447 PHE A O 1
ATOM 3404 N N . SER A 1 448 ? -31.745 -6.893 58.358 1.00 84.25 448 SER A N 1
ATOM 3405 C CA . SER A 1 448 ? -32.885 -6.907 57.441 1.00 84.25 448 SER A CA 1
ATOM 3406 C C . SER A 1 448 ? -33.673 -8.205 57.619 1.00 84.25 448 SER A C 1
ATOM 3408 O O . SER A 1 448 ? -33.280 -9.250 57.112 1.00 84.25 448 SER A O 1
ATOM 3410 N N . LEU A 1 449 ? -34.758 -8.146 58.395 1.00 82.50 449 LEU A N 1
ATOM 3411 C CA . LEU A 1 449 ? -35.514 -9.331 58.837 1.00 82.50 449 LEU A CA 1
ATOM 3412 C C . LEU A 1 449 ? -36.888 -9.487 58.171 1.00 82.50 449 LEU A C 1
ATOM 3414 O O . LEU A 1 449 ? -37.578 -10.469 58.424 1.00 82.50 449 LEU A O 1
ATOM 3418 N N . THR A 1 450 ? -37.330 -8.489 57.407 1.00 85.19 450 THR A N 1
ATOM 3419 C CA . THR A 1 450 ? -38.653 -8.489 56.765 1.00 85.19 450 THR A CA 1
ATOM 3420 C C . THR A 1 450 ? -38.514 -8.985 55.332 1.00 85.19 450 THR A C 1
ATOM 3422 O O . THR A 1 450 ? -37.530 -8.672 54.679 1.00 85.19 450 THR A O 1
ATOM 3425 N N . ASP A 1 451 ? -39.473 -9.758 54.834 1.00 81.62 451 ASP A N 1
ATOM 3426 C CA . ASP A 1 451 ? -39.464 -10.154 53.426 1.00 81.62 451 ASP A CA 1
ATOM 3427 C C . ASP A 1 451 ? -39.795 -8.959 52.524 1.00 81.62 451 ASP A C 1
ATOM 3429 O O . ASP A 1 451 ? -40.683 -8.160 52.832 1.00 81.62 451 ASP A O 1
ATOM 3433 N N . GLU A 1 452 ? -39.125 -8.867 51.374 1.00 83.12 452 GLU A N 1
ATOM 3434 C CA . GLU A 1 452 ? -39.319 -7.783 50.399 1.00 83.12 452 GLU A CA 1
ATOM 3435 C C . GLU A 1 452 ? -40.783 -7.670 49.951 1.00 83.12 452 GLU A C 1
ATOM 3437 O O . GLU A 1 452 ? -41.352 -6.582 49.950 1.00 83.12 452 GLU A O 1
ATOM 3442 N N . SER A 1 453 ? -41.446 -8.810 49.729 1.00 83.75 453 SER A N 1
ATOM 3443 C CA . SER A 1 453 ? -42.873 -8.867 49.371 1.00 83.75 453 SER A CA 1
ATOM 3444 C C . SER A 1 453 ? -43.808 -8.220 50.403 1.00 83.75 453 SER A C 1
ATOM 3446 O O . SER A 1 453 ? -44.874 -7.713 50.052 1.00 83.75 453 SER A O 1
ATOM 3448 N N . VAL A 1 454 ? -43.424 -8.214 51.685 1.00 86.81 454 VAL A N 1
ATOM 3449 C CA . VAL A 1 454 ? -44.193 -7.549 52.745 1.00 86.81 454 VAL A CA 1
ATOM 3450 C C . VAL A 1 454 ? -43.993 -6.037 52.672 1.00 86.81 454 VAL A C 1
ATOM 3452 O O . VAL A 1 454 ? -44.934 -5.286 52.927 1.00 86.81 454 VAL A O 1
ATOM 3455 N N . LEU A 1 455 ? -42.792 -5.584 52.306 1.00 85.81 455 LEU A N 1
ATOM 3456 C CA . LEU A 1 455 ? -42.472 -4.165 52.157 1.00 85.81 455 LEU A CA 1
ATOM 3457 C C . LEU A 1 455 ? -43.117 -3.556 50.910 1.00 85.81 455 LEU A C 1
ATOM 3459 O O . LEU A 1 455 ? -43.666 -2.462 50.997 1.00 85.81 455 LEU A O 1
ATOM 3463 N N . GLU A 1 456 ? -43.129 -4.272 49.785 1.00 83.94 456 GLU A N 1
ATOM 3464 C CA . GLU A 1 456 ? -43.782 -3.829 48.543 1.00 83.94 456 GLU A CA 1
ATOM 3465 C C . GLU A 1 456 ? -45.296 -3.610 48.708 1.00 83.94 456 GLU A C 1
ATOM 3467 O O . GLU A 1 456 ? -45.895 -2.788 48.014 1.00 83.94 456 GLU A O 1
ATOM 3472 N N . ALA A 1 457 ? -45.928 -4.306 49.659 1.00 87.12 457 ALA A N 1
ATOM 3473 C CA . ALA A 1 457 ? -47.349 -4.152 49.966 1.00 87.12 457 ALA A CA 1
ATOM 3474 C C . ALA A 1 457 ? -47.677 -2.891 50.797 1.00 87.12 457 ALA A C 1
ATOM 3476 O O . ALA A 1 457 ? -48.855 -2.571 50.993 1.00 87.12 457 ALA A O 1
ATOM 3477 N N . ILE A 1 458 ? -46.675 -2.168 51.312 1.00 87.50 458 ILE A N 1
ATOM 3478 C CA . ILE A 1 458 ? -46.877 -0.964 52.128 1.00 87.50 458 ILE A CA 1
ATOM 3479 C C . ILE A 1 458 ? -47.166 0.238 51.221 1.00 87.50 458 ILE A C 1
ATOM 3481 O O . ILE A 1 458 ? -46.280 0.768 50.564 1.00 87.50 458 ILE A O 1
ATOM 3485 N N . THR A 1 459 ? -48.403 0.743 51.250 1.00 86.94 459 THR A N 1
ATOM 3486 C CA . THR A 1 459 ? -48.826 1.906 50.438 1.00 86.94 459 THR A CA 1
ATOM 3487 C C . THR A 1 459 ? -49.007 3.202 51.236 1.00 86.94 459 THR A C 1
ATOM 3489 O O . THR A 1 459 ? -49.429 4.214 50.683 1.00 86.94 459 THR A O 1
ATOM 3492 N N . TYR A 1 460 ? -48.772 3.176 52.551 1.00 88.06 460 TYR A N 1
ATOM 3493 C CA . TYR A 1 460 ? -49.074 4.290 53.465 1.00 88.06 460 TYR A CA 1
ATOM 3494 C C . TYR A 1 460 ? -47.832 5.036 53.969 1.00 88.06 460 TYR A C 1
ATOM 3496 O O . TYR A 1 460 ? -47.967 6.026 54.688 1.00 88.06 460 TYR A O 1
ATOM 3504 N N . ILE A 1 461 ? -46.632 4.572 53.617 1.00 85.69 461 ILE A N 1
ATOM 3505 C CA . ILE A 1 461 ? -45.376 5.269 53.899 1.00 85.69 461 ILE A CA 1
ATOM 3506 C C . ILE A 1 461 ? -44.929 5.926 52.599 1.00 85.69 461 ILE A C 1
ATOM 3508 O O . ILE A 1 461 ? -44.664 5.237 51.621 1.00 85.69 461 ILE A O 1
ATOM 3512 N N . ASN A 1 462 ? -44.846 7.254 52.600 1.00 81.88 462 ASN A N 1
ATOM 3513 C CA . ASN A 1 462 ? -44.228 8.011 51.521 1.00 81.88 462 ASN A CA 1
ATOM 3514 C C . ASN A 1 462 ? -42.886 8.548 52.021 1.00 81.88 462 ASN A C 1
ATOM 3516 O O . ASN A 1 462 ? -42.846 9.196 53.070 1.00 81.88 462 ASN A O 1
ATOM 3520 N N . ILE A 1 463 ? -41.806 8.262 51.298 1.00 81.06 463 ILE A N 1
ATOM 3521 C CA . ILE A 1 463 ? -40.481 8.803 51.600 1.00 81.06 463 ILE A CA 1
ATOM 3522 C C . ILE A 1 463 ? -40.227 9.933 50.612 1.00 81.06 463 ILE A C 1
ATOM 3524 O O . ILE A 1 463 ? -40.143 9.702 49.408 1.00 81.06 463 ILE A O 1
ATOM 3528 N N . ASP A 1 464 ? -40.136 11.150 51.136 1.00 82.81 464 ASP A N 1
ATOM 3529 C CA . ASP A 1 464 ? -39.764 12.318 50.351 1.00 82.81 464 ASP A CA 1
ATOM 3530 C C . ASP A 1 464 ? -38.236 12.428 50.305 1.00 82.81 464 ASP A C 1
ATOM 3532 O O . ASP A 1 464 ? -37.583 12.519 51.347 1.00 82.81 464 ASP A O 1
ATOM 3536 N N . TYR A 1 465 ? -37.681 12.360 49.097 1.00 73.75 465 TYR A N 1
ATOM 3537 C CA . TYR A 1 465 ? -36.245 12.455 48.828 1.00 73.75 465 TYR A CA 1
ATOM 3538 C C . TYR A 1 465 ? -35.839 13.847 48.302 1.00 73.75 465 TYR A C 1
ATOM 3540 O O . TYR A 1 465 ? -34.728 13.977 47.786 1.00 73.75 465 TYR A O 1
ATOM 3548 N N . ALA A 1 466 ? -36.740 14.842 48.383 1.00 50.16 466 ALA A N 1
ATOM 3549 C CA . ALA A 1 466 ? -36.531 16.216 47.911 1.00 50.16 466 ALA A CA 1
ATOM 3550 C C . ALA A 1 466 ? -35.340 16.943 48.552 1.00 50.16 466 ALA A C 1
ATOM 3552 O O . ALA A 1 466 ? -35.099 16.776 49.773 1.00 50.16 466 ALA A O 1
#

Radius of gyration: 38.23 Å; chains: 1; bounding box: 105×40×113 Å

Secondary structure (DSSP, 8-state):
----PPP-TT--S-HHHHTT--SEEEETTTTEEEE-S-B-HHHHHHHHHHHHTSGGGTTS--SEEESSSSEEEEEET-EEEEESTT-EEE-TTSEEEEETT--EEEETT-EEEETTEEEEEETTEEEEEEEEEEEEEETTEE-SS-EEEEEETTS--B-EE-TT--B-S-EE--TTSEEEEEEEEEETTEE--EEEEEEE-TTB--EEEEEE--S--EEEEEE--B-TT--S-HHHHHH--SEEEETTTTEEEE-S-B-HHHHHHHHHHHHHSGGGTTSPPSEEESSSSEEEEPTT-EEEEESSEEEETT-EEEESS--EEEETT-EEEESS-EEEEETTEEEEEEEEEEEEE-TTSSS-BPSS-EEEEEETT--B-EE-TTS-B-S-EE--TTSEEEEEEEEEETTEE--EEEEEEE-TTB--EEEEEE--S--EEEEEE--B-TT--S-HHHHHT--S------

Organism: NCBI:txid1974811

Sequence (466 aa):
EDVLLSKNAFSLTDESVLEAITYINIDYAAKEVTVTASTTIQILYDYIQYDVTKAENLDKTNPISTADGATFLFDTDWDLIVTGAGVKVVQTSKKINYQGTGNLTVSSGAFFEDGNGAVWETGGNVYYASHIKHTIKIGVTLIEGAEVAYFVSASTTNQTYDLNRNATTSLTSNASGFVEGYSVWKIGSTDYSSQDLKVREYEYNLVSIPKTLTGAPITEDVLMATDGFIVADEAAASAMTGISVNYTSTTVTITANHNIQDLYDYIKYSVTLAANLDKTQPLTTSDGTAFLFASNWNLIVDNAEVVQTTKQISYTGGSLTVQNGGFFEDKTQAVWETGGNVYYASHIGHTIKDPTETPPEISGAEVAYFDTDGINRTYTLGLATTTSWTSNASGTVEGYAVWKINASSSAAQTLTVRQYGYNLISIPKTLSGAPITEDVLLSKNAFSLTDESVLEAITYINIDYA

Foldseek 3Di:
DDDDDDDDPLQDDDPVVLVPDPQWDADQVQLETEGAAADEPNSNLNNLVSVCPDPVNVVGDRQWDDDPSAEIEGPAQHEYEYEDAPHEYDDQSHYYDYHHNYYYHEDHNYWYQYQLAIWGDDPNKIWFKAKEKEFEDAPPHGDFFKWKWKAQPPDLHTQWAAPVRHDFLTFTQHNRSITTGIGTQDMHHDGRQWIWIWIADLQWDTDTHIGGDDRRYYHYYDHTHGDPLQDDDLVVLVPDPQWDQDQVQLEIEGQEEDEPNSNQSNLSSVCRDSNNSSDDRQWDDDPNAEIEGDAQHEYEFANYEYDDLRHDYDYHNYYYHEDNFGWYDYQQWTWTDDPNKIWTWAKEKEFEAAPPDVVRTDFFKWKFKAFPVRDTQWAAPVRHDDPTFTQHPRRIGTGIGTQDIHPDGRQWIWIWIDDQQWDTDIDIGGDDRRYDYYYDYIYGDPPRDDDPVVVVPDPPDDDDPD

pLDDT: mean 95.54, std 4.55, range [50.16, 98.81]